Protein AF-A0A2D8XAK1-F1 (afdb_monomer_lite)

Structure (mmCIF, N/CA/C/O backbone):
data_AF-A0A2D8XAK1-F1
#
_entry.id   AF-A0A2D8XAK1-F1
#
loop_
_atom_site.group_PDB
_atom_site.id
_atom_site.type_symbol
_atom_site.label_atom_id
_atom_site.label_alt_id
_atom_site.label_comp_id
_atom_site.label_asym_id
_atom_site.label_entity_id
_atom_site.label_seq_id
_atom_site.pdbx_PDB_ins_code
_atom_site.Cartn_x
_atom_site.Cartn_y
_atom_site.Cartn_z
_atom_site.occupancy
_atom_site.B_iso_or_equiv
_atom_site.auth_seq_id
_atom_site.auth_comp_id
_atom_site.auth_asym_id
_atom_site.auth_atom_id
_atom_site.pdbx_PDB_model_num
ATOM 1 N N . MET A 1 1 ? 29.326 -13.318 -6.884 1.00 50.00 1 MET A N 1
ATOM 2 C CA . MET A 1 1 ? 27.894 -12.972 -6.736 1.00 50.00 1 MET A CA 1
ATOM 3 C C . MET A 1 1 ? 27.266 -13.992 -5.809 1.00 50.00 1 MET A C 1
ATOM 5 O O . MET A 1 1 ? 27.613 -15.159 -5.935 1.00 50.00 1 MET A O 1
ATOM 9 N N . ALA A 1 2 ? 26.407 -13.578 -4.874 1.00 52.38 2 ALA A N 1
ATOM 10 C CA . ALA A 1 2 ? 25.582 -14.537 -4.147 1.00 52.38 2 ALA A CA 1
ATOM 11 C C . ALA A 1 2 ? 24.623 -15.170 -5.164 1.00 52.38 2 ALA A C 1
ATOM 13 O O . ALA A 1 2 ? 23.817 -14.467 -5.773 1.00 52.38 2 ALA A O 1
ATOM 14 N N . THR A 1 3 ? 24.790 -16.460 -5.434 1.00 59.94 3 THR A N 1
ATOM 15 C CA . THR A 1 3 ? 23.855 -17.235 -6.248 1.00 59.94 3 THR A CA 1
ATOM 16 C C . THR A 1 3 ? 22.752 -17.763 -5.329 1.00 59.94 3 THR A C 1
ATOM 18 O O . THR A 1 3 ? 23.079 -18.198 -4.220 1.00 59.94 3 THR A O 1
ATOM 21 N N . PRO A 1 4 ? 21.472 -17.736 -5.742 1.00 62.03 4 PRO A N 1
ATOM 22 C CA . PRO A 1 4 ? 20.389 -18.360 -4.990 1.00 62.03 4 PRO A CA 1
ATOM 23 C C . PRO A 1 4 ? 20.763 -19.811 -4.663 1.00 62.03 4 PRO A C 1
ATOM 25 O O . PRO A 1 4 ? 20.971 -20.620 -5.563 1.00 62.03 4 PRO A O 1
ATOM 28 N N . ASN A 1 5 ? 20.935 -20.130 -3.379 1.00 54.59 5 ASN A N 1
ATOM 29 C CA . ASN A 1 5 ? 21.359 -21.455 -2.918 1.00 54.59 5 ASN A CA 1
ATOM 30 C C . ASN A 1 5 ? 20.281 -22.058 -2.017 1.00 54.59 5 ASN A C 1
ATOM 32 O O . ASN A 1 5 ? 20.476 -22.183 -0.809 1.00 54.59 5 ASN A O 1
ATOM 36 N N . MET A 1 6 ? 19.109 -22.336 -2.602 1.00 59.69 6 MET A N 1
ATOM 37 C CA . MET A 1 6 ? 17.957 -22.950 -1.918 1.00 59.69 6 MET A CA 1
ATOM 38 C C . MET A 1 6 ? 17.490 -22.204 -0.648 1.00 59.69 6 MET A C 1
ATOM 40 O O . MET A 1 6 ? 16.785 -22.763 0.189 1.00 59.69 6 MET A O 1
ATOM 44 N N . GLY A 1 7 ? 17.902 -20.945 -0.483 1.00 61.88 7 GLY A N 1
ATOM 45 C CA . GLY A 1 7 ? 17.469 -20.066 0.596 1.00 61.88 7 GLY A CA 1
ATOM 46 C C . GLY A 1 7 ? 16.198 -19.303 0.228 1.00 61.88 7 GLY A C 1
ATOM 47 O O . GLY A 1 7 ? 15.702 -19.382 -0.889 1.00 61.88 7 GLY A O 1
ATOM 48 N N . LEU A 1 8 ? 15.699 -18.494 1.163 1.00 66.69 8 LEU A N 1
ATOM 49 C CA . LEU A 1 8 ? 14.514 -17.641 0.963 1.00 66.69 8 LEU A CA 1
ATOM 50 C C . LEU A 1 8 ? 14.718 -16.512 -0.065 1.00 66.69 8 LEU A C 1
ATOM 52 O O . LEU A 1 8 ? 13.749 -15.856 -0.435 1.00 66.69 8 LEU A O 1
ATOM 56 N N . ILE A 1 9 ? 15.963 -16.247 -0.474 1.00 75.56 9 ILE A N 1
ATOM 57 C CA . ILE A 1 9 ? 16.291 -15.296 -1.539 1.00 75.56 9 ILE A CA 1
ATOM 58 C C . ILE A 1 9 ? 16.453 -16.091 -2.832 1.00 75.56 9 ILE A C 1
ATOM 60 O O . ILE A 1 9 ? 17.390 -16.877 -2.977 1.00 75.56 9 ILE A O 1
ATOM 64 N N . THR A 1 10 ? 15.519 -15.867 -3.745 1.00 77.62 10 THR A N 1
ATOM 65 C CA . THR A 1 10 ? 15.371 -16.563 -5.029 1.00 77.62 10 THR A CA 1
ATOM 66 C C . THR A 1 10 ? 15.980 -15.793 -6.201 1.00 77.62 10 THR A C 1
ATOM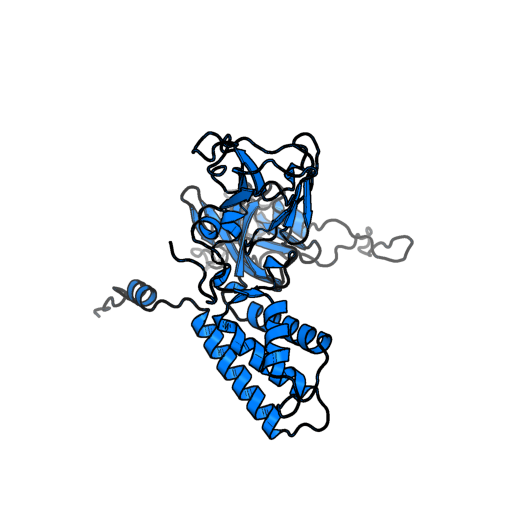 68 O O . THR A 1 10 ? 16.308 -16.397 -7.216 1.00 77.62 10 THR A O 1
ATOM 71 N N . GLU A 1 11 ? 16.193 -14.482 -6.052 1.00 83.62 11 GLU A N 1
ATOM 72 C CA . GLU A 1 11 ? 16.775 -13.611 -7.078 1.00 83.62 11 GLU A CA 1
ATOM 73 C C . GLU A 1 11 ? 18.284 -13.422 -6.901 1.00 83.62 11 GLU A C 1
ATOM 75 O O . GLU A 1 11 ? 18.819 -13.367 -5.791 1.00 83.62 11 GLU A O 1
ATOM 80 N N . THR A 1 12 ? 18.981 -13.262 -8.021 1.00 87.19 12 THR A N 1
ATOM 81 C CA . THR A 1 12 ? 20.374 -12.806 -8.056 1.00 87.19 12 THR A CA 1
ATOM 82 C C . THR A 1 12 ? 20.465 -11.292 -7.839 1.00 87.19 12 THR A C 1
ATOM 84 O O . THR A 1 12 ? 19.517 -10.547 -8.081 1.00 87.19 12 THR A O 1
ATOM 87 N N . ASN A 1 13 ? 21.648 -10.795 -7.462 1.00 87.25 13 ASN A N 1
ATOM 88 C CA . ASN A 1 13 ? 21.878 -9.352 -7.316 1.00 87.25 13 ASN A CA 1
ATOM 89 C C . ASN A 1 13 ? 21.601 -8.557 -8.609 1.00 87.25 13 ASN A C 1
ATOM 91 O O . ASN A 1 13 ? 21.162 -7.415 -8.523 1.00 87.25 13 ASN A O 1
ATOM 95 N N . SER A 1 14 ? 21.855 -9.126 -9.794 1.00 87.94 14 SER A N 1
ATOM 96 C CA . SER A 1 14 ? 21.571 -8.448 -11.069 1.00 87.94 14 SER A CA 1
ATOM 97 C C . SER A 1 14 ? 20.071 -8.351 -11.341 1.00 87.94 14 SER A C 1
ATOM 99 O O . SER A 1 14 ? 19.608 -7.315 -11.813 1.00 87.94 14 SER A O 1
ATOM 101 N N . GLN A 1 15 ? 19.309 -9.384 -10.980 1.00 90.12 15 GLN A N 1
ATOM 102 C CA . GLN A 1 15 ? 17.849 -9.359 -11.067 1.00 90.12 15 GLN A CA 1
ATOM 103 C C . GLN A 1 15 ? 17.262 -8.350 -10.083 1.00 90.12 15 GLN A C 1
ATOM 105 O O . GLN A 1 15 ? 16.465 -7.512 -10.484 1.00 90.12 15 GLN A O 1
ATOM 110 N N . TYR A 1 16 ? 17.717 -8.370 -8.829 1.00 88.94 16 TYR A N 1
ATOM 111 C CA . TYR A 1 16 ? 17.170 -7.500 -7.794 1.00 88.94 16 TYR A CA 1
ATOM 112 C C . TYR A 1 16 ? 17.544 -6.025 -7.997 1.00 88.94 16 TYR A C 1
ATOM 114 O O . TYR A 1 16 ? 16.654 -5.192 -8.021 1.00 88.94 16 TYR A O 1
ATOM 122 N N . TYR A 1 17 ? 18.830 -5.682 -8.164 1.00 89.12 17 TYR A N 1
ATOM 123 C CA . TYR A 1 17 ? 19.274 -4.276 -8.220 1.00 89.12 17 TYR A CA 1
ATOM 124 C C . TYR A 1 17 ? 19.212 -3.649 -9.612 1.00 89.12 17 TYR A C 1
ATOM 126 O O . TYR A 1 17 ? 18.962 -2.455 -9.730 1.00 89.12 17 TYR A O 1
ATOM 134 N N . ALA A 1 18 ? 19.501 -4.423 -10.659 1.00 88.06 18 ALA A N 1
ATOM 135 C CA . ALA A 1 18 ? 19.532 -3.904 -12.025 1.00 88.06 18 ALA A CA 1
ATOM 136 C C . ALA A 1 18 ? 18.286 -4.289 -12.831 1.00 88.06 18 ALA A C 1
ATOM 138 O O . ALA A 1 18 ? 18.097 -3.758 -13.923 1.00 88.06 18 ALA A O 1
ATOM 139 N N . GLY A 1 19 ? 17.445 -5.204 -12.334 1.00 91.44 19 GLY A N 1
ATOM 140 C CA . GLY A 1 19 ? 16.282 -5.686 -13.074 1.00 91.44 19 GLY A CA 1
ATOM 141 C C . GLY A 1 19 ? 16.642 -6.483 -14.320 1.00 91.44 19 GLY A C 1
ATOM 142 O O . GLY A 1 19 ? 15.861 -6.484 -15.264 1.00 91.44 19 GLY A O 1
ATOM 143 N N . SER A 1 20 ? 17.828 -7.097 -14.377 1.00 92.75 20 SER A N 1
ATOM 144 C CA . SER A 1 20 ? 18.310 -7.752 -15.598 1.00 92.75 20 SER A CA 1
ATOM 145 C C . SER A 1 20 ? 18.597 -9.236 -15.415 1.00 92.75 20 SER A C 1
ATOM 147 O O . SER A 1 20 ? 19.158 -9.672 -14.403 1.00 92.75 20 SER A O 1
ATOM 149 N N . GLN A 1 21 ? 18.235 -10.011 -16.437 1.00 94.06 21 GLN A N 1
ATOM 150 C CA . GLN A 1 21 ? 18.574 -11.424 -16.556 1.00 94.06 21 GLN A CA 1
ATOM 151 C C . GLN A 1 21 ? 19.056 -11.729 -17.971 1.00 94.06 21 GLN A C 1
ATOM 153 O O . GLN A 1 21 ? 18.387 -11.414 -18.955 1.00 94.06 21 GLN A O 1
ATOM 158 N N . THR A 1 22 ? 20.229 -12.352 -18.056 1.00 92.62 22 THR A N 1
ATOM 159 C CA . THR A 1 22 ? 20.899 -12.682 -19.314 1.00 92.62 22 THR A CA 1
ATOM 160 C C . THR A 1 22 ? 20.730 -14.159 -19.651 1.00 92.62 22 THR A C 1
ATOM 162 O O . THR A 1 22 ? 20.829 -15.019 -18.777 1.00 92.62 22 THR A O 1
ATOM 165 N N . PHE A 1 23 ? 20.535 -14.444 -20.934 1.00 93.19 23 PHE A N 1
ATOM 166 C CA . PHE A 1 23 ? 20.380 -15.775 -21.500 1.00 93.19 23 PHE A CA 1
ATOM 167 C C . PHE A 1 23 ? 21.311 -15.942 -22.697 1.00 93.19 23 PHE A C 1
ATOM 169 O O . PHE A 1 23 ? 21.515 -15.005 -23.470 1.00 93.19 23 PHE A O 1
ATOM 176 N N . VAL A 1 24 ? 21.829 -17.154 -22.873 1.00 92.88 24 VAL A N 1
ATOM 177 C CA . VAL A 1 24 ? 22.575 -17.558 -24.067 1.00 92.88 24 VAL A CA 1
ATOM 178 C C . VAL A 1 24 ? 21.834 -18.728 -24.686 1.00 92.88 24 VAL A C 1
ATOM 180 O O . VAL A 1 24 ? 21.546 -19.712 -24.009 1.00 92.88 24 VAL A O 1
ATOM 183 N N . THR A 1 25 ? 21.482 -18.590 -25.957 1.00 90.75 25 THR A N 1
ATOM 184 C CA . THR A 1 25 ? 20.656 -19.569 -26.672 1.00 90.75 25 THR A CA 1
ATOM 185 C C . THR A 1 25 ? 21.499 -20.707 -27.239 1.00 90.75 25 THR A C 1
ATOM 187 O O . THR A 1 25 ? 22.646 -20.517 -27.645 1.00 90.75 25 THR A O 1
ATOM 190 N N . ASP A 1 26 ? 20.922 -21.905 -27.278 1.00 89.31 26 ASP A N 1
ATOM 191 C CA . ASP A 1 26 ? 21.558 -23.141 -27.750 1.00 89.31 26 ASP A CA 1
ATOM 192 C C . ASP A 1 26 ? 21.237 -23.471 -29.219 1.00 89.31 26 ASP A C 1
ATOM 194 O O . ASP A 1 26 ? 21.753 -24.444 -29.765 1.00 89.31 26 ASP A O 1
ATOM 198 N N . GLY A 1 27 ? 20.388 -22.670 -29.870 1.00 87.31 27 GLY A N 1
ATOM 199 C CA . GLY A 1 27 ? 19.919 -22.927 -31.231 1.00 87.31 27 GLY A CA 1
ATOM 200 C C . GLY A 1 27 ? 18.779 -23.942 -31.338 1.00 87.31 27 GLY A C 1
ATOM 201 O O . GLY A 1 27 ? 18.410 -24.301 -32.453 1.00 87.31 27 GLY A O 1
ATOM 202 N N . SER A 1 28 ? 18.244 -24.423 -30.211 1.00 87.06 28 SER A N 1
ATOM 203 C CA . SER A 1 28 ? 17.230 -25.487 -30.159 1.00 87.06 28 SER A CA 1
ATOM 204 C C . SER A 1 28 ? 15.937 -25.051 -29.470 1.00 87.06 28 SER A C 1
ATOM 206 O O . SER A 1 28 ? 14.866 -25.536 -29.832 1.00 87.06 28 SER A O 1
ATOM 208 N N . SER A 1 29 ? 16.013 -24.126 -28.507 1.00 88.44 29 SER A N 1
ATOM 209 C CA . SER A 1 29 ? 14.846 -23.596 -27.792 1.00 88.44 29 SER A CA 1
ATOM 210 C C . SER A 1 29 ? 14.519 -22.150 -28.177 1.00 88.44 29 SER A C 1
ATOM 212 O O . SER A 1 29 ? 15.411 -21.313 -28.316 1.00 88.44 29 SER A O 1
ATOM 214 N N . SER A 1 30 ? 13.226 -21.841 -28.307 1.00 91.19 30 SER A N 1
ATOM 215 C CA . SER A 1 30 ? 12.703 -20.478 -28.495 1.00 91.19 30 SER A CA 1
ATOM 216 C C . SER A 1 30 ? 12.179 -19.841 -27.201 1.00 91.19 30 SER A C 1
ATOM 218 O O . SER A 1 30 ? 11.615 -18.748 -27.250 1.00 91.19 30 SER A O 1
ATOM 220 N N . THR A 1 31 ? 12.338 -20.500 -26.048 1.00 92.62 31 THR A N 1
ATOM 221 C CA . THR A 1 31 ? 11.786 -20.031 -24.769 1.00 92.62 31 THR A CA 1
ATOM 222 C C . THR A 1 31 ? 12.866 -19.475 -23.845 1.00 92.62 31 THR A C 1
ATOM 224 O O . THR A 1 31 ? 13.884 -20.129 -23.616 1.00 92.62 31 THR A O 1
ATOM 227 N N . LEU A 1 32 ? 12.606 -18.316 -23.243 1.00 92.88 32 LEU A N 1
ATOM 228 C CA . LEU A 1 32 ? 13.428 -17.706 -22.199 1.00 92.88 32 LEU A CA 1
ATOM 229 C C . LEU A 1 32 ? 12.609 -17.646 -20.904 1.00 92.88 32 LEU A C 1
ATOM 231 O O . LEU A 1 32 ? 11.640 -16.895 -20.814 1.00 92.88 32 LEU A O 1
ATOM 235 N N . THR A 1 33 ? 12.983 -18.445 -19.906 1.00 93.56 33 THR A N 1
ATOM 236 C CA . THR A 1 33 ? 12.292 -18.486 -18.608 1.00 93.56 33 THR A CA 1
ATOM 237 C C . THR A 1 33 ? 12.944 -17.509 -17.636 1.00 93.56 33 THR A C 1
ATOM 239 O O . THR A 1 33 ? 14.050 -17.751 -17.143 1.00 93.56 33 THR A O 1
ATOM 242 N N . ALA A 1 34 ? 12.265 -16.399 -17.359 1.00 92.38 34 ALA A N 1
ATOM 243 C CA . ALA A 1 34 ? 12.709 -15.432 -16.371 1.00 92.38 34 ALA A CA 1
ATOM 244 C C . ALA A 1 34 ? 12.446 -15.940 -14.946 1.00 92.38 34 ALA A C 1
ATOM 246 O O . ALA A 1 34 ? 11.448 -16.605 -14.683 1.00 92.38 34 ALA A O 1
ATOM 247 N N . THR A 1 35 ? 13.342 -15.615 -14.013 1.00 89.75 35 THR A N 1
ATOM 248 C CA . THR A 1 35 ? 13.229 -16.010 -12.595 1.00 89.75 35 THR A CA 1
ATOM 249 C C . THR A 1 35 ? 13.152 -14.794 -11.671 1.00 89.75 35 THR A C 1
ATOM 251 O O . THR A 1 35 ? 13.661 -14.830 -10.550 1.00 89.75 35 THR A O 1
ATOM 254 N N . PHE A 1 36 ? 12.579 -13.694 -12.161 1.00 87.69 36 PHE A N 1
ATOM 255 C CA . PHE A 1 36 ? 12.267 -12.528 -11.338 1.00 87.69 36 PHE A CA 1
ATOM 256 C C . PHE A 1 36 ? 11.161 -12.870 -10.331 1.00 87.69 36 PHE A C 1
ATOM 258 O O . PHE A 1 36 ? 10.279 -13.682 -10.611 1.00 87.69 36 PHE A O 1
ATOM 265 N N . ASN A 1 37 ? 11.179 -12.205 -9.178 1.00 83.25 37 ASN A N 1
ATOM 266 C CA . ASN A 1 37 ? 10.064 -12.190 -8.228 1.00 83.25 37 ASN A CA 1
ATOM 267 C C . ASN A 1 37 ? 8.930 -11.258 -8.689 1.00 83.25 37 ASN A C 1
ATOM 269 O O . ASN A 1 37 ? 7.848 -11.260 -8.105 1.00 83.25 37 ASN A O 1
ATOM 273 N N . THR A 1 38 ? 9.186 -10.443 -9.713 1.00 86.44 38 THR A N 1
ATOM 274 C CA . THR A 1 38 ? 8.198 -9.602 -10.388 1.00 86.44 38 THR A CA 1
ATOM 275 C C . THR A 1 38 ? 7.661 -10.326 -11.618 1.00 86.44 38 THR A C 1
ATOM 277 O O . THR A 1 38 ? 8.432 -10.886 -12.397 1.00 86.44 38 THR A O 1
ATOM 280 N N . GLU A 1 39 ? 6.342 -10.319 -11.791 1.00 89.19 39 GLU A N 1
ATOM 281 C CA . GLU A 1 39 ? 5.693 -10.864 -12.982 1.00 89.19 39 GLU A CA 1
ATOM 282 C C . GLU A 1 39 ? 5.921 -9.943 -14.191 1.00 89.19 39 GLU A C 1
ATOM 284 O O . GLU A 1 39 ? 5.886 -8.718 -14.067 1.00 89.19 39 GLU A O 1
ATOM 289 N N . LEU A 1 40 ? 6.194 -10.524 -15.358 1.00 92.25 40 LEU A N 1
ATOM 290 C CA . LEU A 1 40 ? 6.368 -9.803 -16.612 1.00 92.25 40 LEU A CA 1
ATOM 291 C C . LEU A 1 40 ? 4.998 -9.429 -17.184 1.00 92.25 40 LEU A C 1
ATOM 293 O O . LEU A 1 40 ? 4.264 -10.281 -17.680 1.00 92.25 40 LEU A O 1
ATOM 297 N N . GLU A 1 41 ? 4.683 -8.138 -17.172 1.00 92.00 41 GLU A N 1
ATOM 298 C CA . GLU A 1 41 ? 3.483 -7.602 -17.810 1.00 92.00 41 GLU A CA 1
ATOM 299 C C . GLU A 1 41 ? 3.766 -7.375 -19.295 1.00 92.00 41 GLU A C 1
ATOM 301 O O . GLU A 1 41 ? 4.724 -6.686 -19.662 1.00 92.00 41 GLU A O 1
ATOM 306 N N . PHE A 1 42 ? 2.936 -7.967 -20.154 1.00 93.06 42 PHE A N 1
ATOM 307 C CA . PHE A 1 42 ? 3.090 -7.923 -21.604 1.00 93.06 42 PHE A CA 1
ATOM 308 C C . PHE A 1 42 ? 1.791 -7.485 -22.285 1.00 93.06 42 PHE A C 1
ATOM 310 O O . PHE A 1 42 ? 0.760 -8.142 -22.164 1.00 93.06 42 PHE A O 1
ATOM 317 N N . GLY A 1 43 ? 1.859 -6.388 -23.037 1.00 91.56 43 GLY A N 1
ATOM 318 C CA . GLY A 1 43 ? 0.787 -5.895 -23.898 1.00 91.56 43 GLY A CA 1
ATOM 319 C C . GLY A 1 43 ? 1.071 -6.074 -25.392 1.00 91.56 43 GLY A C 1
ATOM 320 O O . GLY A 1 43 ? 0.175 -6.464 -26.136 1.00 91.56 43 GLY A O 1
ATOM 321 N N . SER A 1 44 ? 2.291 -5.790 -25.864 1.00 92.44 44 SER A N 1
ATOM 322 C CA . SER A 1 44 ? 2.676 -5.971 -27.278 1.00 92.44 44 SER A CA 1
ATOM 323 C C . SER A 1 44 ? 4.192 -6.021 -27.457 1.00 92.44 44 SER A C 1
ATOM 325 O O . SER A 1 44 ? 4.915 -5.327 -26.752 1.00 92.44 44 SER A O 1
ATOM 327 N N . SER A 1 45 ? 4.685 -6.774 -28.441 1.00 91.25 45 SER A N 1
ATOM 328 C CA . SER A 1 45 ? 6.096 -6.748 -28.859 1.00 91.25 45 SER A CA 1
ATOM 329 C C . SER A 1 45 ? 6.414 -5.641 -29.876 1.00 91.25 45 SER A C 1
ATOM 331 O O . SER A 1 45 ? 7.583 -5.350 -30.105 1.00 91.25 45 SER A O 1
ATOM 333 N N . ASP A 1 46 ? 5.393 -5.044 -30.503 1.00 91.12 46 ASP A N 1
ATOM 334 C CA . ASP A 1 46 ? 5.529 -3.984 -31.514 1.00 91.12 46 ASP A CA 1
ATOM 335 C C . ASP A 1 46 ? 5.550 -2.593 -30.852 1.00 91.12 46 ASP A C 1
ATOM 337 O O . ASP A 1 46 ? 4.511 -2.189 -30.319 1.00 91.12 46 ASP A O 1
ATOM 341 N N . PRO A 1 47 ? 6.664 -1.832 -30.929 1.00 88.50 47 PRO A N 1
ATOM 342 C CA . PRO A 1 47 ? 6.789 -0.497 -30.334 1.00 88.50 47 PRO A CA 1
ATOM 343 C C . PRO A 1 47 ? 5.767 0.536 -30.820 1.00 88.50 47 PRO A C 1
ATOM 345 O O . PRO A 1 47 ? 5.552 1.550 -30.158 1.00 88.50 47 PRO A O 1
ATOM 348 N N . THR A 1 48 ? 5.150 0.313 -31.981 1.00 90.25 48 THR A N 1
ATOM 349 C CA . THR A 1 48 ? 4.158 1.229 -32.562 1.00 90.25 48 THR A CA 1
ATOM 350 C C . THR A 1 48 ? 2.731 0.947 -32.088 1.00 90.25 48 THR A C 1
ATOM 352 O O . THR A 1 48 ? 1.843 1.786 -32.256 1.00 90.25 48 THR A O 1
ATOM 355 N N . ALA A 1 49 ? 2.493 -0.208 -31.460 1.00 91.88 49 ALA A N 1
ATOM 356 C CA . ALA A 1 49 ? 1.180 -0.599 -30.967 1.00 91.88 49 ALA A CA 1
ATOM 357 C C . ALA A 1 49 ? 0.863 0.048 -29.608 1.00 91.88 49 ALA A C 1
ATOM 359 O O . ALA A 1 49 ? 1.706 0.108 -28.713 1.00 91.88 49 ALA A O 1
ATOM 360 N N . SER A 1 50 ? -0.402 0.431 -29.391 1.00 86.44 50 SER A N 1
ATOM 361 C CA . SER A 1 50 ? -0.851 1.054 -28.130 1.00 86.44 50 SER A CA 1
ATOM 362 C C . SER A 1 50 ? -0.574 0.200 -26.883 1.00 86.44 50 SER A C 1
ATOM 364 O O . SER A 1 50 ? -0.417 0.751 -25.796 1.00 86.44 50 SER A O 1
ATOM 366 N N . GLY A 1 51 ? -0.524 -1.129 -27.022 1.00 87.31 51 GLY A N 1
ATOM 367 C CA . GLY A 1 51 ? -0.262 -2.056 -25.918 1.00 87.31 51 GLY A CA 1
ATOM 368 C C . GLY A 1 51 ? 1.202 -2.114 -25.471 1.00 87.31 51 GLY A C 1
ATOM 369 O O . GLY A 1 51 ? 1.471 -2.575 -24.370 1.00 87.31 51 GLY A O 1
ATOM 370 N N . TYR A 1 52 ? 2.155 -1.628 -26.271 1.00 89.38 52 TYR A N 1
ATOM 371 C CA . TYR A 1 52 ? 3.583 -1.736 -25.951 1.00 89.38 52 TYR A CA 1
ATOM 372 C C . TYR A 1 52 ? 3.979 -0.919 -24.714 1.00 89.38 52 TYR A C 1
ATOM 374 O O . TYR A 1 52 ? 4.814 -1.335 -23.910 1.00 89.38 52 TYR A O 1
ATOM 382 N N . ASN A 1 53 ? 3.323 0.224 -24.504 1.00 87.94 53 ASN A N 1
ATOM 383 C CA . ASN A 1 53 ? 3.564 1.067 -23.333 1.00 87.94 53 ASN A CA 1
ATOM 384 C C . ASN A 1 53 ? 3.167 0.388 -22.012 1.00 87.94 53 ASN A C 1
ATOM 386 O O . ASN A 1 53 ? 3.689 0.780 -20.970 1.00 87.94 53 ASN A O 1
ATOM 390 N N . LEU A 1 54 ? 2.306 -0.636 -22.062 1.00 90.75 54 LEU A N 1
ATOM 391 C CA . LEU A 1 54 ? 1.894 -1.426 -20.899 1.00 90.75 54 LEU A CA 1
ATOM 392 C C . LEU A 1 54 ? 2.944 -2.458 -20.476 1.00 90.75 54 LEU A C 1
ATOM 394 O O . LEU A 1 54 ? 2.829 -3.020 -19.396 1.00 90.75 54 LEU A O 1
ATOM 398 N N . ASN A 1 55 ? 3.969 -2.717 -21.295 1.00 92.81 55 ASN A N 1
ATOM 399 C CA . ASN A 1 55 ? 5.018 -3.653 -20.909 1.00 92.81 55 ASN A CA 1
ATOM 400 C C . ASN A 1 55 ? 5.798 -3.104 -19.710 1.00 92.81 55 ASN A C 1
ATOM 402 O O . ASN A 1 55 ? 6.250 -1.956 -19.750 1.00 92.81 55 ASN A O 1
ATOM 406 N N . ASN A 1 56 ? 6.062 -3.926 -18.698 1.00 93.62 56 ASN A N 1
ATOM 407 C CA . ASN A 1 56 ? 6.906 -3.538 -17.558 1.00 93.62 56 ASN A CA 1
ATOM 408 C C . ASN A 1 56 ? 8.404 -3.868 -17.764 1.00 93.62 56 ASN A C 1
ATOM 410 O O . ASN A 1 56 ? 9.249 -3.596 -16.909 1.00 93.62 56 ASN A O 1
ATOM 414 N N . PHE A 1 57 ? 8.756 -4.402 -18.935 1.00 94.94 57 PHE A N 1
ATOM 415 C CA . PHE A 1 57 ? 10.111 -4.792 -19.317 1.00 94.94 57 PHE A CA 1
ATOM 416 C C . PHE A 1 57 ? 10.406 -4.461 -20.788 1.00 94.94 57 PHE A C 1
ATOM 418 O O . PHE A 1 57 ? 9.512 -4.125 -21.567 1.00 94.94 57 PHE A O 1
ATOM 425 N N . LYS A 1 58 ? 11.680 -4.576 -21.166 1.00 94.62 58 LYS A N 1
ATOM 426 C CA . LYS A 1 58 ? 12.168 -4.600 -22.546 1.00 94.62 58 LYS A CA 1
ATOM 427 C C . LYS A 1 58 ? 13.038 -5.835 -22.768 1.00 94.62 58 LYS A C 1
ATOM 429 O O . LYS A 1 58 ? 13.745 -6.284 -21.862 1.00 94.62 58 LYS A O 1
ATOM 434 N N . LEU A 1 59 ? 12.987 -6.378 -23.980 1.00 95.31 59 LEU A N 1
ATOM 435 C CA . LEU A 1 59 ? 13.831 -7.488 -24.407 1.00 95.31 59 LEU A CA 1
ATOM 436 C C . LEU A 1 59 ? 14.922 -6.956 -25.332 1.00 95.31 59 LEU A C 1
ATOM 438 O O . LEU A 1 59 ? 14.636 -6.266 -26.307 1.00 95.31 59 LEU A O 1
ATOM 442 N N . TYR A 1 60 ? 16.167 -7.308 -25.045 1.00 95.38 60 TYR A N 1
ATOM 443 C CA . TYR A 1 60 ? 17.313 -6.967 -25.876 1.00 95.38 60 TYR A CA 1
ATOM 444 C C . TYR A 1 60 ? 17.992 -8.231 -26.384 1.00 95.38 60 TYR A C 1
ATOM 446 O O . TYR A 1 60 ? 17.987 -9.258 -25.702 1.00 95.38 60 TYR A O 1
ATOM 454 N N . TYR A 1 61 ? 18.624 -8.149 -27.552 1.00 94.88 61 TYR A N 1
ATOM 455 C CA . TYR A 1 61 ? 19.446 -9.231 -28.080 1.00 94.88 61 TYR A CA 1
ATOM 456 C C . TYR A 1 61 ? 20.782 -8.721 -28.633 1.00 94.88 61 TYR A C 1
ATOM 458 O O . TYR A 1 61 ? 20.920 -7.556 -29.009 1.00 94.88 61 TYR A O 1
ATOM 466 N N . SER A 1 62 ? 21.784 -9.598 -28.655 1.00 94.50 62 SER A N 1
ATOM 467 C CA . SER A 1 62 ? 23.098 -9.362 -29.256 1.00 94.50 62 SER A CA 1
ATOM 468 C C . SER A 1 62 ? 23.680 -10.673 -29.784 1.00 94.50 62 SER A C 1
ATOM 470 O O . SER A 1 62 ? 23.529 -11.728 -29.173 1.00 94.50 62 SER A O 1
ATOM 472 N N . THR A 1 63 ? 24.388 -10.620 -30.910 1.00 91.62 63 THR A N 1
ATOM 473 C CA . THR A 1 63 ? 25.108 -11.779 -31.466 1.00 91.62 63 THR A CA 1
ATOM 474 C C . THR A 1 63 ? 26.488 -11.987 -30.838 1.00 91.62 63 THR A C 1
ATOM 476 O O . THR A 1 63 ? 27.078 -13.048 -31.012 1.00 91.62 63 THR A O 1
ATOM 479 N N . THR A 1 64 ? 27.018 -10.995 -30.115 1.00 86.69 64 THR A N 1
ATOM 480 C CA . THR A 1 64 ? 28.372 -11.036 -29.531 1.00 86.69 64 THR A CA 1
ATOM 481 C C . THR A 1 64 ? 28.372 -11.040 -28.004 1.00 86.69 64 THR A C 1
ATOM 483 O O . THR A 1 64 ? 29.363 -11.449 -27.405 1.00 86.69 64 THR A O 1
ATOM 486 N N . GLY A 1 65 ? 27.289 -10.579 -27.367 1.00 85.88 65 GLY A N 1
ATOM 487 C CA . GLY A 1 65 ? 27.168 -10.501 -25.906 1.00 85.88 65 GLY A CA 1
ATOM 488 C C . GLY A 1 65 ? 28.038 -9.423 -25.245 1.00 85.88 65 GLY A C 1
ATOM 489 O O . GLY A 1 65 ? 28.114 -9.359 -24.020 1.00 85.88 65 GLY A O 1
ATOM 490 N N . VAL A 1 66 ? 28.700 -8.566 -26.029 1.00 88.25 66 VAL A N 1
ATOM 491 C CA . VAL A 1 66 ? 29.580 -7.500 -25.524 1.00 88.25 66 VAL A CA 1
ATOM 492 C C . VAL A 1 66 ? 28.739 -6.296 -25.060 1.00 88.25 66 VAL A C 1
ATOM 494 O O . VAL A 1 66 ? 27.722 -5.987 -25.693 1.00 88.25 66 VAL A O 1
ATOM 497 N N . PRO A 1 67 ? 29.132 -5.564 -23.998 1.00 84.19 67 PRO A N 1
ATOM 498 C CA . PRO A 1 67 ? 28.460 -4.321 -23.616 1.00 84.19 67 PRO A CA 1
ATOM 499 C C . PRO A 1 67 ? 28.279 -3.357 -24.801 1.00 84.19 67 PRO A C 1
ATOM 501 O O . PRO A 1 67 ? 29.136 -3.279 -25.679 1.00 84.19 67 PRO A O 1
ATOM 504 N N . ASN A 1 68 ? 27.164 -2.621 -24.829 1.00 83.88 68 ASN A N 1
ATOM 505 C CA . ASN A 1 68 ? 26.773 -1.690 -25.905 1.00 83.88 68 ASN A CA 1
ATOM 506 C C . ASN A 1 68 ? 26.494 -2.316 -27.288 1.00 83.88 68 ASN A C 1
ATOM 508 O O . ASN A 1 68 ? 26.267 -1.581 -28.243 1.00 83.88 68 ASN A O 1
ATOM 512 N N . THR A 1 69 ? 26.477 -3.647 -27.422 1.00 91.44 69 THR A N 1
ATOM 513 C CA . THR A 1 69 ? 26.056 -4.323 -28.672 1.00 91.44 69 THR A CA 1
ATOM 514 C C . THR A 1 69 ? 24.600 -4.783 -28.655 1.00 91.44 69 THR A C 1
ATOM 516 O O . THR A 1 69 ? 24.093 -5.283 -29.656 1.00 91.44 69 THR A O 1
ATOM 519 N N . PHE A 1 70 ? 23.938 -4.641 -27.510 1.00 93.75 70 PHE A N 1
ATOM 520 C CA . PHE A 1 70 ? 22.551 -5.034 -27.319 1.00 93.75 70 PHE A CA 1
ATOM 521 C C . PHE A 1 70 ? 21.615 -4.046 -28.004 1.00 93.75 70 PHE A C 1
ATOM 523 O O . PHE A 1 70 ? 21.679 -2.847 -27.742 1.00 93.75 70 PHE A O 1
ATOM 530 N N . VAL A 1 71 ? 20.724 -4.568 -28.839 1.00 93.81 71 VAL A N 1
ATOM 531 C CA . VAL A 1 71 ? 19.656 -3.814 -29.500 1.00 93.81 71 VAL A CA 1
ATOM 532 C C . VAL A 1 71 ? 18.302 -4.364 -29.075 1.00 93.81 71 VAL A C 1
ATOM 534 O O . VAL A 1 71 ? 18.194 -5.522 -28.665 1.00 93.81 71 VAL A O 1
ATOM 537 N N . GLU A 1 72 ? 17.274 -3.522 -29.109 1.00 93.44 72 GLU A N 1
ATOM 538 C CA . GLU A 1 72 ? 15.930 -3.932 -28.709 1.00 93.44 72 GLU A CA 1
ATOM 539 C C . GLU A 1 72 ? 15.379 -4.995 -29.669 1.00 93.44 72 GLU A C 1
ATOM 541 O O . GLU A 1 72 ? 15.493 -4.878 -30.891 1.00 93.44 72 GLU A O 1
ATOM 546 N N . TYR A 1 73 ? 14.787 -6.046 -29.109 1.00 92.81 73 TYR A N 1
ATOM 547 C CA . TYR A 1 73 ? 14.128 -7.099 -29.865 1.00 92.81 73 TYR A CA 1
ATOM 548 C C . TYR A 1 73 ? 12.662 -6.725 -30.108 1.00 92.81 73 TYR A C 1
ATOM 550 O O . TYR A 1 73 ? 11.830 -6.815 -29.209 1.00 92.81 73 TYR A O 1
ATOM 558 N N . THR A 1 74 ? 12.350 -6.329 -31.341 1.00 90.19 74 THR A N 1
ATOM 559 C CA . THR A 1 74 ? 11.014 -5.857 -31.760 1.00 90.19 74 THR A CA 1
ATOM 560 C C . THR A 1 74 ? 10.237 -6.875 -32.600 1.00 90.19 74 THR A C 1
ATOM 562 O O . THR A 1 74 ? 9.131 -6.602 -33.062 1.00 90.19 74 THR A O 1
ATOM 565 N N . SER A 1 75 ? 10.809 -8.062 -32.831 1.00 92.06 75 SER A N 1
ATOM 566 C CA . SER A 1 75 ? 10.100 -9.155 -33.505 1.00 92.06 75 SER A CA 1
ATOM 567 C C . SER A 1 75 ? 9.017 -9.743 -32.599 1.00 92.06 75 SER A C 1
ATOM 569 O O . SER A 1 75 ? 9.028 -9.550 -31.387 1.00 92.06 75 SER A O 1
ATOM 571 N N . THR A 1 76 ? 8.078 -10.485 -33.179 1.00 90.25 76 THR A N 1
ATOM 572 C CA . THR A 1 76 ? 6.950 -11.058 -32.437 1.00 90.25 76 THR A CA 1
ATOM 573 C C . THR A 1 76 ? 7.405 -12.069 -31.385 1.00 90.25 76 THR A C 1
ATOM 575 O O . THR A 1 76 ? 8.064 -13.063 -31.710 1.00 90.25 76 THR A O 1
ATOM 578 N N . PHE A 1 77 ? 6.994 -11.849 -30.140 1.00 93.50 77 PHE A N 1
ATOM 579 C CA . PHE A 1 77 ? 7.114 -12.795 -29.033 1.00 93.50 77 PHE A CA 1
ATOM 580 C C . PHE A 1 77 ? 5.871 -12.703 -28.145 1.00 93.50 77 PHE A C 1
ATOM 582 O O . PHE A 1 77 ? 5.132 -11.722 -28.200 1.00 93.50 77 PHE A O 1
ATOM 589 N N . THR A 1 78 ? 5.642 -13.725 -27.330 1.00 93.81 78 THR A N 1
ATOM 590 C CA . THR A 1 78 ? 4.563 -13.753 -26.334 1.00 93.81 78 THR A CA 1
ATOM 591 C C . THR A 1 78 ? 5.135 -14.007 -24.952 1.00 93.81 78 THR A C 1
ATOM 593 O O . THR A 1 78 ? 6.203 -14.609 -24.828 1.00 93.81 78 THR A O 1
ATOM 596 N N . VAL A 1 79 ? 4.415 -13.591 -23.913 1.00 94.12 79 VAL A N 1
ATOM 597 C CA . VAL A 1 79 ? 4.793 -13.845 -22.520 1.00 94.12 79 VAL A CA 1
ATOM 598 C C . VAL A 1 79 ? 3.634 -14.495 -21.784 1.00 94.12 79 VAL A C 1
ATOM 600 O O . VAL A 1 79 ? 2.502 -14.031 -21.888 1.00 94.12 79 VAL A O 1
ATOM 603 N N . ALA A 1 80 ? 3.931 -15.569 -21.060 1.00 92.25 80 ALA A N 1
ATOM 604 C CA . ALA A 1 80 ? 3.024 -16.207 -20.112 1.00 92.25 80 ALA A CA 1
ATOM 605 C C . ALA A 1 80 ? 3.852 -16.751 -18.943 1.00 92.25 80 ALA A C 1
ATOM 607 O O . ALA A 1 80 ? 4.900 -17.348 -19.182 1.00 92.25 80 ALA A O 1
ATOM 608 N N . ASP A 1 81 ? 3.415 -16.523 -17.703 1.00 88.00 81 ASP A N 1
ATOM 609 C CA . ASP A 1 81 ? 4.059 -17.039 -16.484 1.00 88.00 81 ASP A CA 1
ATOM 610 C C . ASP A 1 81 ? 5.584 -16.792 -16.430 1.00 88.00 81 ASP A C 1
ATOM 612 O O . ASP A 1 81 ? 6.373 -17.701 -16.171 1.00 88.00 81 ASP A O 1
ATOM 616 N N . ASN A 1 82 ? 6.029 -15.564 -16.730 1.00 92.31 82 ASN A N 1
ATOM 617 C CA . ASN A 1 82 ? 7.453 -15.190 -16.825 1.00 92.31 82 ASN A CA 1
ATOM 618 C C . ASN A 1 82 ? 8.272 -15.948 -17.892 1.00 92.31 82 ASN A C 1
ATOM 620 O O . ASN A 1 82 ? 9.503 -15.853 -17.922 1.00 92.31 82 ASN A O 1
ATOM 624 N N . VAL A 1 83 ? 7.618 -16.659 -18.810 1.00 94.56 83 VAL A N 1
ATOM 625 C CA . VAL A 1 83 ? 8.248 -17.326 -19.951 1.00 94.56 83 VAL A CA 1
ATOM 626 C C . VAL A 1 83 ? 8.006 -16.516 -21.217 1.00 94.56 83 VAL A C 1
ATOM 628 O O . VAL A 1 83 ? 6.876 -16.382 -21.686 1.00 94.56 83 VAL A O 1
ATOM 631 N N . ILE A 1 84 ? 9.087 -16.007 -21.807 1.00 95.06 84 ILE A N 1
ATOM 632 C CA . ILE A 1 84 ? 9.055 -15.373 -23.124 1.00 95.06 84 ILE A CA 1
ATOM 633 C C . ILE A 1 84 ? 9.204 -16.460 -24.185 1.00 95.06 84 ILE A C 1
ATOM 635 O O . ILE A 1 84 ? 10.203 -17.176 -24.199 1.00 95.06 84 ILE A O 1
ATOM 639 N N . THR A 1 85 ? 8.240 -16.562 -25.097 1.00 95.19 85 THR A N 1
ATOM 640 C CA . THR A 1 85 ? 8.308 -17.450 -26.265 1.00 95.19 85 THR A CA 1
ATOM 641 C C . THR A 1 85 ? 8.537 -16.618 -27.519 1.00 95.19 85 THR A C 1
ATOM 643 O O . THR A 1 85 ? 7.689 -15.814 -27.910 1.00 95.19 85 THR A O 1
ATOM 646 N N . LEU A 1 86 ? 9.697 -16.797 -28.146 1.00 94.19 86 LEU A N 1
ATOM 647 C CA . LEU A 1 86 ? 10.067 -16.121 -29.386 1.00 94.19 86 LEU A CA 1
ATOM 648 C C . LEU A 1 86 ? 9.352 -16.775 -30.577 1.00 94.19 86 LEU A C 1
ATOM 650 O O . LEU A 1 86 ? 9.220 -17.998 -30.633 1.00 94.19 86 LEU A O 1
ATOM 654 N N . GLY A 1 87 ? 8.934 -15.976 -31.564 1.00 88.50 87 GLY A N 1
ATOM 655 C CA . GLY A 1 87 ? 8.252 -16.489 -32.761 1.00 88.50 87 GLY A CA 1
ATOM 656 C C . GLY A 1 87 ? 9.129 -17.355 -33.678 1.00 88.50 87 GLY A C 1
ATOM 657 O O . GLY A 1 87 ? 8.612 -18.068 -34.533 1.00 88.50 87 GLY A O 1
ATOM 658 N N . THR A 1 88 ? 10.453 -17.313 -33.508 1.00 88.25 88 THR A N 1
ATOM 659 C CA . THR A 1 88 ? 11.419 -18.147 -34.240 1.00 88.25 88 THR A CA 1
ATOM 660 C C . THR A 1 88 ? 12.502 -18.650 -33.294 1.00 88.25 88 THR A C 1
ATOM 662 O O . THR A 1 88 ? 12.817 -17.992 -32.302 1.00 88.25 88 THR A O 1
ATOM 665 N N . ILE A 1 89 ? 13.072 -19.822 -33.592 1.00 90.25 89 ILE A N 1
ATOM 666 C CA . ILE A 1 89 ? 14.197 -20.361 -32.823 1.00 90.25 89 ILE A CA 1
ATOM 667 C C . ILE A 1 89 ? 15.439 -19.508 -33.138 1.00 90.25 89 ILE A C 1
ATOM 669 O O . ILE A 1 89 ? 15.835 -19.430 -34.305 1.00 90.25 89 ILE A O 1
ATOM 673 N N . PRO A 1 90 ? 16.042 -18.844 -32.138 1.00 90.44 90 PRO A N 1
ATOM 674 C CA . PRO A 1 90 ? 17.236 -18.031 -32.336 1.00 90.44 90 PRO A CA 1
ATOM 675 C C . PRO A 1 90 ? 18.453 -18.906 -32.655 1.00 90.44 90 PRO A C 1
ATOM 677 O O . PRO A 1 90 ? 18.523 -20.059 -32.244 1.00 90.44 90 PRO A O 1
ATOM 680 N N . LEU A 1 91 ? 19.441 -18.352 -33.362 1.00 90.62 91 LEU A N 1
ATOM 681 C CA . LEU A 1 91 ? 20.703 -19.046 -33.635 1.00 90.62 91 LEU A CA 1
ATOM 682 C C . LEU A 1 91 ? 21.481 -19.302 -32.339 1.00 90.62 91 LEU A C 1
ATOM 684 O O . LEU A 1 91 ? 21.476 -18.462 -31.439 1.00 90.62 91 LEU A O 1
ATOM 688 N N . ALA A 1 92 ? 22.216 -20.414 -32.280 1.00 89.31 92 ALA A N 1
ATOM 689 C CA . ALA A 1 92 ? 23.085 -20.724 -31.148 1.00 89.31 92 ALA A CA 1
ATOM 690 C C . ALA A 1 92 ? 24.080 -19.585 -30.855 1.00 89.31 92 ALA A C 1
ATOM 692 O O . ALA A 1 92 ? 24.596 -18.942 -31.771 1.00 89.31 92 ALA A O 1
ATOM 693 N N . ASN A 1 93 ? 24.378 -19.374 -29.571 1.00 90.56 93 ASN A N 1
ATOM 694 C CA . ASN A 1 93 ? 25.216 -18.290 -29.045 1.00 90.56 93 ASN A CA 1
ATOM 695 C C . ASN A 1 93 ? 24.654 -16.872 -29.254 1.00 90.56 93 ASN A C 1
ATOM 697 O O . ASN A 1 93 ? 25.387 -15.897 -29.090 1.00 90.56 93 ASN A O 1
ATOM 701 N N . THR A 1 94 ? 23.360 -16.729 -29.561 1.00 93.50 94 THR A N 1
ATOM 702 C CA . THR A 1 94 ? 22.695 -15.421 -29.481 1.00 93.50 94 THR A CA 1
ATOM 703 C C . THR A 1 94 ? 22.385 -15.109 -28.021 1.00 93.50 94 THR A C 1
ATOM 705 O O . THR A 1 94 ? 21.805 -15.936 -27.307 1.00 93.50 94 THR A O 1
ATOM 708 N N . TRP A 1 95 ? 22.770 -13.916 -27.584 1.00 94.50 95 TRP A N 1
ATOM 709 C CA . TRP A 1 95 ? 22.552 -13.411 -26.237 1.00 94.50 95 TRP A CA 1
ATOM 710 C C . TRP A 1 95 ? 21.233 -12.660 -26.174 1.00 94.50 95 TRP A C 1
ATOM 712 O O . TRP A 1 95 ? 20.983 -11.791 -27.005 1.00 94.50 95 TRP A O 1
ATOM 722 N N . PHE A 1 96 ? 20.429 -12.949 -25.158 1.00 94.94 96 PHE A N 1
ATOM 723 C CA . PHE A 1 96 ? 19.218 -12.204 -24.837 1.00 94.94 96 PHE A CA 1
ATOM 724 C C . PHE A 1 96 ? 19.315 -11.633 -23.430 1.00 94.94 96 PHE A C 1
ATOM 726 O O . PHE A 1 96 ? 19.875 -12.259 -22.531 1.00 94.94 96 PHE A O 1
ATOM 733 N N . VAL A 1 97 ? 18.757 -10.446 -23.233 1.00 95.06 97 VAL A N 1
ATOM 734 C CA . VAL A 1 97 ? 18.635 -9.823 -21.918 1.00 95.06 97 VAL A CA 1
ATOM 735 C C . VAL A 1 97 ? 17.210 -9.348 -21.730 1.00 95.06 97 VAL A C 1
ATOM 737 O O . VAL A 1 97 ? 16.714 -8.528 -22.501 1.00 95.06 97 VAL A O 1
ATOM 740 N N . ILE A 1 98 ? 16.574 -9.848 -20.678 1.00 95.50 98 ILE A N 1
ATOM 741 C CA . ILE A 1 98 ? 15.317 -9.300 -20.180 1.00 95.50 98 ILE A CA 1
ATOM 742 C C . ILE A 1 98 ? 15.685 -8.202 -19.187 1.00 95.50 98 ILE A C 1
ATOM 744 O O . ILE A 1 98 ? 16.400 -8.471 -18.220 1.00 95.50 98 ILE A O 1
ATOM 748 N N . GLN A 1 99 ? 15.227 -6.980 -19.444 1.00 94.69 99 GLN A N 1
ATOM 749 C CA . GLN A 1 99 ? 15.472 -5.803 -18.616 1.00 94.69 99 GLN A CA 1
ATOM 750 C C . GLN A 1 99 ? 14.130 -5.239 -18.147 1.00 94.69 99 GLN A C 1
ATOM 752 O O . GLN A 1 99 ? 13.363 -4.708 -18.947 1.00 94.69 99 GLN A O 1
ATOM 757 N N . LEU A 1 100 ? 13.858 -5.316 -16.849 1.00 94.94 100 LEU A N 1
ATOM 758 C CA . LEU A 1 100 ? 12.745 -4.607 -16.225 1.00 94.94 100 LEU A CA 1
ATOM 759 C C . LEU A 1 100 ? 12.958 -3.093 -16.344 1.00 94.94 100 LEU A C 1
ATOM 761 O O . LEU A 1 100 ? 14.096 -2.604 -16.310 1.00 94.94 100 LEU A O 1
ATOM 765 N N . LYS A 1 101 ? 11.862 -2.345 -16.468 1.00 94.12 101 LYS A N 1
ATOM 766 C CA . LYS A 1 101 ? 11.910 -0.884 -16.524 1.00 94.12 101 LYS A CA 1
ATOM 767 C C . LYS A 1 101 ? 12.304 -0.302 -15.161 1.00 94.12 101 LYS A C 1
ATOM 769 O O . LYS A 1 101 ? 11.830 -0.758 -14.121 1.00 94.12 101 LYS A O 1
ATOM 774 N N . ASN A 1 102 ? 13.155 0.719 -15.165 1.00 92.56 102 ASN A N 1
ATOM 775 C CA . ASN A 1 102 ? 13.597 1.426 -13.959 1.00 92.56 102 ASN A CA 1
ATOM 776 C C . ASN A 1 102 ? 13.589 2.945 -14.178 1.00 92.56 102 ASN A C 1
ATOM 778 O O . ASN A 1 102 ? 13.398 3.421 -15.303 1.00 92.56 102 ASN A O 1
ATOM 782 N N . LYS A 1 103 ? 13.804 3.732 -13.120 1.00 91.38 103 LYS A N 1
ATOM 783 C CA . LYS A 1 103 ? 13.709 5.201 -13.209 1.00 91.38 103 LYS A CA 1
ATOM 784 C C . LYS A 1 103 ? 14.808 5.843 -14.059 1.00 91.38 103 LYS A C 1
ATOM 786 O O . LYS A 1 103 ? 14.662 6.990 -14.474 1.00 91.38 103 LYS A O 1
ATOM 791 N N . GLN A 1 104 ? 15.902 5.131 -14.304 1.00 89.75 104 GLN A N 1
ATOM 792 C CA . GLN A 1 104 ? 17.095 5.611 -15.000 1.00 89.75 104 GLN A CA 1
ATOM 793 C C . GLN A 1 104 ? 17.168 5.160 -16.468 1.00 89.75 104 GLN A C 1
ATOM 795 O O . GLN A 1 104 ? 18.103 5.558 -17.158 1.00 89.75 104 GLN A O 1
ATOM 800 N N . GLY A 1 105 ? 16.208 4.363 -16.951 1.00 86.62 105 GLY A N 1
ATOM 801 C CA . GLY A 1 105 ? 16.155 3.898 -18.340 1.00 86.62 105 GLY A CA 1
ATOM 802 C C . GLY A 1 105 ? 16.869 2.565 -18.618 1.00 86.62 105 GLY A C 1
ATOM 803 O O . GLY A 1 105 ? 16.959 2.148 -19.768 1.00 86.62 105 GLY A O 1
ATOM 804 N N . GLY A 1 106 ? 17.340 1.848 -17.598 1.00 87.38 106 GLY A N 1
ATOM 805 C CA . GLY A 1 106 ? 18.042 0.567 -17.748 1.00 87.38 106 GLY A CA 1
ATOM 806 C C . GLY A 1 106 ? 19.473 0.692 -18.293 1.00 87.38 106 GLY A C 1
ATOM 807 O O . GLY A 1 106 ? 19.963 1.779 -18.588 1.00 87.38 106 GLY A O 1
ATOM 808 N N . GLU A 1 107 ? 20.162 -0.445 -18.415 1.00 88.81 107 GLU A N 1
ATOM 809 C CA . GLU A 1 107 ? 21.594 -0.491 -18.778 1.00 88.81 107 GLU A CA 1
ATOM 810 C C . GLU A 1 107 ? 21.865 -0.880 -20.243 1.00 88.81 107 GLU A C 1
ATOM 812 O O . GLU A 1 107 ? 22.994 -0.744 -20.720 1.00 88.81 107 GLU A O 1
ATOM 817 N N . TYR A 1 108 ? 20.847 -1.357 -20.965 1.00 90.12 108 TYR A N 1
ATOM 818 C CA . TYR A 1 108 ? 20.978 -1.956 -22.298 1.00 90.12 108 TYR A CA 1
ATOM 819 C C . TYR A 1 108 ? 20.327 -1.102 -23.392 1.00 90.12 108 TYR A C 1
ATOM 821 O O . TYR A 1 108 ? 19.451 -0.275 -23.130 1.00 90.12 108 TYR A O 1
ATOM 829 N N . GLY A 1 109 ? 20.764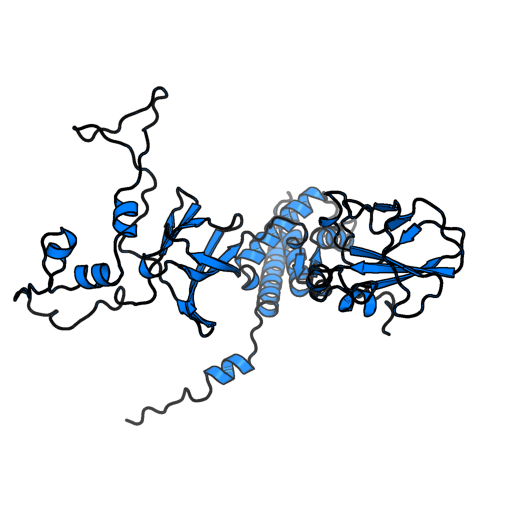 -1.309 -24.638 1.00 89.00 109 GLY A N 1
ATOM 830 C CA . GLY A 1 109 ? 20.286 -0.553 -25.794 1.00 89.00 109 GLY A CA 1
ATOM 831 C C . GLY A 1 109 ? 20.486 0.951 -25.629 1.00 89.00 109 GLY A C 1
ATOM 832 O O . GLY A 1 109 ? 21.546 1.410 -25.207 1.00 89.00 109 GLY A O 1
ATOM 833 N N . ASN A 1 110 ? 19.439 1.715 -25.936 1.00 88.81 110 ASN A N 1
ATOM 834 C CA . ASN A 1 110 ? 19.446 3.175 -25.853 1.00 88.81 110 ASN A CA 1
ATOM 835 C C . ASN A 1 110 ? 19.209 3.715 -24.434 1.00 88.81 110 ASN A C 1
ATOM 837 O O . ASN A 1 110 ? 19.085 4.928 -24.276 1.00 88.81 110 ASN A O 1
ATOM 841 N N . ARG A 1 111 ? 19.145 2.842 -23.416 1.00 88.56 111 ARG A N 1
ATOM 842 C CA . ARG A 1 111 ? 18.844 3.214 -22.023 1.00 88.56 111 ARG A CA 1
ATOM 843 C C . ARG A 1 111 ? 17.520 3.970 -21.894 1.00 88.56 111 ARG A C 1
ATOM 845 O O . ARG A 1 111 ? 17.427 5.024 -21.272 1.00 88.56 111 ARG A O 1
ATOM 852 N N . ASP A 1 112 ? 16.495 3.417 -22.527 1.00 89.75 112 ASP A N 1
ATOM 853 C CA . ASP A 1 112 ? 15.150 3.975 -22.630 1.00 89.75 112 ASP A CA 1
ATOM 854 C C . ASP A 1 112 ? 14.073 3.075 -21.991 1.00 89.75 112 ASP A C 1
ATOM 856 O O . ASP A 1 112 ? 12.875 3.251 -22.219 1.00 89.75 112 ASP A O 1
ATOM 860 N N . ALA A 1 113 ? 14.478 2.114 -21.158 1.00 89.69 113 ALA A N 1
ATOM 861 C CA . ALA A 1 113 ? 13.591 1.283 -20.348 1.00 89.69 113 ALA A CA 1
ATOM 862 C C . ALA A 1 113 ? 13.081 2.055 -19.113 1.00 89.69 113 ALA A C 1
ATOM 864 O O . ALA A 1 113 ? 13.292 1.639 -17.974 1.00 89.69 113 ALA A O 1
ATOM 865 N N . PHE A 1 114 ? 12.445 3.210 -19.333 1.00 91.06 114 PHE A N 1
ATOM 866 C CA . PHE A 1 114 ? 11.925 4.059 -18.261 1.00 91.06 114 PHE A CA 1
ATOM 867 C C . PHE A 1 114 ? 10.654 3.476 -17.640 1.00 91.06 114 PHE A C 1
ATOM 869 O O . PHE A 1 114 ? 9.701 3.140 -18.344 1.00 91.06 114 PHE A O 1
ATOM 876 N N . GLY A 1 115 ? 10.639 3.392 -16.313 1.00 89.75 115 GLY A N 1
ATOM 877 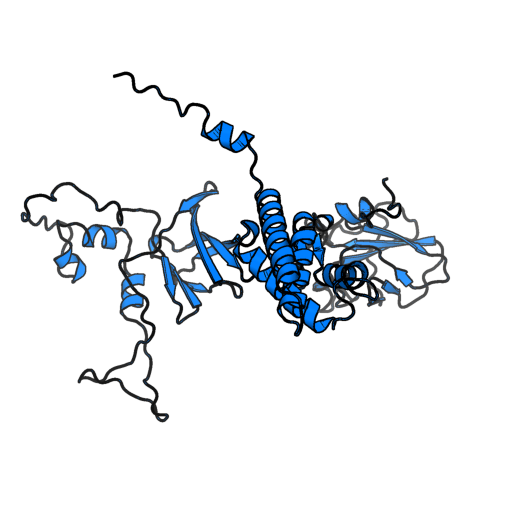C CA . GLY A 1 115 ? 9.505 2.954 -15.503 1.00 89.75 115 GLY A CA 1
ATOM 878 C C . GLY A 1 115 ? 9.891 2.887 -14.028 1.00 89.75 115 GLY A C 1
ATOM 879 O O . GLY A 1 115 ? 10.753 3.635 -13.574 1.00 89.75 115 GLY A O 1
ATOM 880 N N . ASN A 1 116 ? 9.242 2.013 -13.271 1.00 89.25 116 ASN A N 1
ATOM 881 C CA . ASN A 1 116 ? 9.437 1.880 -11.825 1.00 89.25 116 ASN A CA 1
ATOM 882 C C . ASN A 1 116 ? 9.432 0.418 -11.343 1.00 89.25 116 ASN A C 1
ATOM 884 O O . ASN A 1 116 ? 9.426 0.168 -10.141 1.00 89.25 116 ASN A O 1
ATOM 888 N N . THR A 1 117 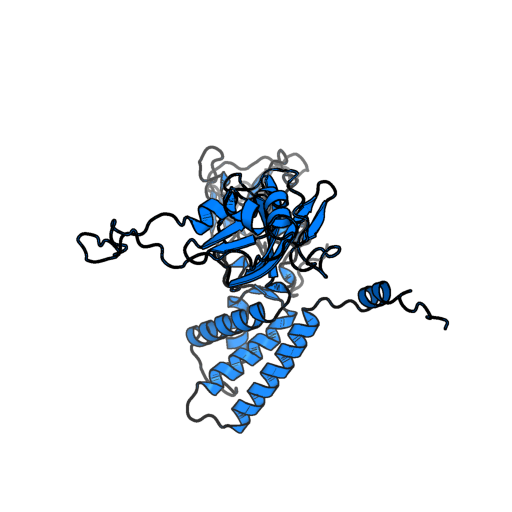? 9.425 -0.546 -12.264 1.00 89.62 117 THR A N 1
ATOM 889 C CA . THR A 1 117 ? 9.245 -1.976 -11.986 1.00 89.62 117 THR A CA 1
ATOM 890 C C . THR A 1 117 ? 10.356 -2.541 -11.103 1.00 89.62 117 THR A C 1
ATOM 892 O O . THR A 1 117 ? 10.089 -3.308 -10.180 1.00 89.62 117 THR A O 1
ATOM 895 N N . VAL A 1 118 ? 11.607 -2.126 -11.330 1.00 89.25 118 VAL A N 1
ATOM 896 C CA . VAL A 1 118 ? 12.738 -2.525 -10.474 1.00 89.25 118 VAL A CA 1
ATOM 897 C C . VAL A 1 118 ? 12.575 -1.966 -9.061 1.00 89.25 118 VAL A C 1
ATOM 899 O O . VAL A 1 118 ? 12.756 -2.682 -8.078 1.00 89.25 118 VAL A O 1
ATOM 902 N N . GLU A 1 119 ? 12.196 -0.696 -8.945 1.00 88.38 119 GLU A N 1
ATOM 903 C CA . GLU A 1 119 ? 12.003 -0.033 -7.660 1.00 88.38 119 GLU A CA 1
ATOM 904 C C . GLU A 1 119 ? 10.819 -0.603 -6.872 1.00 88.38 119 GLU A C 1
ATOM 906 O O . GLU A 1 119 ? 10.881 -0.654 -5.645 1.00 88.38 119 GLU A O 1
ATOM 911 N N . GLU A 1 120 ? 9.770 -1.063 -7.554 1.00 85.44 120 GLU A N 1
ATOM 912 C CA . GLU A 1 120 ? 8.640 -1.766 -6.938 1.00 85.44 120 GLU A CA 1
ATOM 913 C C . GLU A 1 120 ? 9.028 -3.146 -6.383 1.00 85.44 120 GLU A C 1
ATOM 915 O O . GLU A 1 120 ? 8.446 -3.595 -5.392 1.00 85.44 120 GLU A O 1
ATOM 920 N N . ASN A 1 121 ? 10.037 -3.808 -6.964 1.00 85.19 121 ASN A N 1
ATOM 921 C CA . ASN A 1 121 ? 10.571 -5.063 -6.427 1.00 85.19 121 ASN A CA 1
ATOM 922 C C . ASN A 1 121 ? 11.376 -4.846 -5.128 1.00 85.19 121 ASN A C 1
ATOM 924 O O . ASN A 1 121 ? 11.495 -5.745 -4.284 1.00 85.19 121 ASN A O 1
ATOM 928 N N . TYR A 1 122 ? 11.923 -3.643 -4.912 1.00 85.19 122 TYR A N 1
ATOM 929 C CA . TYR A 1 122 ? 12.742 -3.368 -3.736 1.00 85.19 122 TYR A CA 1
ATOM 930 C C . TYR A 1 122 ? 11.975 -3.580 -2.428 1.00 85.19 122 TYR A C 1
ATOM 932 O O . TYR A 1 122 ? 10.896 -3.046 -2.186 1.00 85.19 122 TYR A O 1
ATOM 940 N N . GLY A 1 123 ? 12.576 -4.354 -1.525 1.00 77.50 123 GLY A N 1
ATOM 941 C CA . GLY A 1 123 ? 11.979 -4.680 -0.233 1.00 77.50 123 GLY A CA 1
ATOM 942 C C . GLY A 1 123 ? 10.894 -5.759 -0.293 1.00 77.50 123 GLY A C 1
ATOM 943 O O . GLY A 1 123 ? 10.396 -6.137 0.768 1.00 77.50 123 GLY A O 1
ATOM 944 N N . GLY A 1 124 ? 10.573 -6.311 -1.472 1.00 77.44 124 GLY A N 1
ATOM 945 C CA . GLY A 1 124 ? 9.588 -7.387 -1.633 1.00 77.44 124 GLY A CA 1
ATOM 946 C C . GLY A 1 124 ? 9.883 -8.611 -0.760 1.00 77.44 124 GLY A C 1
ATOM 947 O O . GLY A 1 124 ? 8.976 -9.175 -0.153 1.00 77.44 124 GLY A O 1
ATOM 948 N N . TYR A 1 125 ? 11.165 -8.937 -0.562 1.00 77.94 125 TYR A N 1
ATOM 949 C CA . TYR A 1 125 ? 11.621 -10.038 0.298 1.00 77.94 125 TYR A CA 1
ATOM 950 C C . TYR A 1 125 ? 11.167 -9.936 1.765 1.00 77.94 125 TYR A C 1
ATOM 952 O O . TYR A 1 125 ? 11.184 -10.945 2.477 1.00 77.94 125 TYR A O 1
ATOM 960 N N . ALA A 1 126 ? 10.811 -8.743 2.253 1.00 80.19 126 ALA A N 1
ATOM 961 C CA . ALA A 1 126 ? 10.346 -8.535 3.625 1.00 80.19 126 ALA A CA 1
ATOM 962 C C . ALA A 1 126 ? 8.882 -8.966 3.829 1.00 80.19 126 ALA A C 1
ATOM 964 O O . ALA A 1 126 ? 8.406 -9.013 4.969 1.00 80.19 126 ALA A O 1
ATOM 965 N N . TYR A 1 127 ? 8.185 -9.290 2.741 1.00 81.12 127 TYR A N 1
ATOM 966 C CA . TYR A 1 127 ? 6.771 -9.617 2.716 1.00 81.12 127 TYR A CA 1
ATOM 967 C C . TYR A 1 127 ? 6.524 -11.021 2.153 1.00 81.12 127 TYR A C 1
ATOM 969 O O . TYR A 1 127 ? 7.385 -11.608 1.498 1.00 81.12 127 TYR A O 1
ATOM 977 N N . THR A 1 128 ? 5.345 -11.561 2.440 1.00 82.81 128 THR A N 1
ATOM 978 C CA . THR A 1 128 ? 4.786 -12.788 1.859 1.00 82.81 128 THR A CA 1
ATOM 979 C C . THR A 1 128 ? 3.405 -12.485 1.300 1.00 82.81 128 THR A C 1
ATOM 981 O O . THR A 1 128 ? 2.700 -11.612 1.819 1.00 82.81 128 THR A O 1
ATOM 984 N N . THR A 1 129 ? 3.020 -13.162 0.220 1.00 82.81 129 THR A N 1
ATOM 985 C CA . THR A 1 129 ? 1.676 -12.998 -0.340 1.00 82.81 129 THR A CA 1
ATOM 986 C C . THR A 1 129 ? 0.648 -13.694 0.549 1.00 82.81 129 THR A C 1
ATOM 988 O O . THR A 1 129 ? 0.959 -14.658 1.255 1.00 82.81 129 THR A O 1
ATOM 991 N N . LEU A 1 130 ? -0.599 -13.218 0.533 1.00 84.88 130 LEU A N 1
ATOM 992 C CA . LEU A 1 130 ? -1.686 -13.879 1.257 1.00 84.88 130 LEU A CA 1
ATOM 993 C C . LEU A 1 130 ? -1.887 -15.328 0.783 1.00 84.88 130 LEU A C 1
ATOM 995 O O . LEU A 1 130 ? -2.203 -16.195 1.594 1.00 84.88 130 LEU A O 1
ATOM 999 N N . GLU A 1 131 ? -1.682 -15.594 -0.506 1.00 85.94 131 GLU A N 1
ATOM 1000 C CA . GLU A 1 131 ? -1.775 -16.934 -1.084 1.00 85.94 131 GLU A CA 1
ATOM 1001 C C . GLU A 1 131 ? -0.699 -17.879 -0.535 1.00 85.94 131 GLU A C 1
ATOM 1003 O O . GLU A 1 131 ? -1.029 -18.984 -0.093 1.00 85.94 131 GLU A O 1
ATOM 1008 N N . ASP A 1 132 ? 0.556 -17.425 -0.450 1.00 87.19 132 ASP A N 1
ATOM 1009 C CA . ASP A 1 132 ? 1.643 -18.198 0.164 1.00 87.19 132 ASP A CA 1
ATOM 1010 C C . ASP A 1 132 ? 1.344 -18.500 1.632 1.00 87.19 132 ASP A C 1
ATOM 1012 O O . ASP A 1 132 ? 1.524 -19.624 2.097 1.00 87.19 132 ASP A O 1
ATOM 1016 N N . VAL A 1 133 ? 0.836 -17.510 2.370 1.00 89.25 133 VAL A N 1
ATOM 1017 C CA . VAL A 1 133 ? 0.438 -17.671 3.774 1.00 89.25 133 VAL A CA 1
ATOM 1018 C C . VAL A 1 133 ? -0.676 -18.710 3.903 1.00 89.25 133 VAL A C 1
ATOM 1020 O O . VAL A 1 133 ? -0.606 -19.582 4.767 1.00 89.25 133 VAL A O 1
ATOM 1023 N N . ILE A 1 134 ? -1.702 -18.666 3.053 1.00 90.56 134 ILE A N 1
ATOM 1024 C CA . ILE A 1 134 ? -2.793 -19.652 3.078 1.00 90.56 134 ILE A CA 1
ATOM 1025 C C . ILE A 1 134 ? -2.255 -21.049 2.765 1.00 90.56 134 ILE A C 1
ATOM 1027 O O . ILE A 1 134 ? -2.587 -22.004 3.469 1.00 90.56 134 ILE A O 1
ATOM 1031 N N . THR A 1 135 ? -1.394 -21.168 1.758 1.00 91.56 135 THR A N 1
ATOM 1032 C CA . THR A 1 135 ? -0.778 -22.437 1.358 1.00 91.56 135 THR A CA 1
ATOM 1033 C C . THR A 1 135 ? 0.079 -23.011 2.486 1.00 91.56 135 THR A C 1
ATOM 1035 O O . THR A 1 135 ? -0.120 -24.156 2.900 1.00 91.56 135 THR A O 1
ATOM 1038 N N . ASN A 1 136 ? 0.951 -22.197 3.079 1.00 91.50 136 ASN A N 1
ATOM 1039 C CA . ASN A 1 136 ? 1.774 -22.574 4.227 1.00 91.50 136 ASN A CA 1
ATOM 1040 C C . ASN A 1 136 ? 0.925 -22.932 5.452 1.00 91.50 136 ASN A C 1
ATOM 1042 O O . ASN A 1 136 ? 1.238 -23.890 6.162 1.00 91.50 136 ASN A O 1
ATOM 1046 N N . PHE A 1 137 ? -0.186 -22.227 5.685 1.00 94.00 137 PHE A N 1
ATOM 1047 C CA . PHE A 1 137 ? -1.124 -22.559 6.753 1.00 94.00 137 PHE A CA 1
ATOM 1048 C C . PHE A 1 137 ? -1.774 -23.929 6.533 1.00 94.00 137 PHE A C 1
ATOM 1050 O O . PHE A 1 137 ? -1.826 -24.746 7.457 1.00 94.00 137 PHE A O 1
ATOM 1057 N N . MET A 1 138 ? -2.233 -24.209 5.310 1.00 93.00 138 MET A N 1
ATOM 1058 C CA . MET A 1 138 ? -2.813 -25.502 4.944 1.00 93.00 138 MET A CA 1
ATOM 1059 C C . MET A 1 138 ? -1.798 -26.641 5.122 1.00 93.00 138 MET A C 1
ATOM 1061 O O . MET A 1 138 ? -2.139 -27.675 5.691 1.00 93.00 138 MET A O 1
ATOM 1065 N N . ILE A 1 139 ? -0.538 -26.439 4.729 1.00 91.75 139 ILE A N 1
ATOM 1066 C CA . ILE A 1 139 ? 0.533 -27.437 4.887 1.00 91.75 139 ILE A CA 1
ATOM 1067 C C . ILE A 1 139 ? 0.929 -27.615 6.358 1.00 91.75 139 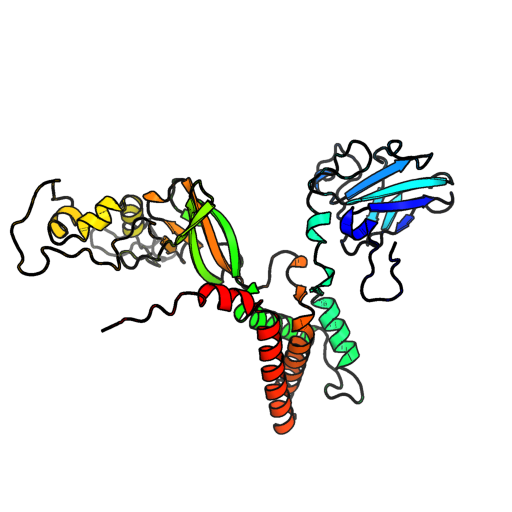ILE A C 1
ATOM 1069 O O . ILE A 1 139 ? 1.138 -28.739 6.815 1.00 91.75 139 ILE A O 1
ATOM 1073 N N . GLY A 1 140 ? 1.039 -26.523 7.116 1.00 91.56 140 GLY A N 1
ATOM 1074 C CA . GLY A 1 140 ? 1.578 -26.505 8.477 1.00 91.56 140 GLY A CA 1
ATOM 1075 C C . GLY A 1 140 ? 0.561 -26.881 9.552 1.00 91.56 140 GLY A C 1
ATOM 1076 O O . GLY A 1 140 ? 0.846 -27.729 10.395 1.00 91.56 140 GLY A O 1
ATOM 1077 N N . TYR A 1 141 ? -0.661 -26.354 9.479 1.00 92.12 141 TYR A N 1
ATOM 1078 C CA . TYR A 1 141 ? -1.646 -26.412 10.570 1.00 92.12 141 TYR A CA 1
ATOM 1079 C C . TYR A 1 141 ? -2.857 -27.302 10.285 1.00 92.12 141 TYR A C 1
ATOM 1081 O O . TYR A 1 141 ? -3.532 -27.721 11.228 1.00 92.12 141 TYR A O 1
ATOM 1089 N N . VAL A 1 142 ? -3.105 -27.639 9.018 1.00 93.56 142 VAL A N 1
ATOM 1090 C CA . VAL A 1 142 ? -4.226 -28.492 8.605 1.00 93.56 142 VAL A CA 1
ATOM 1091 C C . VAL A 1 142 ? -3.722 -29.893 8.258 1.00 93.56 142 VAL A C 1
ATOM 1093 O O . VAL A 1 142 ? -2.634 -30.058 7.703 1.00 93.56 142 VAL A O 1
ATOM 1096 N N . GLY A 1 143 ? -4.471 -30.921 8.652 1.00 92.25 143 GLY A N 1
ATOM 1097 C CA . GLY A 1 143 ? -4.194 -32.310 8.295 1.00 92.25 143 GLY A CA 1
ATOM 1098 C C . GLY A 1 143 ? -4.483 -33.305 9.414 1.00 92.25 143 GLY A C 1
ATOM 1099 O O . GLY A 1 143 ? -4.718 -32.941 10.569 1.00 92.25 143 GLY A O 1
ATOM 1100 N N . SER A 1 144 ? -4.432 -34.590 9.063 1.00 87.50 144 SER A N 1
ATOM 1101 C CA . SER A 1 144 ? -4.618 -35.681 10.022 1.00 87.50 144 SER A CA 1
ATOM 1102 C C . SER A 1 144 ? -3.581 -35.607 11.150 1.00 87.50 144 SER A C 1
ATOM 1104 O O . SER A 1 144 ? -2.398 -35.388 10.900 1.00 87.50 144 SER A O 1
ATOM 1106 N N . GLY A 1 145 ? -4.031 -35.757 12.398 1.00 85.88 145 GLY A N 1
ATOM 1107 C CA . GLY A 1 145 ? -3.180 -35.664 13.592 1.00 85.88 145 GLY A CA 1
ATOM 1108 C C . GLY A 1 145 ? -2.890 -34.241 14.089 1.00 85.88 145 GLY A C 1
ATOM 1109 O O . GLY A 1 145 ? -2.221 -34.087 15.109 1.00 85.88 145 GLY A O 1
ATOM 1110 N N . LYS A 1 146 ? -3.399 -33.199 13.419 1.00 90.75 146 LYS A N 1
ATOM 1111 C CA . LYS A 1 146 ? -3.276 -31.800 13.862 1.00 90.75 146 LYS A CA 1
ATOM 1112 C C . LYS A 1 146 ? -4.547 -31.310 14.555 1.00 90.75 146 LYS A C 1
ATOM 1114 O O . LYS A 1 146 ? -5.599 -31.939 14.477 1.00 90.75 146 LYS A O 1
ATOM 1119 N N . LEU A 1 147 ? -4.455 -30.141 15.199 1.00 87.75 147 LEU A N 1
ATOM 1120 C CA . LEU A 1 147 ? -5.599 -29.474 15.840 1.00 87.75 147 LEU A CA 1
ATOM 1121 C C . LEU A 1 147 ? -6.747 -29.187 14.863 1.00 87.75 147 LEU A C 1
ATOM 1123 O O . LEU A 1 147 ? -7.904 -29.168 15.273 1.00 87.75 147 LEU A O 1
ATOM 1127 N N . ILE A 1 148 ? -6.432 -28.964 13.584 1.00 92.06 148 ILE A N 1
ATOM 1128 C CA . ILE A 1 148 ? -7.404 -28.744 12.513 1.00 92.06 148 ILE A CA 1
ATOM 1129 C C . ILE A 1 148 ? -7.321 -29.940 11.549 1.00 92.06 148 ILE A C 1
ATOM 1131 O O . ILE A 1 148 ? -6.466 -29.946 10.664 1.00 92.06 148 ILE A O 1
ATOM 1135 N N . PRO A 1 149 ? -8.198 -30.955 11.683 1.00 89.94 149 PRO A N 1
ATOM 1136 C CA . PRO A 1 149 ? -8.113 -32.168 10.863 1.00 89.94 149 PRO A CA 1
ATOM 1137 C C . PRO A 1 149 ? -8.320 -31.913 9.364 1.00 89.94 149 PRO A C 1
ATOM 1139 O O . PRO A 1 149 ? -7.595 -32.441 8.527 1.00 89.94 149 PRO A O 1
ATOM 1142 N N . SER A 1 150 ? -9.304 -31.079 9.025 1.00 91.88 150 SER A N 1
ATOM 1143 C CA . SER A 1 150 ? -9.633 -30.658 7.659 1.00 91.88 150 SER A CA 1
ATOM 1144 C C . SER A 1 150 ? -10.293 -29.284 7.685 1.00 91.88 150 SER A C 1
ATOM 1146 O O . SER A 1 150 ? -10.959 -28.952 8.665 1.00 91.88 150 SER A O 1
ATOM 1148 N N . THR A 1 151 ? -10.106 -28.470 6.646 1.00 92.44 151 THR A N 1
ATOM 1149 C CA . THR A 1 151 ? -10.782 -27.175 6.448 1.00 92.44 151 THR A CA 1
ATOM 1150 C C . THR A 1 151 ? -10.792 -26.837 4.958 1.00 92.44 151 THR A C 1
ATOM 1152 O O . THR A 1 151 ? -9.911 -27.297 4.231 1.00 92.44 151 THR A O 1
ATOM 1155 N N . LYS A 1 152 ? -11.761 -26.044 4.489 1.00 92.69 152 LYS A N 1
ATOM 1156 C CA . LYS A 1 152 ? -11.756 -25.559 3.102 1.00 92.69 152 LYS A CA 1
ATOM 1157 C C . LYS A 1 152 ? -10.778 -24.396 2.957 1.00 92.69 152 LYS A C 1
ATOM 1159 O O . LYS A 1 152 ? -10.684 -23.556 3.853 1.00 92.69 152 LYS A O 1
ATOM 1164 N N . THR A 1 153 ? -10.102 -24.312 1.814 1.00 90.19 153 THR A N 1
ATOM 1165 C CA . THR A 1 153 ? -9.217 -23.184 1.473 1.00 90.19 153 THR A CA 1
ATOM 1166 C C . THR A 1 153 ? -9.974 -21.856 1.451 1.00 90.19 153 THR A C 1
ATOM 1168 O O . THR A 1 153 ? -9.442 -20.844 1.894 1.00 90.19 153 THR A O 1
ATOM 1171 N N . THR A 1 154 ? -11.245 -21.867 1.038 1.00 91.44 154 THR A N 1
ATOM 1172 C CA . THR A 1 154 ? -12.140 -20.698 1.062 1.00 91.44 154 THR A CA 1
ATOM 1173 C C . THR A 1 154 ? -12.355 -20.140 2.467 1.00 91.44 154 THR A C 1
ATOM 1175 O O . THR A 1 154 ? -12.371 -18.925 2.650 1.00 91.44 154 THR A O 1
ATOM 1178 N N . ASP A 1 155 ? -12.475 -21.013 3.469 1.00 90.44 155 ASP A N 1
ATOM 1179 C CA . ASP A 1 155 ? -12.712 -20.602 4.856 1.00 90.44 155 ASP A CA 1
ATOM 1180 C C . ASP A 1 155 ? -11.438 -19.985 5.444 1.00 90.44 155 ASP A C 1
ATOM 1182 O O . ASP A 1 155 ? -11.481 -18.952 6.112 1.00 90.44 155 ASP A O 1
ATOM 1186 N N . VAL A 1 156 ? -10.281 -20.580 5.131 1.00 92.44 156 VAL A N 1
ATOM 1187 C CA . VAL A 1 156 ? -8.968 -20.035 5.502 1.00 92.44 156 VAL A CA 1
ATOM 1188 C C . VAL A 1 156 ? -8.760 -18.671 4.854 1.00 92.44 156 VAL A C 1
ATOM 1190 O O . VAL A 1 156 ? -8.383 -17.737 5.552 1.00 92.44 156 VAL A O 1
ATOM 1193 N N . LEU A 1 157 ? -9.062 -18.526 3.560 1.00 90.25 157 LEU A N 1
ATOM 1194 C CA . LEU A 1 157 ? -8.974 -17.255 2.837 1.00 90.25 157 LEU A CA 1
ATOM 1195 C C . LEU A 1 157 ? -9.849 -16.174 3.483 1.00 90.25 157 LEU A C 1
ATOM 1197 O O . LEU A 1 157 ? -9.386 -15.050 3.674 1.00 90.25 157 LEU A O 1
ATOM 1201 N N . PHE A 1 158 ? -11.089 -16.504 3.855 1.00 90.38 158 PHE A N 1
ATOM 1202 C CA . PHE A 1 158 ? -11.992 -15.567 4.526 1.00 90.38 158 PHE A CA 1
ATOM 1203 C C . PHE A 1 158 ? -11.410 -15.063 5.855 1.00 90.38 158 PHE A C 1
ATOM 1205 O O . PHE A 1 158 ? -11.332 -13.852 6.079 1.00 90.38 158 PHE A O 1
ATOM 1212 N N . PHE A 1 159 ? -10.947 -15.971 6.719 1.00 91.69 159 PHE A N 1
ATOM 1213 C CA . PHE A 1 159 ? -10.343 -15.584 7.995 1.00 91.69 159 PHE A CA 1
ATOM 1214 C C . PHE A 1 159 ? -8.988 -14.896 7.821 1.00 91.69 159 PHE A C 1
ATOM 1216 O O . PHE A 1 159 ? -8.666 -14.000 8.593 1.00 91.69 159 PHE A O 1
ATOM 1223 N N . ALA A 1 160 ? -8.209 -15.251 6.801 1.00 89.56 160 ALA A N 1
ATOM 1224 C CA . ALA A 1 160 ? -6.945 -14.590 6.505 1.00 89.56 160 ALA A CA 1
ATOM 1225 C C . ALA A 1 160 ? -7.171 -13.132 6.068 1.00 89.56 160 ALA A C 1
ATOM 1227 O O . ALA A 1 160 ? -6.507 -12.239 6.588 1.00 89.56 160 ALA A O 1
ATOM 1228 N N . LYS A 1 161 ? -8.171 -12.869 5.209 1.00 86.38 161 LYS A N 1
ATOM 1229 C CA . LYS A 1 161 ? -8.586 -11.503 4.839 1.00 86.38 161 LYS A CA 1
ATOM 1230 C C . LYS A 1 161 ? -9.057 -10.699 6.055 1.00 86.38 161 LYS A C 1
ATOM 1232 O O . LYS A 1 161 ? -8.616 -9.571 6.243 1.00 86.38 161 LYS A O 1
ATOM 1237 N N . ARG A 1 162 ? -9.894 -11.286 6.921 1.00 85.00 162 ARG A N 1
ATOM 1238 C CA . ARG A 1 162 ? -10.349 -10.636 8.168 1.00 85.00 162 ARG A CA 1
ATOM 1239 C C . ARG A 1 162 ? -9.196 -10.343 9.131 1.00 85.00 162 ARG A C 1
ATOM 1241 O O . ARG A 1 162 ? -9.139 -9.259 9.698 1.00 85.00 162 ARG A O 1
ATOM 1248 N N . GLY A 1 163 ? -8.264 -11.281 9.285 1.00 85.44 163 GLY A N 1
ATOM 1249 C CA . GLY A 1 163 ? -7.070 -11.101 10.108 1.00 85.44 163 GLY A CA 1
ATOM 1250 C C . GLY A 1 163 ? -6.151 -10.005 9.570 1.00 85.44 163 GLY A C 1
ATOM 1251 O O . GLY A 1 163 ? -5.654 -9.200 10.351 1.00 85.44 163 GLY A O 1
ATOM 1252 N N . LEU A 1 164 ? -5.976 -9.928 8.246 1.00 81.75 164 LEU A N 1
ATOM 1253 C CA . LEU A 1 164 ? -5.234 -8.852 7.587 1.00 81.75 164 LEU A CA 1
ATOM 1254 C C . LEU A 1 164 ? -5.860 -7.484 7.880 1.00 81.75 164 LEU A C 1
ATOM 1256 O O . LEU A 1 164 ? -5.139 -6.580 8.285 1.00 81.75 164 LEU A O 1
ATOM 1260 N N . GLN A 1 165 ? -7.183 -7.358 7.733 1.00 77.50 165 GLN A N 1
ATOM 1261 C CA . GLN A 1 165 ? -7.913 -6.127 8.053 1.00 77.50 165 GLN A CA 1
ATOM 1262 C C . GLN A 1 165 ? -7.768 -5.747 9.534 1.00 77.50 165 GLN A C 1
ATOM 1264 O O . GLN A 1 165 ? -7.491 -4.601 9.868 1.00 77.50 165 GLN A O 1
ATOM 1269 N N . GLU A 1 166 ? -7.898 -6.708 10.453 1.00 77.69 166 GLU A N 1
ATOM 1270 C CA . GLU A 1 166 ? -7.676 -6.439 11.880 1.00 77.69 166 GLU A CA 1
ATOM 1271 C C . GLU A 1 166 ? -6.242 -5.959 12.156 1.00 77.69 166 GLU A C 1
ATOM 1273 O O . GLU A 1 166 ? -6.037 -5.065 12.974 1.00 77.69 166 GLU A O 1
ATOM 1278 N N . PHE A 1 167 ? -5.238 -6.514 11.471 1.00 74.62 167 PHE A N 1
ATOM 1279 C CA . PHE A 1 167 ? -3.854 -6.066 11.623 1.00 74.62 167 PHE A CA 1
ATOM 1280 C C . PHE A 1 167 ? -3.571 -4.730 10.949 1.00 74.62 167 PHE A C 1
ATOM 1282 O O . PHE A 1 167 ? -2.750 -3.971 11.469 1.00 74.62 167 PHE A O 1
ATOM 1289 N N . SER A 1 168 ? -4.203 -4.429 9.814 1.00 68.69 168 SER A N 1
ATOM 1290 C CA . SER A 1 168 ? -4.029 -3.141 9.153 1.00 68.69 168 SER A CA 1
ATOM 1291 C C . SER A 1 168 ? -4.522 -2.038 10.086 1.00 68.69 168 SER A C 1
ATOM 1293 O O . SER A 1 168 ? -3.717 -1.192 10.467 1.00 68.69 168 SER A O 1
ATOM 1295 N N . TYR A 1 169 ? -5.753 -2.112 10.597 1.00 66.44 169 TYR A N 1
ATOM 1296 C CA . TYR A 1 169 ? -6.299 -1.079 11.490 1.00 66.44 169 TYR A CA 1
ATOM 1297 C C . TYR A 1 169 ? -5.425 -0.781 12.715 1.00 66.44 169 TYR A C 1
ATOM 1299 O O . TYR A 1 169 ? -5.347 0.360 13.162 1.00 66.44 169 TYR A O 1
ATOM 1307 N N . ASP A 1 170 ? -4.739 -1.793 13.246 1.00 58.88 170 ASP A N 1
ATOM 1308 C CA . ASP A 1 170 ? -4.040 -1.705 14.528 1.00 58.88 170 ASP A CA 1
ATOM 1309 C C . ASP A 1 170 ? -2.520 -1.451 14.415 1.00 58.88 170 ASP A C 1
ATOM 1311 O O . ASP A 1 170 ? -1.815 -1.341 15.431 1.00 58.88 170 ASP A O 1
ATOM 1315 N N . THR A 1 171 ? -1.986 -1.371 13.190 1.00 58.00 171 THR A N 1
ATOM 1316 C CA . THR A 1 171 ? -0.557 -1.149 12.923 1.00 58.00 171 THR A CA 1
ATOM 1317 C C . THR A 1 171 ? -0.306 0.234 12.326 1.00 58.00 171 THR A C 1
ATOM 1319 O O . THR A 1 171 ? -1.026 0.687 11.450 1.00 58.00 171 THR A O 1
ATOM 1322 N N . LEU A 1 172 ? 0.791 0.895 12.728 1.00 50.91 172 LEU A N 1
ATOM 1323 C CA . LEU A 1 172 ? 1.212 2.213 12.202 1.00 50.91 172 LEU A CA 1
ATOM 1324 C C . LEU A 1 172 ? 1.417 2.243 10.670 1.00 50.91 172 LEU A C 1
ATOM 1326 O O . LEU A 1 172 ? 1.624 3.307 10.095 1.00 50.91 172 LEU A O 1
ATOM 1330 N N . ARG A 1 173 ? 1.403 1.074 10.017 1.00 59.97 173 ARG A N 1
ATOM 1331 C CA . ARG A 1 173 ? 1.643 0.885 8.586 1.00 59.97 173 ARG A CA 1
ATOM 1332 C C . ARG A 1 173 ? 0.370 0.943 7.731 1.00 59.97 173 ARG A C 1
ATOM 1334 O O . ARG A 1 173 ? 0.505 0.974 6.515 1.00 59.97 173 ARG A O 1
ATOM 1341 N N . SER A 1 174 ? -0.825 0.980 8.330 1.00 63.97 174 SER A N 1
ATOM 1342 C CA . SER A 1 174 ? -2.080 1.281 7.611 1.00 63.97 174 SER A CA 1
ATOM 1343 C C . SER A 1 174 ? -2.290 2.760 7.337 1.00 63.97 174 SER A C 1
ATOM 1345 O O . SER A 1 174 ? -3.196 3.114 6.586 1.00 63.97 174 SER A O 1
ATOM 1347 N N . ILE A 1 175 ? -1.444 3.614 7.919 1.00 73.31 175 ILE A N 1
ATOM 1348 C CA . ILE A 1 175 ? -1.439 5.041 7.640 1.00 73.31 175 ILE A CA 1
ATOM 1349 C C . ILE A 1 175 ? -0.801 5.241 6.266 1.00 73.31 175 ILE A C 1
ATOM 1351 O O . ILE A 1 175 ? 0.427 5.282 6.127 1.00 73.31 175 ILE A O 1
ATOM 1355 N N . ARG A 1 176 ? -1.641 5.335 5.238 1.00 80.75 176 ARG A N 1
ATOM 1356 C CA . ARG A 1 176 ? -1.233 5.745 3.897 1.00 80.75 176 ARG A CA 1
ATOM 1357 C C . ARG A 1 176 ? -1.050 7.256 3.886 1.00 80.75 176 ARG A C 1
ATOM 1359 O O . ARG A 1 176 ? -1.701 7.983 4.634 1.00 80.75 176 ARG A O 1
ATOM 1366 N N . LYS A 1 177 ? -0.118 7.720 3.058 1.00 87.75 177 LYS A N 1
ATOM 1367 C CA . LYS A 1 177 ? 0.148 9.144 2.852 1.00 87.75 177 LYS A CA 1
ATOM 1368 C C . LYS A 1 177 ? -0.017 9.441 1.380 1.00 87.75 177 LYS A C 1
ATOM 1370 O O . LYS A 1 177 ? 0.597 8.759 0.562 1.00 87.75 177 LYS A O 1
ATOM 1375 N N . GLN A 1 178 ? -0.816 10.446 1.067 1.00 88.44 178 GLN A N 1
ATOM 1376 C CA . GLN A 1 178 ? -1.003 10.903 -0.298 1.00 88.44 178 GLN A CA 1
ATOM 1377 C C . GLN A 1 178 ? -0.683 12.386 -0.386 1.00 88.44 178 GLN A C 1
ATOM 1379 O O . GLN A 1 178 ? -1.166 13.178 0.422 1.00 88.44 178 GLN A O 1
ATOM 1384 N N . GLU A 1 179 ? 0.150 12.732 -1.360 1.00 92.25 179 GLU A N 1
ATOM 1385 C CA . GLU A 1 179 ? 0.408 14.115 -1.731 1.00 92.25 179 GLU A CA 1
ATOM 1386 C C . GLU A 1 179 ? -0.629 14.553 -2.762 1.00 92.25 179 GLU A C 1
ATOM 1388 O O . GLU A 1 179 ? -0.839 13.873 -3.768 1.00 92.25 179 GLU A O 1
ATOM 1393 N N . LEU A 1 180 ? -1.320 15.652 -2.474 1.00 91.75 180 LEU A N 1
ATOM 1394 C CA . LEU A 1 180 ? -2.400 16.189 -3.295 1.00 91.75 180 LEU A CA 1
ATOM 1395 C C . LEU A 1 180 ? -2.226 17.701 -3.391 1.00 91.75 180 LEU A C 1
ATOM 1397 O O . LEU A 1 180 ? -1.890 18.353 -2.408 1.00 91.75 180 LEU A O 1
ATOM 1401 N N . THR A 1 181 ? -2.482 18.276 -4.557 1.00 93.00 181 THR A N 1
ATOM 1402 C CA . THR A 1 181 ? -2.581 19.733 -4.702 1.00 93.00 181 THR A CA 1
ATOM 1403 C C . THR A 1 181 ? -4.037 20.134 -4.557 1.00 93.00 181 THR A C 1
ATOM 1405 O O . THR A 1 181 ? -4.896 19.539 -5.209 1.00 93.00 181 THR A O 1
ATOM 1408 N N . ILE A 1 182 ? -4.326 21.130 -3.718 1.00 90.50 182 ILE A N 1
ATOM 1409 C CA . ILE A 1 182 ? -5.688 21.637 -3.557 1.00 90.50 182 ILE A CA 1
ATOM 1410 C C . ILE A 1 182 ? -6.063 22.462 -4.799 1.00 90.50 182 ILE A C 1
ATOM 1412 O O . ILE A 1 182 ? -5.432 23.488 -5.063 1.00 90.50 182 ILE A O 1
ATOM 1416 N N . PRO A 1 183 ? -7.083 22.047 -5.567 1.00 91.12 183 PRO A N 1
ATOM 1417 C CA . PRO A 1 183 ? -7.603 22.827 -6.688 1.00 91.12 183 PRO A CA 1
ATOM 1418 C C . PRO A 1 183 ? -8.341 24.095 -6.229 1.00 91.12 183 PRO A C 1
ATOM 1420 O O . PRO A 1 183 ? -8.777 24.207 -5.086 1.00 91.12 183 PRO A O 1
ATOM 1423 N N . ASN A 1 184 ? -8.580 25.025 -7.157 1.00 88.12 184 ASN A N 1
ATOM 1424 C CA . ASN A 1 184 ? -9.267 26.298 -6.875 1.00 88.12 184 ASN A CA 1
ATOM 1425 C C . ASN A 1 184 ? -10.724 26.145 -6.411 1.00 88.12 184 ASN A C 1
ATOM 1427 O O . ASN A 1 184 ? -11.281 27.065 -5.825 1.00 88.12 184 ASN A O 1
ATOM 1431 N N . ASN A 1 185 ? -11.351 24.987 -6.640 1.00 85.44 185 ASN A N 1
ATOM 1432 C CA . ASN A 1 185 ? -12.674 24.669 -6.090 1.00 85.44 185 ASN A CA 1
ATOM 1433 C C . ASN A 1 185 ? -12.621 24.172 -4.627 1.00 85.44 185 ASN A C 1
ATOM 1435 O O . ASN A 1 185 ? -13.668 23.806 -4.086 1.00 85.44 185 ASN A O 1
ATOM 1439 N N . LEU A 1 186 ? -11.426 24.158 -4.015 1.00 88.19 186 LEU A N 1
ATOM 1440 C CA . LEU A 1 186 ? -11.143 23.847 -2.609 1.00 88.19 186 LEU A CA 1
ATOM 1441 C C . LEU A 1 186 ? -11.621 22.468 -2.154 1.00 88.19 186 LEU A C 1
ATOM 1443 O O . LEU A 1 186 ? -11.800 22.241 -0.959 1.00 88.19 186 LEU A O 1
ATOM 1447 N N . SER A 1 187 ? -11.839 21.543 -3.086 1.00 88.56 187 SER A N 1
ATOM 1448 C CA . SER A 1 187 ? -12.352 20.214 -2.775 1.00 88.56 187 SER A CA 1
ATOM 1449 C C . SER A 1 187 ? -11.527 19.136 -3.463 1.00 88.56 187 SER A C 1
ATOM 1451 O O . SER A 1 187 ? -11.262 19.213 -4.662 1.00 88.56 187 SER A O 1
ATOM 1453 N N . VAL A 1 188 ? -11.165 18.101 -2.710 1.00 91.31 188 VAL A N 1
ATOM 1454 C CA . VAL A 1 188 ? -10.377 16.961 -3.191 1.00 91.31 188 VAL A CA 1
ATOM 1455 C C . VAL A 1 188 ? -11.157 15.669 -2.925 1.00 91.31 188 VAL A C 1
ATOM 1457 O O . VAL A 1 188 ? -11.642 15.486 -1.806 1.00 91.31 188 VAL A O 1
ATOM 1460 N N . PRO A 1 189 ? -11.327 14.780 -3.921 1.00 91.50 189 PRO A N 1
ATOM 1461 C CA . PRO A 1 189 ? -11.991 13.497 -3.708 1.00 91.50 189 PRO A CA 1
ATOM 1462 C C . PRO A 1 189 ? -11.193 12.616 -2.744 1.00 91.50 189 PRO A C 1
ATOM 1464 O O . PRO A 1 189 ? -9.962 12.583 -2.794 1.00 91.50 189 PRO A O 1
ATOM 1467 N N . LEU A 1 190 ? -11.902 11.903 -1.868 1.00 90.44 190 LEU A N 1
ATOM 1468 C CA . LEU A 1 190 ? -11.289 10.937 -0.964 1.00 90.44 190 LEU A CA 1
ATOM 1469 C C . LEU A 1 190 ? -10.728 9.733 -1.748 1.00 90.44 190 LEU A C 1
ATOM 1471 O O . LEU A 1 190 ? -11.293 9.344 -2.775 1.00 90.44 190 LEU A O 1
ATOM 1475 N N . PRO A 1 191 ? -9.633 9.119 -1.266 1.00 87.00 191 PRO A N 1
ATOM 1476 C CA . PRO A 1 191 ? -9.139 7.846 -1.790 1.00 87.00 191 PRO A CA 1
ATOM 1477 C C . PRO A 1 191 ? -10.197 6.745 -1.681 1.00 87.00 191 PRO A C 1
ATOM 1479 O O . PRO A 1 191 ? -11.015 6.753 -0.765 1.00 87.00 191 PRO A O 1
ATOM 1482 N N . GLN A 1 192 ? -10.169 5.765 -2.585 1.00 83.19 192 GLN A N 1
ATOM 1483 C CA . GLN A 1 192 ? -11.187 4.706 -2.603 1.00 83.19 192 GLN A CA 1
ATOM 1484 C C . GLN A 1 192 ? -11.106 3.748 -1.406 1.00 83.19 192 GLN A C 1
ATOM 1486 O O . GLN A 1 192 ? -12.118 3.182 -1.009 1.00 83.19 192 GLN A O 1
ATOM 1491 N N . ASP A 1 193 ? -9.920 3.573 -0.832 1.00 80.69 193 ASP A N 1
ATOM 1492 C CA . ASP A 1 193 ? -9.652 2.738 0.341 1.00 80.69 193 ASP A CA 1
ATOM 1493 C C . ASP A 1 193 ? -9.697 3.537 1.658 1.00 80.69 193 ASP A C 1
ATOM 1495 O O . ASP A 1 193 ? -9.280 3.040 2.705 1.00 80.69 193 ASP A O 1
ATOM 1499 N N . TYR A 1 194 ? -10.180 4.784 1.621 1.00 84.75 194 TYR A N 1
ATOM 1500 C CA . TYR A 1 194 ? -10.265 5.657 2.787 1.00 84.75 194 TYR A CA 1
ATOM 1501 C C . TYR A 1 194 ? -11.277 5.134 3.814 1.00 84.75 194 TYR A C 1
ATOM 1503 O O . TYR A 1 194 ? -12.464 4.995 3.525 1.00 84.75 194 TYR A O 1
ATOM 1511 N N . VAL A 1 195 ? -10.816 4.916 5.049 1.00 83.75 195 VAL A N 1
ATOM 1512 C CA . VAL A 1 195 ? -11.678 4.570 6.194 1.00 83.75 195 VAL A CA 1
ATOM 1513 C C . VAL A 1 195 ? -11.784 5.728 7.179 1.00 83.75 195 VAL A C 1
ATOM 1515 O O . VAL A 1 195 ? -12.867 6.021 7.678 1.00 83.75 195 VAL A O 1
ATOM 1518 N N . ASN A 1 196 ? -10.659 6.367 7.503 1.00 86.12 196 ASN A N 1
ATOM 1519 C CA . ASN A 1 196 ? -10.625 7.506 8.420 1.00 86.12 196 ASN A CA 1
ATOM 1520 C C . ASN A 1 196 ? -9.354 8.339 8.210 1.00 86.12 196 ASN A C 1
ATOM 1522 O O . ASN A 1 196 ? -8.351 7.825 7.717 1.00 86.12 196 ASN A O 1
ATOM 1526 N N . TYR A 1 197 ? -9.348 9.606 8.621 1.00 88.38 197 TYR A N 1
ATOM 1527 C CA . TYR A 1 197 ? -8.150 10.442 8.584 1.00 88.38 197 TYR A CA 1
ATOM 1528 C C . TYR A 1 197 ? -7.324 10.277 9.866 1.00 88.38 197 TYR A C 1
ATOM 1530 O O . TYR A 1 197 ? -7.844 9.990 10.943 1.00 88.38 197 TYR A O 1
ATOM 1538 N N . VAL A 1 198 ? -6.015 10.478 9.744 1.00 87.44 198 VAL A N 1
ATOM 1539 C CA . VAL A 1 198 ? -5.085 10.567 10.876 1.00 87.44 198 VAL A CA 1
ATOM 1540 C C . VAL A 1 198 ? -4.614 12.001 11.037 1.00 87.44 198 VAL A C 1
ATOM 1542 O O . VAL A 1 198 ? -4.661 12.557 12.132 1.00 87.44 198 VAL A O 1
ATOM 1545 N N . ASN A 1 199 ? -4.137 12.596 9.945 1.00 89.81 199 ASN A N 1
ATOM 1546 C CA . ASN A 1 199 ? -3.621 13.953 9.945 1.00 89.81 199 ASN A CA 1
ATOM 1547 C C . ASN A 1 199 ? -3.704 14.548 8.539 1.00 89.81 199 ASN A C 1
ATOM 1549 O O . ASN A 1 199 ? -3.546 13.841 7.545 1.00 89.81 199 ASN A O 1
ATOM 1553 N N . VAL A 1 200 ? -3.913 15.855 8.465 1.00 92.00 200 VAL A N 1
ATOM 1554 C CA . VAL A 1 200 ? -3.891 16.617 7.221 1.00 92.00 200 VAL A CA 1
ATOM 1555 C C . VAL A 1 200 ? -2.929 17.773 7.435 1.00 92.00 200 VAL A C 1
ATOM 1557 O O . VAL A 1 200 ? -3.028 18.501 8.420 1.00 92.00 200 VAL A O 1
ATOM 1560 N N . SER A 1 201 ? -1.959 17.933 6.544 1.00 93.44 201 SER A N 1
ATOM 1561 C CA . SER A 1 201 ? -0.975 19.013 6.651 1.00 93.44 201 SER A CA 1
ATOM 1562 C C . SER A 1 201 ? -0.665 19.594 5.289 1.00 93.44 201 SER A C 1
ATOM 1564 O O . SER A 1 201 ? -0.527 18.823 4.344 1.00 93.44 201 SER A O 1
ATOM 1566 N N . TRP A 1 202 ? -0.487 20.907 5.187 1.00 93.06 202 TRP A N 1
ATOM 1567 C CA . TRP A 1 202 ? 0.075 21.517 3.984 1.00 93.06 202 TRP A CA 1
ATOM 1568 C C . TRP A 1 202 ? 1.599 21.601 4.079 1.00 93.06 202 TRP A C 1
ATOM 1570 O O . TRP A 1 202 ? 2.174 21.571 5.172 1.00 93.06 202 TRP A O 1
ATOM 1580 N N . VAL A 1 203 ? 2.252 21.653 2.924 1.00 92.25 203 VAL A N 1
ATOM 1581 C CA . VAL A 1 203 ? 3.708 21.705 2.793 1.00 92.25 203 VAL A CA 1
ATOM 1582 C C . VAL A 1 203 ? 4.106 23.064 2.238 1.00 92.25 203 VAL A C 1
ATOM 1584 O O . VAL A 1 203 ? 3.561 23.518 1.230 1.00 92.25 203 VAL A O 1
ATOM 1587 N N . ASP A 1 204 ? 5.043 23.730 2.908 1.00 87.94 204 ASP A N 1
ATOM 1588 C CA . ASP A 1 204 ? 5.583 24.999 2.432 1.00 87.94 204 ASP A CA 1
ATOM 1589 C C . ASP A 1 204 ? 6.688 24.824 1.382 1.00 87.94 204 ASP A C 1
ATOM 1591 O O . ASP A 1 204 ? 7.122 23.721 1.053 1.00 87.94 204 ASP A O 1
ATOM 1595 N N . ASN A 1 205 ? 7.180 25.944 0.855 1.00 87.75 205 ASN A N 1
ATOM 1596 C CA . ASN A 1 205 ? 8.223 25.942 -0.169 1.00 87.75 205 ASN A CA 1
ATOM 1597 C C . ASN A 1 205 ? 9.586 25.421 0.339 1.00 87.75 205 ASN A C 1
ATOM 1599 O O . ASN A 1 205 ? 10.497 25.203 -0.455 1.00 87.75 205 ASN A O 1
ATOM 1603 N N . GLN A 1 206 ? 9.751 25.249 1.655 1.00 86.38 206 GLN A N 1
ATOM 1604 C CA . GLN A 1 206 ? 10.930 24.643 2.276 1.00 86.38 206 GLN A CA 1
ATOM 1605 C C . GLN A 1 206 ? 10.727 23.146 2.566 1.00 86.38 206 GLN A C 1
ATOM 1607 O O . GLN A 1 206 ? 11.644 22.495 3.068 1.00 86.38 206 GLN A O 1
ATOM 1612 N N . GLY A 1 207 ? 9.553 22.586 2.253 1.00 86.25 207 GLY A N 1
ATOM 1613 C CA . GLY A 1 207 ? 9.205 21.197 2.540 1.00 86.25 207 GLY A CA 1
ATOM 1614 C C . GLY A 1 207 ? 8.761 20.953 3.988 1.00 86.25 207 GLY A C 1
ATOM 1615 O O . GLY A 1 207 ? 8.682 19.798 4.414 1.00 86.25 207 GLY A O 1
ATOM 1616 N N . VAL A 1 208 ? 8.493 22.005 4.770 1.00 86.62 208 VAL A N 1
ATOM 1617 C CA . VAL A 1 208 ? 8.041 21.881 6.161 1.00 86.62 208 VAL A CA 1
ATOM 1618 C C . VAL A 1 208 ? 6.534 21.661 6.193 1.00 86.62 208 VAL A C 1
ATOM 1620 O O . VAL A 1 208 ? 5.770 22.316 5.485 1.00 86.62 208 VAL A O 1
ATOM 1623 N N . LYS A 1 209 ? 6.112 20.710 7.030 1.00 90.81 209 LYS A N 1
ATOM 1624 C CA . LYS A 1 209 ? 4.704 20.363 7.227 1.00 90.81 209 LYS A CA 1
ATOM 1625 C C . LYS A 1 209 ? 4.059 21.259 8.275 1.00 90.81 209 LYS A C 1
ATOM 1627 O O . LYS A 1 209 ? 4.565 21.363 9.394 1.00 90.81 209 LYS A O 1
ATOM 1632 N N . HIS A 1 210 ? 2.883 21.775 7.948 1.00 88.06 210 HIS A N 1
ATOM 1633 C CA . HIS A 1 210 ? 2.043 22.580 8.829 1.00 88.06 210 HIS A CA 1
ATOM 1634 C C . HIS A 1 210 ? 0.675 21.911 8.969 1.00 88.06 210 HIS A C 1
ATOM 1636 O O . HIS A 1 210 ? -0.000 21.651 7.976 1.00 88.06 210 HIS A O 1
ATOM 1642 N N . ILE A 1 211 ? 0.285 21.575 10.200 1.00 89.62 211 ILE A N 1
ATOM 1643 C CA . ILE A 1 211 ? -0.947 20.818 10.481 1.00 89.62 211 ILE A CA 1
ATOM 1644 C C . ILE A 1 211 ? -2.176 21.687 10.199 1.00 89.62 211 ILE A C 1
ATOM 1646 O O . ILE A 1 211 ? -2.248 22.818 10.684 1.00 89.62 211 ILE A O 1
ATOM 1650 N N . ILE A 1 212 ? -3.133 21.123 9.462 1.00 89.38 212 ILE A N 1
ATOM 1651 C CA . ILE A 1 212 ? -4.463 21.672 9.191 1.00 89.38 212 ILE A CA 1
ATOM 1652 C C . ILE A 1 212 ? -5.438 20.972 10.137 1.00 89.38 212 ILE A C 1
ATOM 1654 O O . ILE A 1 212 ? -5.455 19.743 10.225 1.00 89.38 212 ILE A O 1
ATOM 1658 N N . TYR A 1 213 ? -6.258 21.742 10.843 1.00 87.00 213 TYR A N 1
ATOM 1659 C CA . TYR A 1 213 ? -7.221 21.191 11.792 1.00 87.00 213 TYR A CA 1
ATOM 1660 C C . TYR A 1 213 ? -8.609 21.021 11.157 1.00 87.00 213 TYR A C 1
ATOM 1662 O O . TYR A 1 213 ? -8.975 21.786 10.256 1.00 87.00 213 TYR A O 1
ATOM 1670 N N . PRO A 1 214 ? -9.403 20.034 11.612 1.00 88.12 214 PRO A N 1
ATOM 1671 C CA . PRO A 1 214 ? -10.809 19.962 11.246 1.00 88.12 214 PRO A CA 1
ATOM 1672 C C . PRO A 1 214 ? -11.551 21.144 11.877 1.00 88.12 214 PRO A C 1
ATOM 1674 O O . PRO A 1 214 ? -11.290 21.501 13.027 1.00 88.12 214 PRO A O 1
ATOM 1677 N N . THR A 1 215 ? -12.468 21.765 11.141 1.00 82.75 215 THR A N 1
ATOM 1678 C CA . THR A 1 215 ? -13.269 22.875 11.684 1.00 82.75 215 THR A CA 1
ATOM 1679 C C . THR A 1 215 ? -14.493 22.372 12.440 1.00 82.75 215 THR A C 1
ATOM 1681 O O . THR A 1 215 ? -15.138 21.404 12.043 1.00 82.75 215 THR A O 1
ATOM 1684 N N . THR A 1 216 ? -14.828 23.065 13.526 1.00 77.75 216 THR A N 1
ATOM 1685 C CA . THR A 1 216 ? -16.089 22.928 14.271 1.00 77.75 216 THR A CA 1
ATOM 1686 C C . THR A 1 216 ? -17.074 24.061 13.958 1.00 77.75 216 THR A C 1
ATOM 1688 O O . THR A 1 216 ? -18.165 24.101 14.518 1.00 77.75 216 THR A O 1
ATOM 1691 N N . LEU A 1 217 ? -16.691 24.992 13.076 1.00 75.62 217 LEU A N 1
ATOM 1692 C CA . LEU A 1 217 ? -17.419 26.237 12.793 1.00 75.62 217 LEU A CA 1
ATOM 1693 C C . LEU A 1 217 ? -18.475 26.090 11.700 1.00 75.62 217 LEU A C 1
ATOM 1695 O O . LEU A 1 217 ? -19.345 26.941 11.552 1.00 75.62 217 LEU A O 1
ATOM 1699 N N . THR A 1 218 ? -18.382 25.020 10.922 1.00 81.19 218 THR A N 1
ATOM 1700 C CA . THR A 1 218 ? -19.324 24.692 9.858 1.00 81.19 218 THR A CA 1
ATOM 1701 C C . THR A 1 218 ? -19.640 23.203 9.905 1.00 81.19 218 THR A C 1
ATOM 1703 O O . THR A 1 218 ? -18.978 22.424 10.593 1.00 81.19 218 THR A O 1
ATOM 1706 N N . THR A 1 219 ? -20.662 22.796 9.168 1.00 82.06 219 THR A N 1
ATOM 1707 C CA . THR A 1 219 ? -21.059 21.401 9.030 1.00 82.06 219 THR A CA 1
ATOM 1708 C C . THR A 1 219 ? -21.483 21.127 7.596 1.00 82.06 219 THR A C 1
ATOM 1710 O O . THR A 1 219 ? -21.979 22.018 6.905 1.00 82.06 219 THR A O 1
ATOM 1713 N N . ASN A 1 220 ? -21.295 19.886 7.161 1.00 85.12 220 ASN A N 1
ATOM 1714 C CA . ASN A 1 220 ? -21.734 19.427 5.853 1.00 85.12 220 ASN A CA 1
ATOM 1715 C C . ASN A 1 220 ? -23.079 18.703 6.030 1.00 85.12 220 ASN A C 1
ATOM 1717 O O . ASN A 1 220 ? -23.104 17.606 6.593 1.00 85.12 220 ASN A O 1
ATOM 1721 N N . PRO A 1 221 ? -24.211 19.298 5.613 1.00 84.25 221 PRO A N 1
ATOM 1722 C CA . PRO A 1 221 ? -25.517 18.673 5.783 1.00 84.25 221 PRO A CA 1
ATOM 1723 C C . PRO A 1 221 ? -25.658 17.417 4.908 1.00 84.25 221 PRO A C 1
ATOM 1725 O O . PRO A 1 221 ? -25.395 17.448 3.705 1.00 84.25 221 PRO A O 1
ATOM 1728 N N . TYR A 1 222 ? -26.144 16.318 5.493 1.00 83.25 222 TYR A N 1
ATOM 1729 C CA . TYR A 1 222 ? -26.377 15.058 4.767 1.00 83.25 222 TYR A CA 1
ATOM 1730 C C . TYR A 1 222 ? -27.452 15.174 3.682 1.00 83.25 222 TYR A C 1
ATOM 1732 O O . TYR A 1 222 ? -27.367 14.512 2.651 1.00 83.25 222 TYR A O 1
ATOM 1740 N N . THR A 1 223 ? -28.446 16.034 3.899 1.00 83.12 223 THR A N 1
ATOM 1741 C CA . THR A 1 223 ? -29.549 16.286 2.967 1.00 83.12 223 THR A CA 1
ATOM 1742 C C . THR A 1 223 ? -29.788 17.781 2.846 1.00 83.12 223 THR A C 1
ATOM 1744 O O . THR A 1 223 ? -29.780 18.494 3.850 1.00 83.12 223 THR A O 1
ATOM 1747 N N . VAL A 1 224 ? -30.059 18.237 1.632 1.00 87.00 224 VAL A N 1
ATOM 1748 C CA . VAL A 1 224 ? -30.302 19.636 1.274 1.00 87.00 224 VAL A CA 1
ATOM 1749 C C . VAL A 1 224 ? -31.550 19.707 0.395 1.00 87.00 224 VAL A C 1
ATOM 1751 O O . VAL A 1 224 ? -31.447 19.951 -0.807 1.00 87.00 224 VAL A O 1
ATOM 1754 N N . PRO A 1 225 ? -32.742 19.430 0.960 1.00 89.19 225 PRO A N 1
ATOM 1755 C CA . PRO A 1 225 ? -33.975 19.469 0.191 1.00 89.19 225 PRO A CA 1
ATOM 1756 C C . PRO A 1 225 ? -34.257 20.897 -0.283 1.00 89.19 225 PRO A C 1
ATOM 1758 O O . PRO A 1 225 ? -34.176 21.851 0.491 1.00 89.19 225 PRO A O 1
ATOM 1761 N N . SER A 1 226 ? -34.622 21.035 -1.553 1.00 88.31 226 SER A N 1
ATOM 1762 C CA . SER A 1 226 ? -35.204 22.264 -2.076 1.00 88.31 226 SER A CA 1
ATOM 1763 C C . SER A 1 226 ? -36.572 22.488 -1.428 1.00 88.31 226 SER A C 1
ATOM 1765 O O . SER A 1 226 ? -37.302 21.528 -1.178 1.00 88.31 226 SER A O 1
ATOM 1767 N N . GLN A 1 227 ? -36.905 23.741 -1.128 1.00 88.81 227 GLN A N 1
ATOM 1768 C CA . GLN A 1 227 ? -38.135 24.126 -0.437 1.00 88.81 227 GLN A CA 1
ATOM 1769 C C . GLN A 1 227 ? -38.943 25.113 -1.281 1.00 88.81 227 GLN A C 1
ATOM 1771 O O . GLN A 1 227 ? -38.377 25.909 -2.032 1.00 88.81 227 GLN A O 1
ATOM 1776 N N . ASP A 1 228 ? -40.267 25.068 -1.142 1.00 86.06 228 ASP A N 1
ATOM 1777 C CA . ASP A 1 228 ? -41.163 26.091 -1.680 1.00 86.06 228 ASP A CA 1
ATOM 1778 C C . ASP A 1 228 ? -41.141 27.385 -0.837 1.00 86.06 228 ASP A C 1
ATOM 1780 O O . ASP A 1 228 ? -40.439 27.498 0.171 1.00 86.06 228 ASP A O 1
ATOM 1784 N N . ALA A 1 229 ? -41.927 28.389 -1.238 1.00 85.62 229 ALA A N 1
ATOM 1785 C CA . ALA A 1 229 ? -42.005 29.675 -0.537 1.00 85.62 229 ALA A CA 1
ATOM 1786 C C . ALA A 1 229 ? -42.619 29.578 0.878 1.00 85.62 229 ALA A C 1
ATOM 1788 O O . ALA A 1 229 ? -42.583 30.547 1.637 1.00 85.62 229 ALA A O 1
ATOM 1789 N N . GLN A 1 230 ? -43.173 28.421 1.238 1.00 87.06 230 GLN A N 1
ATOM 1790 C CA . GLN A 1 230 ? -43.766 28.109 2.529 1.00 87.06 230 GLN A CA 1
ATOM 1791 C C . GLN A 1 230 ? -42.813 27.267 3.395 1.00 87.06 230 GLN A C 1
ATOM 1793 O O . GLN A 1 230 ? -43.144 26.962 4.542 1.00 87.06 230 GLN A O 1
ATOM 1798 N N . GLY A 1 231 ? -41.622 26.929 2.881 1.00 82.19 231 GLY A N 1
ATOM 1799 C CA . GLY A 1 231 ? -40.600 26.149 3.576 1.00 82.19 231 GLY A CA 1
ATOM 1800 C C . GLY A 1 231 ? -40.826 24.635 3.523 1.00 82.19 231 GLY A C 1
ATOM 1801 O O . GLY A 1 231 ? -40.197 23.900 4.286 1.00 82.19 231 GLY A O 1
ATOM 1802 N N . ILE A 1 232 ? -41.718 24.148 2.654 1.00 87.19 232 ILE A N 1
ATOM 1803 C CA . ILE A 1 232 ? -42.021 22.720 2.515 1.00 87.19 232 ILE A CA 1
ATOM 1804 C C . ILE A 1 232 ? -41.103 22.107 1.444 1.00 87.19 232 ILE A C 1
ATOM 1806 O O . ILE A 1 232 ? -41.010 22.657 0.345 1.00 87.19 232 ILE A O 1
ATOM 1810 N N . PRO A 1 233 ? -40.424 20.974 1.726 1.00 89.50 233 PRO A N 1
ATOM 1811 C CA . PRO A 1 233 ? -39.633 20.259 0.730 1.00 89.50 233 PRO A CA 1
ATOM 1812 C C . PRO A 1 233 ? -40.442 19.874 -0.512 1.00 89.50 233 PRO A C 1
ATOM 1814 O O . PRO A 1 233 ? -41.515 19.279 -0.391 1.00 89.50 233 PRO A O 1
ATOM 1817 N N . ILE A 1 234 ? -39.907 20.166 -1.697 1.00 89.44 234 ILE A N 1
ATOM 1818 C CA . ILE A 1 234 ? -40.514 19.775 -2.976 1.00 89.44 234 ILE A CA 1
ATOM 1819 C C . ILE A 1 234 ? -40.056 18.368 -3.392 1.00 89.44 234 ILE A C 1
ATOM 1821 O O . ILE A 1 234 ? -38.873 18.037 -3.277 1.00 89.44 234 ILE A O 1
ATOM 1825 N N . GLN A 1 235 ? -40.987 17.538 -3.877 1.00 90.94 235 GLN A N 1
ATOM 1826 C CA . GLN A 1 235 ? -40.696 16.193 -4.389 1.00 90.94 235 GLN A CA 1
ATOM 1827 C C . GLN A 1 235 ? -40.632 16.144 -5.920 1.00 90.94 235 GLN A C 1
ATOM 1829 O O . GLN A 1 235 ? -41.242 16.961 -6.613 1.00 90.94 235 GLN A O 1
ATOM 1834 N N . ASP A 1 236 ? -39.911 15.158 -6.446 1.00 89.38 236 ASP A N 1
ATOM 1835 C CA . ASP A 1 236 ? -39.955 14.776 -7.853 1.00 89.38 236 ASP A CA 1
ATOM 1836 C C . ASP A 1 236 ? -41.189 13.907 -8.183 1.00 89.38 236 ASP A C 1
ATOM 1838 O O . ASP A 1 236 ? -42.038 13.612 -7.338 1.00 89.38 236 ASP A O 1
ATOM 1842 N N . ASN A 1 237 ? -41.299 13.470 -9.441 1.00 88.19 237 ASN A N 1
ATOM 1843 C CA . ASN A 1 237 ? -42.408 12.628 -9.905 1.00 88.19 237 ASN A CA 1
ATOM 1844 C C . ASN A 1 237 ? -42.402 11.204 -9.301 1.00 88.19 237 ASN A C 1
ATOM 1846 O O . ASN A 1 237 ? -43.359 10.451 -9.481 1.00 88.19 237 ASN A O 1
ATOM 1850 N N . ASN A 1 238 ? -41.334 10.824 -8.600 1.00 88.38 238 ASN A N 1
ATOM 1851 C CA . ASN A 1 238 ? -41.166 9.546 -7.921 1.00 88.38 238 ASN A CA 1
ATOM 1852 C C . ASN A 1 238 ? -41.436 9.652 -6.408 1.00 88.38 238 ASN A C 1
ATOM 1854 O O . ASN A 1 238 ? -41.440 8.626 -5.729 1.00 88.38 238 ASN A O 1
ATOM 1858 N N . GLY A 1 239 ? -41.727 10.855 -5.897 1.00 84.19 239 GLY A N 1
ATOM 1859 C CA . GLY A 1 239 ? -42.010 11.112 -4.486 1.00 84.19 239 GLY A CA 1
ATOM 1860 C C . GLY A 1 239 ? -40.764 11.338 -3.625 1.00 84.19 239 GLY A C 1
ATOM 1861 O O . GLY A 1 239 ? -40.890 11.390 -2.403 1.00 84.19 239 GLY A O 1
ATOM 1862 N N . GLU A 1 240 ? -39.585 11.491 -4.230 1.00 87.44 240 GLU A N 1
ATOM 1863 C CA . GLU A 1 240 ? -38.329 11.769 -3.527 1.00 87.44 240 GLU A CA 1
ATOM 1864 C C . GLU A 1 240 ? -38.079 13.278 -3.432 1.00 87.44 240 GLU A C 1
ATOM 1866 O O . GLU A 1 240 ? -38.363 14.029 -4.365 1.00 87.44 240 GLU A O 1
ATOM 1871 N N . ASN A 1 241 ? -37.528 13.752 -2.310 1.00 87.88 241 ASN A N 1
ATOM 1872 C CA . ASN A 1 241 ? -37.224 15.177 -2.140 1.00 87.88 241 ASN A CA 1
ATOM 1873 C C . ASN A 1 241 ? -36.112 15.620 -3.103 1.00 87.88 241 ASN A C 1
ATOM 1875 O O . ASN A 1 241 ? -34.999 15.082 -3.065 1.00 87.88 241 ASN A O 1
ATOM 1879 N N . ILE A 1 242 ? -36.371 16.671 -3.881 1.00 86.44 242 ILE A N 1
ATOM 1880 C CA . ILE A 1 242 ? -35.389 17.260 -4.796 1.00 86.44 242 ILE A CA 1
ATOM 1881 C C . ILE A 1 242 ? -34.260 17.880 -3.970 1.00 86.44 242 ILE A C 1
ATOM 1883 O O . ILE A 1 242 ? -34.502 18.746 -3.132 1.00 86.44 242 ILE A O 1
ATOM 1887 N N . GLN A 1 243 ? -33.022 17.449 -4.204 1.00 84.75 243 GLN A N 1
ATOM 1888 C CA . GLN A 1 243 ? -31.839 17.987 -3.526 1.00 84.75 243 GLN A CA 1
ATOM 1889 C C . GLN A 1 243 ? -31.275 19.198 -4.287 1.00 84.75 243 GLN A C 1
ATOM 1891 O O . GLN A 1 243 ? -31.273 19.213 -5.517 1.00 84.75 243 GLN A O 1
ATOM 1896 N N . THR A 1 244 ? -30.779 20.202 -3.563 1.00 85.31 244 THR A N 1
ATOM 1897 C CA . THR A 1 244 ? -30.120 21.402 -4.113 1.00 85.31 244 THR A CA 1
ATOM 1898 C C . THR A 1 244 ? -28.649 21.490 -3.675 1.00 85.31 244 THR A C 1
ATOM 1900 O O . THR A 1 244 ? -28.107 20.551 -3.100 1.00 85.31 244 THR A O 1
ATOM 1903 N N . THR A 1 245 ? -27.965 22.599 -3.955 1.00 82.75 245 THR A N 1
ATOM 1904 C CA . THR A 1 245 ? -26.642 22.909 -3.399 1.00 82.75 245 THR A CA 1
ATOM 1905 C C . THR A 1 245 ? -26.748 23.437 -1.965 1.00 82.75 245 THR A C 1
ATOM 1907 O O . THR A 1 245 ? -27.692 24.137 -1.598 1.00 82.75 245 THR A O 1
ATOM 1910 N N . SER A 1 246 ? -25.769 23.100 -1.124 1.00 84.38 246 SER A N 1
ATOM 1911 C CA . SER A 1 246 ? -25.720 23.566 0.264 1.00 84.38 246 SER A CA 1
ATOM 1912 C C . SER A 1 246 ? -25.243 25.017 0.341 1.00 84.38 246 SER A C 1
ATOM 1914 O O . SER A 1 246 ? -24.066 25.288 0.104 1.00 84.38 246 SER A O 1
ATOM 1916 N N . LEU A 1 247 ? -26.120 25.938 0.760 1.00 83.56 247 LEU A N 1
ATOM 1917 C CA . LEU A 1 247 ? -25.724 27.327 1.029 1.00 83.56 247 LEU A CA 1
ATOM 1918 C C . LEU A 1 247 ? -24.677 27.426 2.150 1.00 83.56 247 LEU A C 1
ATOM 1920 O O . LEU A 1 247 ? -23.855 28.337 2.143 1.00 83.56 247 LEU A O 1
ATOM 1924 N N . THR A 1 248 ? -24.687 26.500 3.116 1.00 82.19 248 THR A N 1
ATOM 1925 C CA . THR A 1 248 ? -23.686 26.449 4.194 1.00 82.19 248 THR A CA 1
ATOM 1926 C C . THR A 1 248 ? -22.296 26.144 3.639 1.00 82.19 248 THR A C 1
ATOM 1928 O O . THR A 1 248 ? -21.323 26.777 4.041 1.00 82.19 248 THR A O 1
ATOM 1931 N N . GLU A 1 249 ? -22.201 25.208 2.691 1.00 82.25 249 GLU A N 1
ATOM 1932 C CA . GLU A 1 249 ? -20.933 24.865 2.038 1.00 82.25 249 GLU A CA 1
ATOM 1933 C C . GLU A 1 249 ? -20.476 25.984 1.093 1.00 82.25 249 GLU A C 1
ATOM 1935 O O . GLU A 1 249 ? -19.294 26.316 1.075 1.00 82.25 249 GLU A O 1
ATOM 1940 N N . GLU A 1 250 ? -21.401 26.591 0.346 1.00 82.44 250 GLU A N 1
ATOM 1941 C CA . GLU A 1 250 ? -21.120 27.708 -0.565 1.00 82.44 250 GLU A CA 1
ATOM 1942 C C . GLU A 1 250 ? -20.560 28.922 0.187 1.00 82.44 250 GLU A C 1
ATOM 1944 O O . GLU A 1 250 ? -19.453 29.371 -0.105 1.00 82.44 250 GLU A O 1
ATOM 1949 N N . ARG A 1 251 ? -21.246 29.372 1.246 1.00 81.25 251 ARG A N 1
ATOM 1950 C CA . ARG A 1 251 ? -20.780 30.486 2.087 1.00 81.25 251 ARG A CA 1
ATOM 1951 C C . ARG A 1 251 ? -19.456 30.184 2.781 1.00 81.25 251 ARG A C 1
ATOM 1953 O O . ARG A 1 251 ? -18.642 31.081 2.960 1.00 81.25 251 ARG A O 1
ATOM 1960 N N . TRP A 1 252 ? -19.229 28.932 3.185 1.00 79.75 252 TRP A N 1
ATOM 1961 C CA . TRP A 1 252 ? -17.967 28.544 3.814 1.00 79.75 252 TRP A CA 1
ATOM 1962 C C . TRP A 1 252 ? -16.787 28.592 2.836 1.00 79.75 252 TRP A C 1
ATOM 1964 O O . TRP A 1 252 ? -15.694 28.980 3.237 1.00 79.75 252 TRP A O 1
ATOM 1974 N N . LYS A 1 253 ? -16.996 28.252 1.556 1.00 76.19 253 LYS A N 1
ATOM 1975 C CA . LYS A 1 253 ? -15.950 28.335 0.520 1.00 76.19 253 LYS A CA 1
ATOM 1976 C C . LYS A 1 253 ? -15.503 29.766 0.237 1.00 76.19 253 LYS A C 1
ATOM 1978 O O . LYS A 1 253 ? -14.338 29.978 -0.084 1.00 76.19 253 LYS A O 1
ATOM 1983 N N . GLU A 1 254 ? -16.415 30.725 0.351 1.00 76.69 254 GLU A N 1
ATOM 1984 C CA . GLU A 1 254 ? -16.127 32.147 0.131 1.00 76.69 254 GLU A CA 1
ATOM 1985 C C . GLU A 1 254 ? -15.484 32.827 1.352 1.00 76.69 254 GLU A C 1
ATOM 1987 O O . GLU A 1 254 ? -14.973 33.941 1.242 1.00 76.69 254 GLU A O 1
ATOM 1992 N N . ASN A 1 255 ? -15.483 32.165 2.514 1.00 70.25 255 ASN A N 1
ATOM 1993 C CA . ASN A 1 255 ? -15.018 32.742 3.768 1.00 70.25 255 ASN A CA 1
ATOM 1994 C C . ASN A 1 255 ? -13.504 32.538 3.961 1.00 70.25 255 ASN A C 1
ATOM 1996 O O . ASN A 1 255 ? -13.029 31.408 4.091 1.00 70.25 255 ASN A O 1
ATOM 2000 N N . ASN A 1 256 ? -12.743 33.634 4.018 1.00 71.94 256 ASN A N 1
ATOM 2001 C CA . ASN A 1 256 ? -11.290 33.589 4.214 1.00 71.94 256 ASN A CA 1
ATOM 2002 C C . ASN A 1 256 ? -10.921 33.548 5.705 1.00 71.94 256 ASN A C 1
ATOM 2004 O O . ASN A 1 256 ? -11.639 34.085 6.549 1.00 71.94 256 ASN A O 1
ATOM 2008 N N . LEU A 1 257 ? -9.750 33.001 6.059 1.00 70.44 257 LEU A N 1
ATOM 2009 C CA . LEU A 1 257 ? -9.260 32.918 7.449 1.00 70.44 257 LEU A CA 1
ATOM 2010 C C . LEU A 1 257 ? -9.274 34.261 8.180 1.00 70.44 257 LEU A C 1
ATOM 2012 O O . LEU A 1 257 ? -9.531 34.312 9.381 1.00 70.44 257 LEU A O 1
ATOM 2016 N N . LYS A 1 258 ? -8.987 35.356 7.474 1.00 69.50 258 LYS A N 1
ATOM 2017 C CA . LYS A 1 258 ? -9.034 36.703 8.049 1.00 69.50 258 LYS A CA 1
ATOM 2018 C C . LYS A 1 258 ? -10.447 37.072 8.507 1.00 69.50 258 LYS A C 1
ATOM 2020 O O . LYS A 1 258 ? -10.595 37.631 9.590 1.00 69.50 258 LYS A O 1
ATOM 2025 N N . ASP A 1 259 ? -11.450 36.736 7.705 1.00 67.00 259 ASP A N 1
ATOM 2026 C CA . ASP A 1 259 ? -12.853 37.048 7.965 1.00 67.00 259 ASP A CA 1
ATOM 2027 C C . ASP A 1 259 ? -13.414 36.124 9.053 1.00 67.00 259 ASP A C 1
ATOM 2029 O O . ASP A 1 259 ? -14.103 36.596 9.953 1.00 67.00 259 ASP A O 1
ATOM 2033 N N . ILE A 1 260 ? -13.005 34.848 9.074 1.00 66.56 260 ILE A N 1
ATOM 2034 C CA . ILE A 1 260 ? -13.313 33.896 10.157 1.00 66.56 260 ILE A CA 1
ATOM 2035 C C . ILE A 1 260 ? -12.753 34.394 11.497 1.00 66.56 260 ILE A C 1
ATOM 2037 O O . ILE A 1 260 ? -13.487 34.498 12.479 1.00 66.56 260 ILE A O 1
ATOM 2041 N N . ASN A 1 261 ? -11.466 34.749 11.541 1.00 65.38 261 ASN A N 1
ATOM 2042 C CA . ASN A 1 261 ? -10.822 35.243 12.760 1.00 65.38 261 ASN A CA 1
ATOM 2043 C C . ASN A 1 261 ? -11.412 36.593 13.215 1.00 65.38 261 ASN A C 1
ATOM 2045 O O . ASN A 1 261 ? -11.523 36.847 14.414 1.00 65.38 261 ASN A O 1
ATOM 2049 N N . ALA A 1 262 ? -11.819 37.455 12.277 1.00 61.94 262 ALA A N 1
ATOM 2050 C CA . ALA A 1 262 ? -12.475 38.724 12.586 1.00 61.94 262 ALA A CA 1
ATOM 2051 C C . ALA A 1 262 ? -13.917 38.533 13.089 1.00 61.94 262 ALA A C 1
ATOM 2053 O O . ALA A 1 262 ? -14.305 39.174 14.067 1.00 61.94 262 ALA A O 1
ATOM 2054 N N . ALA A 1 263 ? -14.688 37.623 12.485 1.00 59.28 263 ALA A N 1
ATOM 2055 C CA . ALA A 1 263 ? -16.054 37.286 12.891 1.00 59.28 263 ALA A CA 1
ATOM 2056 C C . ALA A 1 263 ? -16.110 36.634 14.283 1.00 59.28 263 ALA A C 1
ATOM 2058 O O . ALA A 1 263 ? -17.106 36.761 14.988 1.00 59.28 263 ALA A O 1
ATOM 2059 N N . GLN A 1 264 ? -15.031 35.972 14.700 1.00 61.91 264 GLN A N 1
ATOM 2060 C CA . GLN A 1 264 ? -14.893 35.415 16.046 1.00 61.91 264 GLN A CA 1
ATOM 2061 C C . GLN A 1 264 ? -14.258 36.365 17.059 1.00 61.91 264 GLN A C 1
ATOM 2063 O O . GLN A 1 264 ? -14.137 36.019 18.232 1.00 61.91 264 GLN A O 1
ATOM 2068 N N . SER A 1 265 ? -13.860 37.563 16.631 1.00 59.38 265 SER A N 1
ATOM 2069 C CA . SER A 1 265 ? -13.402 38.592 17.553 1.00 59.38 265 SER A CA 1
ATOM 2070 C C . SER A 1 265 ? -14.602 39.312 18.180 1.00 59.38 265 SER A C 1
ATOM 2072 O O . SER A 1 265 ? -15.467 39.852 17.481 1.00 59.38 265 SER A O 1
ATOM 2074 N N . ASP A 1 266 ? -14.624 39.380 19.513 1.00 55.16 266 ASP A N 1
ATOM 2075 C CA . ASP A 1 266 ? -15.705 39.994 20.307 1.00 55.16 266 ASP A CA 1
ATOM 2076 C C . ASP A 1 266 ? -15.899 41.505 20.038 1.00 55.16 266 ASP A C 1
ATOM 2078 O O . ASP A 1 266 ? -16.850 42.119 20.512 1.00 55.16 266 ASP A O 1
ATOM 2082 N N . LEU A 1 267 ? -15.011 42.117 19.247 1.00 53.88 267 LEU A N 1
ATOM 2083 C CA . LEU A 1 267 ? -15.001 43.544 18.922 1.00 53.88 267 LEU A CA 1
ATOM 2084 C C . LEU A 1 267 ? -16.001 43.924 17.812 1.00 53.88 267 LEU A C 1
ATOM 2086 O O . LEU A 1 267 ? -16.434 45.073 17.752 1.00 53.88 267 LEU A O 1
ATOM 2090 N N . THR A 1 268 ? -16.351 42.978 16.923 1.00 53.59 268 THR A N 1
ATOM 2091 C CA . THR A 1 268 ? -17.171 43.224 15.708 1.00 53.59 268 THR A CA 1
ATOM 2092 C C . THR A 1 268 ? -17.969 42.009 15.190 1.00 53.59 268 THR A C 1
ATOM 2094 O O . THR A 1 268 ? -18.719 42.139 14.217 1.00 53.59 268 THR A O 1
ATOM 2097 N N . GLY A 1 269 ? -17.843 40.840 15.832 1.00 53.38 269 GLY A N 1
ATOM 2098 C CA . GLY A 1 269 ? -18.203 39.535 15.270 1.00 53.38 269 GLY A CA 1
ATOM 2099 C C . GLY A 1 269 ? -19.630 39.365 14.743 1.00 53.38 269 GLY A C 1
ATOM 2100 O O . GLY A 1 269 ? -19.814 38.877 13.630 1.00 53.38 269 GLY A O 1
ATOM 2101 N N . TYR A 1 270 ? -20.645 39.824 15.483 1.00 51.50 270 TYR A N 1
ATOM 2102 C CA . TYR A 1 270 ? -22.047 39.655 15.070 1.00 51.50 270 TYR A CA 1
ATOM 2103 C C . TYR A 1 270 ? -22.414 40.512 13.846 1.00 51.50 270 TYR A C 1
ATOM 2105 O O . TYR A 1 270 ? -23.082 40.038 12.933 1.00 51.50 270 TYR A O 1
ATOM 2113 N N . LEU A 1 271 ? -21.936 41.760 13.786 1.00 51.47 271 LEU A N 1
ATOM 2114 C CA . LEU A 1 271 ? -22.232 42.667 12.671 1.00 51.47 271 LEU A CA 1
ATOM 2115 C C . LEU A 1 271 ? -21.454 42.288 11.404 1.00 51.47 271 LEU A C 1
ATOM 2117 O O . LEU A 1 271 ? -21.992 42.399 10.308 1.00 51.47 271 LEU A O 1
ATOM 2121 N N . LEU A 1 272 ? -20.213 41.807 11.536 1.00 55.91 272 LEU A N 1
ATOM 2122 C CA . LEU A 1 272 ? -19.434 41.287 10.404 1.00 55.91 272 LEU A CA 1
ATOM 2123 C C . LEU A 1 272 ? -20.000 39.965 9.866 1.00 55.91 272 LEU A C 1
ATOM 2125 O O . LEU A 1 272 ? -20.092 39.810 8.653 1.00 55.91 272 LEU A O 1
ATOM 2129 N N . SER A 1 273 ? -20.424 39.047 10.745 1.00 55.97 273 SER A N 1
ATOM 2130 C CA . SER A 1 273 ? -21.022 37.761 10.352 1.00 55.97 273 SER A CA 1
ATOM 2131 C C . SER A 1 273 ? -22.324 37.910 9.556 1.00 55.97 273 SER A C 1
ATOM 2133 O O . SER A 1 273 ? -22.643 37.018 8.775 1.00 55.97 273 SER A O 1
ATOM 2135 N N . ASP A 1 274 ? -23.071 38.998 9.759 1.00 56.72 274 ASP A N 1
ATOM 2136 C CA . ASP A 1 274 ? -24.333 39.290 9.057 1.00 56.72 274 ASP A CA 1
ATOM 2137 C C . ASP A 1 274 ? -24.136 40.252 7.861 1.00 56.72 274 ASP A C 1
ATOM 2139 O O . ASP A 1 274 ? -25.095 40.720 7.254 1.00 56.72 274 ASP A O 1
ATOM 2143 N N . GLY A 1 275 ? -22.882 40.589 7.520 1.00 55.16 275 GLY A N 1
ATOM 2144 C CA . GLY A 1 275 ? -22.549 41.497 6.412 1.00 55.16 275 GLY A CA 1
ATOM 2145 C C . GLY A 1 275 ? -22.872 42.978 6.667 1.00 55.16 275 GLY A C 1
ATOM 2146 O O . GLY A 1 275 ? -22.875 43.779 5.735 1.00 55.16 275 GLY A O 1
ATOM 2147 N N . LEU A 1 276 ? -23.138 43.357 7.921 1.00 53.72 276 LEU A N 1
ATOM 2148 C CA . LEU A 1 276 ? -23.543 44.701 8.357 1.00 53.72 276 LEU A CA 1
ATOM 2149 C C . LEU A 1 276 ? -22.397 45.512 9.001 1.00 53.72 276 LEU A C 1
ATOM 2151 O O . LEU A 1 276 ? -22.618 46.628 9.472 1.00 53.72 276 LEU A O 1
ATOM 2155 N N . GLY A 1 277 ? -21.179 44.962 9.056 1.00 53.69 277 GLY A N 1
ATOM 2156 C CA . GLY A 1 277 ? -20.000 45.582 9.672 1.00 53.69 277 GLY A CA 1
ATOM 2157 C C . GLY A 1 277 ? -19.011 46.170 8.659 1.00 53.69 277 GLY A C 1
ATOM 2158 O O . GLY A 1 277 ? -18.723 45.555 7.636 1.00 53.69 277 GLY A O 1
ATOM 2159 N N . TYR A 1 278 ? -18.433 47.337 8.969 1.00 53.19 278 TYR A N 1
ATOM 2160 C CA . TYR A 1 278 ? -17.333 47.944 8.204 1.00 53.19 278 TYR A CA 1
ATOM 2161 C C . TYR A 1 278 ? -15.991 47.820 8.951 1.00 53.19 278 TYR A C 1
ATOM 2163 O O . TYR A 1 278 ? -15.972 47.930 10.184 1.00 53.19 278 TYR A O 1
ATOM 2171 N N . PRO A 1 279 ? -14.849 47.661 8.245 1.00 45.94 279 PRO A N 1
ATOM 2172 C CA . PRO A 1 279 ? -13.525 47.689 8.866 1.00 45.94 279 PRO A CA 1
ATOM 2173 C C . PRO A 1 279 ? -13.312 49.012 9.623 1.00 45.94 279 PRO A C 1
ATOM 2175 O O . PRO A 1 279 ? -13.253 50.072 9.006 1.00 45.94 279 PRO A O 1
ATOM 2178 N N . GLY A 1 280 ? -13.211 48.958 10.957 1.00 51.28 280 GLY A N 1
ATOM 2179 C CA . GLY A 1 280 ? -12.983 50.135 11.812 1.00 51.28 280 GLY A CA 1
ATOM 2180 C C . GLY A 1 280 ? -14.125 50.520 12.764 1.00 51.28 280 GLY A C 1
ATOM 2181 O O . GLY A 1 280 ? -13.968 51.479 13.519 1.00 51.28 280 GLY A O 1
ATOM 2182 N N . MET A 1 281 ? -15.242 49.783 12.798 1.00 50.53 281 MET A N 1
ATOM 2183 C CA . MET A 1 281 ? -16.221 49.893 13.891 1.00 50.53 281 MET A CA 1
ATOM 2184 C C . MET A 1 281 ? -15.667 49.238 15.164 1.00 50.53 281 MET A C 1
ATOM 2186 O O . MET A 1 281 ? -15.937 48.081 15.454 1.00 50.53 281 MET A O 1
ATOM 2190 N N . TYR A 1 282 ? -14.869 49.968 15.937 1.00 51.81 282 TYR A N 1
ATOM 2191 C CA . TYR A 1 282 ? -14.468 49.545 17.277 1.00 51.81 282 TYR A CA 1
ATOM 2192 C C . TYR A 1 282 ? -15.651 49.758 18.227 1.00 51.81 282 TYR A C 1
ATOM 2194 O O . TYR A 1 282 ? -15.847 50.850 18.754 1.00 51.81 282 TYR A O 1
ATOM 2202 N N . GLY A 1 283 ? -16.500 48.740 18.378 1.00 47.88 283 GLY A N 1
ATOM 2203 C CA . GLY A 1 283 ? -17.591 48.767 19.344 1.00 47.88 283 GLY A CA 1
ATOM 2204 C C . GLY A 1 283 ? -17.036 48.777 20.766 1.00 47.88 283 GLY A C 1
ATOM 2205 O O . GLY A 1 283 ? -16.553 47.758 21.247 1.00 47.88 283 GLY A O 1
ATOM 2206 N N . ASP A 1 284 ? -17.124 49.926 21.439 1.00 45.72 284 ASP A N 1
ATOM 2207 C CA . ASP A 1 284 ? -16.868 50.113 22.873 1.00 45.72 284 ASP A CA 1
ATOM 2208 C C . ASP A 1 284 ? -17.941 49.420 23.733 1.00 45.72 284 ASP A C 1
ATOM 2210 O O . ASP A 1 284 ? -18.650 50.060 24.505 1.00 45.72 284 ASP A O 1
ATOM 2214 N N . ASN A 1 285 ? -18.101 48.103 23.614 1.00 45.19 285 ASN A N 1
ATOM 2215 C CA . ASN A 1 285 ? -18.914 47.337 24.549 1.00 45.19 285 ASN A CA 1
ATOM 2216 C C . ASN A 1 285 ? -18.280 45.974 24.829 1.00 45.19 285 ASN A C 1
ATOM 2218 O O . ASN A 1 285 ? -17.872 45.277 23.912 1.00 45.19 285 ASN A O 1
ATOM 2222 N N . TYR A 1 286 ? -18.255 45.645 26.126 1.00 43.19 286 TYR A N 1
ATOM 2223 C CA . TYR A 1 286 ? -18.027 44.352 26.789 1.00 43.19 286 TYR A CA 1
ATOM 2224 C C . TYR A 1 286 ? -16.777 44.281 27.688 1.00 43.19 286 TYR A C 1
ATOM 2226 O O . TYR A 1 286 ? -15.624 44.162 27.271 1.00 43.19 286 TYR A O 1
ATOM 2234 N N . LEU A 1 287 ? -17.058 44.352 28.996 1.00 39.84 287 LEU A N 1
ATOM 2235 C CA . LEU A 1 287 ? -16.136 44.054 30.085 1.00 39.84 287 LEU A CA 1
ATOM 2236 C C . LEU A 1 287 ? -15.635 42.604 29.973 1.00 39.84 287 LEU A C 1
ATOM 2238 O O . LEU A 1 287 ? -16.434 41.675 30.013 1.00 39.84 287 LEU A O 1
ATOM 2242 N N . GLY A 1 288 ? -14.311 42.422 29.951 1.00 51.22 288 GLY A N 1
ATOM 2243 C CA . GLY A 1 288 ? -13.660 41.151 30.302 1.00 51.22 288 GLY A CA 1
ATOM 2244 C C . GLY A 1 288 ? -12.980 40.368 29.174 1.00 51.22 288 GLY A C 1
ATOM 2245 O O . GLY A 1 288 ? -12.216 39.464 29.489 1.00 51.22 288 GLY A O 1
ATOM 2246 N N . GLN A 1 289 ? -13.172 40.725 27.898 1.00 48.94 289 GLN A N 1
ATOM 2247 C CA . GLN A 1 289 ? -12.589 39.997 26.746 1.00 48.94 289 GLN A CA 1
ATOM 2248 C C . GLN A 1 289 ? -11.788 40.893 25.783 1.00 48.94 289 GLN A C 1
ATOM 2250 O O . GLN A 1 289 ? -11.440 40.503 24.676 1.00 48.94 289 GLN A O 1
ATOM 2255 N N . ARG A 1 290 ? -11.402 42.097 26.229 1.00 48.22 290 ARG A N 1
ATOM 2256 C CA . ARG A 1 290 ? -10.629 43.079 25.438 1.00 48.22 290 ARG A CA 1
ATOM 2257 C C . ARG A 1 290 ? -9.263 42.559 24.949 1.00 48.22 290 ARG A C 1
ATOM 2259 O O . ARG A 1 290 ? -8.674 43.142 24.044 1.00 48.22 290 ARG A O 1
ATOM 2266 N N . TYR A 1 291 ? -8.761 41.482 25.553 1.00 49.47 291 TYR A N 1
ATOM 2267 C CA . TYR A 1 291 ? -7.498 40.839 25.210 1.00 49.47 291 TYR A CA 1
ATOM 2268 C C . TYR A 1 291 ? -7.659 39.316 25.284 1.00 49.47 291 TYR A C 1
ATOM 2270 O O . TYR A 1 291 ? -7.605 38.742 26.369 1.00 49.47 291 TYR A O 1
ATOM 2278 N N . GLY A 1 292 ? -7.851 38.662 24.140 1.00 53.06 292 GLY A N 1
ATOM 2279 C CA . GLY A 1 292 ? -7.881 37.203 24.059 1.00 53.06 292 GLY A CA 1
ATOM 2280 C C . GLY A 1 292 ? -8.378 36.717 22.705 1.00 53.06 292 GLY A C 1
ATOM 2281 O O . GLY A 1 292 ? -9.565 36.772 22.428 1.00 53.06 292 GLY A O 1
ATOM 2282 N N . MET A 1 293 ? -7.465 36.241 21.860 1.00 57.50 293 MET A N 1
ATOM 2283 C CA . MET A 1 293 ? -7.831 35.401 20.719 1.00 57.50 293 MET A CA 1
ATOM 2284 C C . MET A 1 293 ? -8.216 34.017 21.254 1.00 57.50 293 MET A C 1
ATOM 2286 O O . MET A 1 293 ? -7.492 33.496 22.104 1.00 57.50 293 MET A O 1
ATOM 2290 N N . GLN A 1 294 ? -9.325 33.434 20.785 1.00 63.34 294 GLN A N 1
ATOM 2291 C CA . GLN A 1 294 ? -9.702 32.053 21.111 1.00 63.34 294 GLN A CA 1
ATOM 2292 C C . GLN A 1 294 ? -8.654 31.108 20.502 1.00 63.34 294 GLN A C 1
ATOM 2294 O O . GLN A 1 294 ? -8.579 31.005 19.272 1.00 63.34 294 GLN A O 1
ATOM 2299 N N . PRO A 1 295 ? -7.789 30.460 21.306 1.00 66.19 295 PRO A N 1
ATOM 2300 C CA . PRO A 1 295 ? -6.670 29.681 20.778 1.00 66.19 295 PRO A CA 1
ATOM 2301 C C . PRO A 1 295 ? -7.119 28.503 19.912 1.00 66.19 295 PRO A C 1
ATOM 2303 O O . PRO A 1 295 ? -6.365 28.057 19.052 1.00 66.19 295 PRO A O 1
ATOM 2306 N N . GLU A 1 296 ? -8.338 28.005 20.135 1.00 65.00 296 GLU A N 1
ATOM 2307 C CA . GLU A 1 296 ? -8.917 26.888 19.395 1.00 65.00 296 GLU A CA 1
ATOM 2308 C C . GLU A 1 296 ? -9.142 27.220 17.921 1.00 65.00 296 GLU A C 1
ATOM 2310 O O . GLU A 1 296 ? -9.044 26.324 17.092 1.00 65.00 296 GLU A O 1
ATOM 2315 N N . THR A 1 297 ? -9.421 28.480 17.585 1.00 67.50 297 THR A N 1
ATOM 2316 C CA . THR A 1 297 ? -9.761 28.909 16.220 1.00 67.50 297 THR A CA 1
ATOM 2317 C C . THR A 1 297 ? -8.740 29.867 15.609 1.00 67.50 297 THR A C 1
ATOM 2319 O O . THR A 1 297 ? -8.681 30.031 14.390 1.00 67.50 297 THR A O 1
ATOM 2322 N N . SER A 1 298 ? -7.877 30.449 16.442 1.00 67.81 298 SER A N 1
ATOM 2323 C CA . SER A 1 298 ? -6.861 31.419 16.038 1.00 67.81 298 SER A CA 1
ATOM 2324 C C . SER A 1 298 ? -5.624 30.721 15.473 1.00 67.81 298 SER A C 1
ATOM 2326 O O . SER A 1 298 ? -4.617 30.531 16.158 1.00 67.81 298 SER A O 1
ATOM 2328 N N . GLN A 1 299 ? -5.702 30.323 14.204 1.00 73.56 299 GLN A N 1
ATOM 2329 C CA . GLN A 1 299 ? -4.628 29.627 13.497 1.00 73.56 299 GLN A CA 1
ATOM 2330 C C . GLN A 1 299 ? -4.529 30.067 12.031 1.00 73.56 299 GLN A C 1
ATOM 2332 O O . GLN A 1 299 ? -5.509 30.501 11.436 1.00 73.56 299 GLN A O 1
ATOM 2337 N N . ILE A 1 300 ? -3.321 29.991 11.462 1.00 78.31 300 ILE A N 1
ATOM 2338 C CA . ILE A 1 300 ? -3.007 30.465 10.098 1.00 78.31 300 ILE A CA 1
ATOM 2339 C C . ILE A 1 300 ? -2.904 29.332 9.069 1.00 78.31 300 ILE A C 1
ATOM 2341 O O . ILE A 1 300 ? -2.690 29.589 7.889 1.00 78.31 300 ILE A O 1
ATOM 2345 N N . ASN A 1 301 ? -3.012 28.079 9.509 1.00 82.50 301 ASN A N 1
ATOM 2346 C CA . ASN A 1 301 ? -2.789 26.895 8.683 1.00 82.50 301 ASN A CA 1
ATOM 2347 C C . ASN A 1 301 ? -4.046 26.450 7.924 1.00 82.50 301 ASN A C 1
ATOM 2349 O O . ASN A 1 301 ? -3.972 25.494 7.160 1.00 82.50 301 ASN A O 1
ATOM 2353 N N . GLY A 1 302 ? -5.180 27.122 8.127 1.00 84.06 302 GLY A N 1
ATOM 2354 C CA . GLY A 1 302 ? -6.439 26.809 7.465 1.00 84.06 302 GLY A CA 1
ATOM 2355 C C . GLY A 1 302 ? -7.172 25.611 8.056 1.00 84.06 302 GLY A C 1
ATOM 2356 O O . GLY A 1 302 ? -6.700 24.925 8.965 1.00 84.06 302 GLY A O 1
ATOM 2357 N N . TRP A 1 303 ? -8.368 25.376 7.535 1.00 86.62 303 TRP A N 1
ATOM 2358 C CA . TRP A 1 303 ? -9.312 24.388 8.041 1.00 86.62 303 TRP A CA 1
ATOM 2359 C C . TRP A 1 303 ? -9.679 23.377 6.966 1.00 86.62 303 TRP A C 1
ATOM 2361 O O . TRP A 1 303 ? -9.653 23.697 5.777 1.00 86.62 303 TRP A O 1
ATOM 2371 N N . PHE A 1 304 ? -10.095 22.183 7.384 1.00 90.56 304 PHE A N 1
ATOM 2372 C CA . PHE A 1 304 ? -10.741 21.230 6.487 1.00 90.56 304 PHE A CA 1
ATOM 2373 C C . PHE A 1 304 ? -12.046 20.674 7.067 1.00 90.56 304 PHE A C 1
ATOM 2375 O O . PHE A 1 304 ? -12.247 20.644 8.283 1.00 90.56 304 PHE A O 1
ATOM 2382 N N . THR A 1 305 ? -12.931 20.219 6.185 1.00 89.62 305 THR A N 1
ATOM 2383 C CA . THR A 1 305 ? -14.115 19.417 6.508 1.00 89.62 305 THR A CA 1
ATOM 2384 C C . THR A 1 305 ? -14.157 18.174 5.634 1.00 89.62 305 THR A C 1
ATOM 2386 O O . THR A 1 305 ? -13.601 18.147 4.536 1.00 89.62 305 THR A O 1
ATOM 2389 N N . ILE A 1 306 ? -14.834 17.139 6.121 1.00 89.06 306 ILE A N 1
ATOM 2390 C CA . ILE A 1 306 ? -15.092 15.914 5.364 1.00 89.06 306 ILE A CA 1
ATOM 2391 C C . ILE A 1 306 ? -16.567 15.919 4.991 1.00 89.06 306 ILE A C 1
ATOM 2393 O O . ILE A 1 306 ? -17.430 16.052 5.860 1.00 89.06 306 ILE A O 1
ATOM 2397 N N . ASN A 1 307 ? -16.862 15.873 3.697 1.00 86.69 307 ASN A N 1
ATOM 2398 C CA . ASN A 1 307 ? -18.218 15.760 3.191 1.00 86.69 307 ASN A CA 1
ATOM 2399 C C . ASN A 1 307 ? -18.487 14.301 2.815 1.00 86.69 307 ASN A C 1
ATOM 2401 O O . ASN A 1 307 ? -18.169 13.870 1.705 1.00 86.69 307 ASN A O 1
ATOM 2405 N N . ASP A 1 308 ? -19.101 13.565 3.741 1.00 83.56 308 ASP A N 1
ATOM 2406 C CA . ASP A 1 308 ? -19.454 12.153 3.558 1.00 83.56 308 ASP A CA 1
ATOM 2407 C C . ASP A 1 308 ? -20.532 11.947 2.477 1.00 83.56 308 ASP A C 1
ATOM 2409 O O . ASP A 1 308 ? -20.597 10.878 1.875 1.00 83.56 308 ASP A O 1
ATOM 2413 N N . ARG A 1 309 ? -21.346 12.975 2.171 1.00 84.12 309 ARG A N 1
ATOM 2414 C CA . ARG A 1 309 ? -22.368 12.934 1.104 1.00 84.12 309 ARG A CA 1
ATOM 2415 C C . ARG A 1 309 ? -21.731 12.849 -0.282 1.00 84.12 309 ARG A C 1
ATOM 2417 O O . ARG A 1 309 ? -22.239 12.153 -1.153 1.00 84.12 309 ARG A O 1
ATOM 2424 N N . GLU A 1 310 ? -20.639 13.580 -0.497 1.00 83.69 310 GLU A N 1
ATOM 2425 C CA . GLU A 1 310 ? -19.947 13.647 -1.793 1.00 83.69 310 GLU A CA 1
ATOM 2426 C C . GLU A 1 310 ? -18.642 12.846 -1.839 1.00 83.69 310 GLU A C 1
ATOM 2428 O O . GLU A 1 310 ? -18.040 12.733 -2.907 1.00 83.69 310 GLU A O 1
ATOM 2433 N N . GLY A 1 311 ? -18.187 12.320 -0.697 1.00 87.81 311 GLY A N 1
ATOM 2434 C CA . GLY A 1 311 ? -16.905 11.630 -0.572 1.00 87.81 311 GLY A CA 1
ATOM 2435 C C . GLY A 1 311 ? -15.711 12.553 -0.830 1.00 87.81 311 GLY A C 1
ATOM 2436 O O . GLY A 1 311 ? -14.760 12.161 -1.507 1.00 87.81 311 GLY A O 1
ATOM 2437 N N . LYS A 1 312 ? -15.766 13.804 -0.354 1.00 89.88 312 LYS A N 1
ATOM 2438 C CA . LYS A 1 312 ? -14.735 14.826 -0.616 1.00 89.88 312 LYS A CA 1
ATOM 2439 C C . LYS A 1 312 ? -14.249 15.490 0.665 1.00 89.88 312 LYS A C 1
ATOM 2441 O O . LYS A 1 312 ? -15.023 15.726 1.588 1.00 89.88 312 LYS A O 1
ATOM 2446 N N . LEU A 1 313 ? -12.977 15.867 0.674 1.00 89.69 313 LEU A N 1
ATOM 2447 C CA . LEU A 1 313 ? -12.409 16.817 1.625 1.00 89.69 313 LEU A CA 1
ATOM 2448 C C . LEU A 1 313 ? -12.577 18.229 1.077 1.00 89.69 313 LEU A C 1
ATOM 2450 O O . LEU A 1 313 ? -12.194 18.481 -0.063 1.00 89.69 313 LEU A O 1
ATOM 2454 N N . SER A 1 314 ? -13.111 19.138 1.884 1.00 89.69 314 SER A N 1
ATOM 2455 C CA . SER A 1 314 ? -13.208 20.561 1.556 1.00 89.69 314 SER A CA 1
ATOM 2456 C C . SER A 1 314 ? -12.268 21.369 2.441 1.00 89.69 314 SER A C 1
ATOM 2458 O O . SER A 1 314 ? -12.125 21.073 3.625 1.00 89.69 314 SER A O 1
ATOM 2460 N N . PHE A 1 315 ? -11.639 22.394 1.877 1.00 89.38 315 PHE A N 1
ATOM 2461 C CA . PHE A 1 315 ? -10.618 23.209 2.533 1.00 89.38 315 PHE A CA 1
ATOM 2462 C C . PHE A 1 315 ? -11.051 24.674 2.634 1.00 89.38 315 PHE A C 1
ATOM 2464 O O . PHE A 1 315 ? -11.887 25.138 1.861 1.00 89.38 315 PHE A O 1
ATOM 2471 N N . SER A 1 316 ? -10.474 25.408 3.585 1.00 85.88 316 SER A N 1
ATOM 2472 C CA . SER A 1 316 ? -10.571 26.871 3.622 1.00 85.88 316 SER A CA 1
ATOM 2473 C C . SER A 1 316 ? -9.868 27.498 2.414 1.00 85.88 316 SER A C 1
ATOM 2475 O O . SER A 1 316 ? -8.869 26.960 1.931 1.00 85.88 316 SER A O 1
ATOM 2477 N N . SER A 1 317 ? -10.340 28.660 1.971 1.00 83.50 317 SER A N 1
ATOM 2478 C CA . SER A 1 317 ? -9.859 29.345 0.764 1.00 83.50 317 SER A CA 1
ATOM 2479 C C . SER A 1 317 ? -8.357 29.642 0.740 1.00 83.50 317 SER A C 1
ATOM 2481 O O . SER A 1 317 ? -7.733 29.536 -0.313 1.00 83.50 317 SER A O 1
ATOM 2483 N N . ASP A 1 318 ? -7.738 29.915 1.891 1.00 82.69 318 ASP A N 1
ATOM 2484 C CA . ASP A 1 318 ? -6.299 30.214 1.996 1.00 82.69 318 ASP A CA 1
ATOM 2485 C C . ASP A 1 318 ? -5.381 29.033 1.627 1.00 82.69 318 ASP A C 1
ATOM 2487 O O . ASP A 1 318 ? -4.171 29.201 1.447 1.00 82.69 318 ASP A O 1
ATOM 2491 N N . LEU A 1 319 ? -5.949 27.827 1.519 1.00 86.38 319 LEU A N 1
ATOM 2492 C CA . LEU A 1 319 ? -5.245 26.614 1.117 1.00 86.38 319 LEU A CA 1
ATOM 2493 C C . LEU A 1 319 ? -5.330 26.335 -0.392 1.00 86.38 319 LEU A C 1
ATOM 2495 O O . LEU A 1 319 ? -4.797 25.320 -0.840 1.00 86.38 319 LEU A O 1
ATOM 2499 N N . ALA A 1 320 ? -5.954 27.216 -1.183 1.00 88.56 320 ALA A N 1
ATOM 2500 C CA . ALA A 1 320 ? -5.950 27.114 -2.641 1.00 88.56 320 ALA A CA 1
ATOM 2501 C C . ALA A 1 320 ? -4.516 26.976 -3.185 1.00 88.56 320 ALA A C 1
ATOM 2503 O O . ALA A 1 320 ? -3.596 27.662 -2.734 1.00 88.56 320 ALA A O 1
ATOM 2504 N N . GLU A 1 321 ? -4.328 26.062 -4.140 1.00 89.69 321 GLU A N 1
ATOM 2505 C CA . GLU A 1 321 ? -3.052 25.769 -4.813 1.00 89.69 321 GLU A CA 1
ATOM 2506 C C . GLU A 1 321 ? -1.932 25.240 -3.896 1.00 89.69 321 GLU A C 1
ATOM 2508 O O . GLU A 1 321 ? -0.819 24.967 -4.355 1.00 89.69 321 GLU A O 1
ATOM 2513 N N . LYS A 1 322 ? -2.195 25.034 -2.598 1.00 89.44 322 LYS A N 1
ATOM 2514 C CA . LYS A 1 322 ? -1.223 24.431 -1.682 1.00 89.44 322 LYS A CA 1
ATOM 2515 C C . LYS A 1 322 ? -1.130 22.926 -1.900 1.00 89.44 322 LYS A C 1
ATOM 2517 O O . LYS A 1 322 ? -2.120 22.243 -2.169 1.00 89.44 322 LYS A O 1
ATOM 2522 N N . VAL A 1 323 ? 0.080 22.402 -1.728 1.00 93.00 323 VAL A N 1
ATOM 2523 C CA . VAL A 1 323 ? 0.326 20.961 -1.653 1.00 93.00 323 VAL A CA 1
ATOM 2524 C C . VAL A 1 323 ? 0.018 20.496 -0.236 1.00 93.00 323 VAL A C 1
ATOM 2526 O O . VAL A 1 323 ? 0.537 21.051 0.735 1.00 93.00 323 VAL A O 1
ATOM 2529 N N . ILE A 1 324 ? -0.819 19.475 -0.117 1.00 93.25 324 ILE A N 1
ATOM 2530 C CA . ILE A 1 324 ? -1.166 18.820 1.136 1.00 93.25 324 ILE A CA 1
ATOM 2531 C C . ILE A 1 324 ? -0.687 17.377 1.162 1.00 93.25 324 ILE A C 1
ATOM 2533 O O . ILE A 1 324 ? -0.594 16.700 0.143 1.00 93.25 324 ILE A O 1
ATOM 2537 N N . ILE A 1 325 ? -0.444 16.902 2.375 1.00 93.69 325 ILE A N 1
ATOM 2538 C CA . ILE A 1 325 ? -0.252 15.503 2.713 1.00 93.69 325 ILE A CA 1
ATOM 2539 C C . ILE A 1 325 ? -1.471 15.061 3.514 1.00 93.69 325 ILE A C 1
ATOM 2541 O O . ILE A 1 325 ? -1.667 15.505 4.650 1.00 93.69 325 ILE A O 1
ATOM 2545 N N . LEU A 1 326 ? -2.271 14.181 2.918 1.00 91.81 326 LEU A N 1
ATOM 2546 C CA . LEU A 1 326 ? -3.348 13.468 3.591 1.00 91.81 326 LEU A CA 1
ATOM 2547 C C . LEU A 1 326 ? -2.783 12.168 4.165 1.00 91.81 326 LEU A C 1
ATOM 2549 O O . LEU A 1 326 ? -2.367 11.282 3.419 1.00 91.81 326 LEU A O 1
ATOM 2553 N N . GLU A 1 327 ? -2.768 12.057 5.490 1.00 90.75 327 GLU A N 1
ATOM 2554 C CA . GLU A 1 327 ? -2.466 10.819 6.202 1.00 90.75 327 GLU A CA 1
ATOM 2555 C C . GLU A 1 327 ? -3.791 10.169 6.619 1.00 90.75 327 GLU A C 1
ATOM 2557 O O . GLU A 1 327 ? -4.561 10.762 7.379 1.00 90.75 327 GLU A O 1
ATOM 2562 N N . TYR A 1 328 ? -4.076 8.968 6.117 1.00 87.31 328 TYR A N 1
ATOM 2563 C CA . TYR A 1 328 ? -5.354 8.283 6.329 1.00 87.31 328 TYR A CA 1
ATOM 2564 C C . TYR A 1 328 ? -5.173 6.791 6.601 1.00 87.31 328 TYR A C 1
ATOM 2566 O O . TYR A 1 328 ? -4.174 6.186 6.216 1.00 87.31 328 TYR A O 1
ATOM 2574 N N . ILE A 1 329 ? -6.152 6.208 7.285 1.00 82.44 329 ILE A N 1
ATOM 2575 C CA . ILE A 1 329 ? -6.261 4.774 7.531 1.00 82.44 329 ILE A CA 1
ATOM 2576 C C . ILE A 1 329 ? -6.912 4.142 6.305 1.00 82.44 329 ILE A C 1
ATOM 2578 O O . ILE A 1 329 ? -8.047 4.478 5.962 1.00 82.44 329 ILE A O 1
ATOM 2582 N N . SER A 1 330 ? -6.174 3.238 5.674 1.00 78.06 330 SER A N 1
ATOM 2583 C CA . SER A 1 330 ? -6.657 2.395 4.582 1.00 78.06 330 SER A CA 1
ATOM 2584 C C . SER A 1 330 ? -7.363 1.147 5.124 1.00 78.06 330 SER A C 1
ATOM 2586 O O . SER A 1 330 ? -6.974 0.616 6.171 1.00 78.06 330 SER A O 1
ATOM 2588 N N . ASP A 1 331 ? -8.363 0.641 4.402 1.00 70.25 331 ASP A N 1
ATOM 2589 C CA . ASP A 1 331 ? -9.025 -0.641 4.696 1.00 70.25 331 ASP A CA 1
ATOM 2590 C C . ASP A 1 331 ? -8.097 -1.867 4.518 1.00 70.25 331 ASP A C 1
ATOM 2592 O O . ASP A 1 331 ? -8.419 -2.980 4.947 1.00 70.25 331 ASP A O 1
ATOM 2596 N N . GLY A 1 332 ? -6.906 -1.658 3.941 1.00 63.19 332 GLY A N 1
ATOM 2597 C CA . GLY A 1 332 ? -5.874 -2.672 3.743 1.00 63.19 332 GLY A CA 1
ATOM 2598 C C . GLY A 1 332 ? -6.183 -3.687 2.639 1.00 63.19 332 GLY A C 1
ATOM 2599 O O . GLY A 1 332 ? -5.451 -4.669 2.521 1.00 63.19 332 GLY A O 1
ATOM 2600 N N . LEU A 1 333 ? -7.235 -3.475 1.842 1.00 62.84 333 LEU A N 1
ATOM 2601 C CA . LEU A 1 333 ? -7.619 -4.308 0.700 1.00 62.84 333 LEU A CA 1
ATOM 2602 C C . LEU A 1 333 ? -7.493 -3.500 -0.603 1.00 62.84 333 LEU A C 1
ATOM 2604 O O . LEU A 1 333 ? -8.471 -3.257 -1.301 1.00 62.84 333 LEU A O 1
ATOM 2608 N N . GLY A 1 334 ? -6.271 -3.070 -0.918 1.00 54.12 334 GLY A N 1
ATOM 2609 C CA . GLY A 1 334 ? -5.997 -2.230 -2.085 1.00 54.12 334 GLY A CA 1
ATOM 2610 C C . GLY A 1 334 ? -6.129 -2.932 -3.448 1.00 54.12 334 GLY A C 1
ATOM 2611 O O . GLY A 1 334 ? -6.231 -4.156 -3.548 1.00 54.12 334 GLY A O 1
ATOM 2612 N N . TYR A 1 335 ? -6.121 -2.109 -4.505 1.00 47.38 335 TYR A N 1
ATOM 2613 C CA . TYR A 1 335 ? -6.575 -2.410 -5.874 1.00 47.38 335 TYR A CA 1
ATOM 2614 C C . TYR A 1 335 ? -5.787 -3.478 -6.646 1.00 47.38 335 TYR A C 1
ATOM 2616 O O . TYR A 1 335 ? -6.321 -4.057 -7.586 1.00 47.38 335 TYR A O 1
ATOM 2624 N N . ASN A 1 336 ? -4.546 -3.770 -6.262 1.00 44.41 336 ASN A N 1
ATOM 2625 C CA . ASN A 1 336 ? -3.664 -4.670 -7.003 1.00 44.41 336 ASN A CA 1
ATOM 2626 C C . ASN A 1 336 ? -3.060 -5.665 -6.011 1.00 44.41 336 ASN A C 1
ATOM 2628 O O . ASN A 1 336 ? -2.670 -5.254 -4.922 1.00 44.41 336 ASN A O 1
ATOM 2632 N N . GLY A 1 337 ? -2.920 -6.950 -6.360 1.00 46.84 337 GLY A N 1
ATOM 2633 C CA . GLY A 1 337 ? -2.390 -8.020 -5.486 1.00 46.84 337 GLY A CA 1
ATOM 2634 C C . GLY A 1 337 ? -1.046 -7.731 -4.784 1.00 46.84 337 GLY A C 1
ATOM 2635 O O . GLY A 1 337 ? -0.643 -8.468 -3.885 1.00 46.84 337 GLY A O 1
ATOM 2636 N N . GLN A 1 338 ? -0.385 -6.618 -5.120 1.00 47.97 338 GLN A N 1
ATOM 2637 C CA . GLN A 1 338 ? 0.674 -5.982 -4.342 1.00 47.97 338 GLN A CA 1
ATOM 2638 C C . GLN A 1 338 ? 0.269 -5.594 -2.900 1.00 47.97 338 GLN A C 1
ATOM 2640 O O . GLN A 1 338 ? 1.136 -5.624 -2.028 1.00 47.97 338 GLN A O 1
ATOM 2645 N N . ASP A 1 339 ? -1.004 -5.290 -2.613 1.00 52.88 339 ASP A N 1
ATOM 2646 C CA . ASP A 1 339 ? -1.471 -4.884 -1.273 1.00 52.88 339 ASP A CA 1
ATOM 2647 C C . ASP A 1 339 ? -1.919 -6.054 -0.382 1.00 52.88 339 ASP A C 1
ATOM 2649 O O . ASP A 1 339 ? -2.011 -5.909 0.836 1.00 52.88 339 ASP A O 1
ATOM 2653 N N . MET A 1 340 ? -2.081 -7.259 -0.937 1.00 66.62 340 MET A N 1
ATOM 2654 C CA . MET A 1 340 ? -2.312 -8.482 -0.151 1.00 66.62 340 MET A CA 1
ATOM 2655 C C . MET A 1 340 ? -0.993 -9.089 0.355 1.00 66.62 340 MET A C 1
ATOM 2657 O O . MET A 1 340 ? -0.802 -10.307 0.356 1.00 66.62 340 MET A O 1
ATOM 2661 N N . LYS A 1 341 ? -0.057 -8.228 0.759 1.00 73.38 341 LYS A N 1
ATOM 2662 C CA . LYS A 1 341 ? 1.274 -8.599 1.238 1.00 73.38 341 LYS A CA 1
ATOM 2663 C C . LYS A 1 341 ? 1.359 -8.410 2.745 1.00 73.38 341 LYS A C 1
ATOM 2665 O O . LYS A 1 341 ? 1.091 -7.337 3.281 1.00 73.38 341 LYS A O 1
ATOM 2670 N N . ILE A 1 342 ? 1.794 -9.450 3.441 1.00 78.00 342 ILE A N 1
ATOM 2671 C CA . ILE A 1 342 ? 1.964 -9.443 4.893 1.00 78.00 342 ILE A CA 1
ATOM 2672 C C . ILE A 1 342 ? 3.454 -9.343 5.203 1.00 78.00 342 ILE A C 1
ATOM 2674 O O . ILE A 1 342 ? 4.242 -10.109 4.652 1.00 78.00 342 ILE A O 1
ATOM 2678 N N . PRO A 1 343 ? 3.890 -8.427 6.084 1.00 82.19 343 PRO A N 1
ATOM 2679 C CA . PRO A 1 343 ? 5.264 -8.448 6.564 1.00 82.19 343 PRO A CA 1
ATOM 2680 C C . PRO A 1 343 ? 5.565 -9.797 7.225 1.00 82.19 343 PRO A C 1
ATOM 2682 O O . PRO A 1 343 ? 4.823 -10.215 8.115 1.00 82.19 343 PRO A O 1
ATOM 2685 N N . LYS A 1 344 ? 6.695 -10.431 6.894 1.00 84.12 344 LYS A N 1
ATOM 2686 C CA . LYS A 1 344 ? 7.103 -11.727 7.484 1.00 84.12 344 LYS A CA 1
ATOM 2687 C C . LYS A 1 344 ? 7.111 -11.717 9.020 1.00 84.12 344 LYS A C 1
ATOM 2689 O O . LYS A 1 344 ? 6.826 -12.715 9.668 1.00 84.12 344 LYS A O 1
ATOM 2694 N N . LEU A 1 345 ? 7.359 -10.554 9.628 1.00 84.12 345 LEU A N 1
ATOM 2695 C CA . LEU A 1 345 ? 7.315 -10.352 11.084 1.00 84.12 345 LEU A CA 1
ATOM 2696 C C . LEU A 1 345 ? 5.926 -10.568 11.715 1.00 84.12 345 LEU A C 1
ATOM 2698 O O . LEU A 1 345 ? 5.850 -10.822 12.920 1.00 84.12 345 LEU A O 1
ATOM 2702 N N . ALA A 1 346 ? 4.856 -10.432 10.929 1.00 85.56 346 ALA A N 1
ATOM 2703 C CA . ALA A 1 346 ? 3.461 -10.564 11.347 1.00 85.56 346 ALA A CA 1
ATOM 2704 C C . ALA A 1 346 ? 2.812 -11.887 10.907 1.00 85.56 346 ALA A C 1
ATOM 2706 O O . ALA A 1 346 ? 1.709 -12.200 11.352 1.00 85.56 346 ALA A O 1
ATOM 2707 N N . GLU A 1 347 ? 3.498 -12.686 10.089 1.00 87.81 347 GLU A N 1
ATOM 2708 C CA . GLU A 1 347 ? 2.999 -13.958 9.556 1.00 87.81 347 GLU A CA 1
ATOM 2709 C C . GLU A 1 347 ? 2.542 -14.916 10.671 1.00 87.81 347 GLU A C 1
ATOM 2711 O O . GLU A 1 347 ? 1.422 -15.424 10.659 1.00 87.81 347 GLU A O 1
ATOM 2716 N N . GLU A 1 348 ? 3.359 -15.082 11.714 1.00 89.75 348 GLU A N 1
ATOM 2717 C CA . GLU A 1 348 ? 3.039 -15.971 12.837 1.00 89.75 348 GLU A CA 1
ATOM 2718 C C . GLU A 1 348 ? 1.804 -15.508 13.636 1.00 89.75 348 GLU A C 1
ATOM 2720 O O . GLU A 1 348 ? 1.049 -16.324 14.177 1.00 89.75 348 GLU A O 1
ATOM 2725 N N . ALA A 1 349 ? 1.579 -14.191 13.707 1.00 90.94 349 ALA A N 1
ATOM 2726 C CA . ALA A 1 349 ? 0.385 -13.633 14.332 1.00 90.94 349 ALA A CA 1
ATOM 2727 C C . ALA A 1 349 ? -0.866 -13.945 13.501 1.00 90.94 349 ALA A C 1
ATOM 2729 O O . ALA A 1 349 ? -1.907 -14.274 14.077 1.00 90.94 349 ALA A O 1
ATOM 2730 N N . LEU A 1 350 ? -0.756 -13.919 12.169 1.00 90.44 350 LEU A N 1
ATOM 2731 C CA . LEU A 1 350 ? -1.845 -14.291 11.271 1.00 90.44 350 LEU A CA 1
ATOM 2732 C C . LEU A 1 350 ? -2.194 -15.775 11.375 1.00 90.44 350 LEU A C 1
ATOM 2734 O O . LEU A 1 350 ? -3.369 -16.112 11.492 1.00 90.44 350 LEU A O 1
ATOM 2738 N N . TYR A 1 351 ? -1.204 -16.667 11.442 1.00 94.00 351 TYR A N 1
ATOM 2739 C CA . TYR A 1 351 ? -1.467 -18.096 11.651 1.00 94.00 351 TYR A CA 1
ATOM 2740 C C . TYR A 1 351 ? -2.202 -18.378 12.962 1.00 94.00 351 TYR A C 1
ATOM 2742 O O . TYR A 1 351 ? -3.145 -19.175 12.987 1.00 94.00 351 TYR A O 1
ATOM 2750 N N . ALA A 1 352 ? -1.825 -17.703 14.051 1.00 93.25 352 ALA A N 1
ATOM 2751 C CA . ALA A 1 352 ? -2.535 -17.838 15.321 1.00 93.25 352 ALA A CA 1
ATOM 2752 C C . ALA A 1 352 ? -3.955 -17.254 15.262 1.00 93.25 352 ALA A C 1
ATOM 2754 O O . ALA A 1 352 ? -4.877 -17.843 15.832 1.00 93.25 352 ALA A O 1
ATOM 2755 N N . TYR A 1 353 ? -4.155 -16.147 14.537 1.00 93.44 353 TYR A N 1
ATOM 2756 C CA . TYR A 1 353 ? -5.484 -15.596 14.276 1.00 93.44 353 TYR A CA 1
ATOM 2757 C C . TYR A 1 353 ? -6.379 -16.603 13.549 1.00 93.44 353 TYR A C 1
ATOM 2759 O O . TYR A 1 353 ? -7.464 -16.919 14.038 1.00 93.44 353 TYR A O 1
ATOM 2767 N N . ILE A 1 354 ? -5.906 -17.131 12.416 1.00 93.56 354 ILE A N 1
ATOM 2768 C CA . ILE A 1 354 ? -6.651 -18.072 11.573 1.00 93.56 354 ILE A CA 1
ATOM 2769 C C . ILE A 1 354 ? -6.971 -19.342 12.371 1.00 93.56 354 ILE A C 1
ATOM 2771 O O . ILE A 1 354 ? -8.115 -19.792 12.374 1.00 93.56 354 ILE A O 1
ATOM 2775 N N . SER A 1 355 ? -5.997 -19.882 13.112 1.00 94.00 355 SER A N 1
ATOM 2776 C CA . SER A 1 355 ? -6.192 -21.075 13.949 1.00 94.00 355 SER A CA 1
ATOM 2777 C C . SER A 1 355 ? -7.299 -20.877 14.982 1.00 94.00 355 SER A C 1
ATOM 2779 O O . SER A 1 355 ? -8.183 -21.723 15.121 1.00 94.00 355 SER A O 1
ATOM 2781 N N . HIS A 1 356 ? -7.273 -19.744 15.690 1.00 94.56 356 HIS A N 1
ATOM 2782 C CA . HIS A 1 356 ? -8.316 -19.393 16.647 1.00 94.56 356 HIS A CA 1
ATOM 2783 C C . HIS A 1 356 ? -9.676 -19.230 15.958 1.00 94.56 356 HIS A C 1
ATOM 2785 O O . HIS A 1 356 ? -10.656 -19.792 16.432 1.00 94.56 356 HIS A O 1
ATOM 2791 N N . ALA A 1 357 ? -9.747 -18.496 14.845 1.00 93.62 357 ALA A N 1
ATOM 2792 C CA . ALA A 1 357 ? -11.003 -18.207 14.156 1.00 93.62 357 ALA A CA 1
ATOM 2793 C C . ALA A 1 357 ? -11.679 -19.471 13.592 1.00 93.62 357 ALA A C 1
ATOM 2795 O O . ALA A 1 357 ? -12.889 -19.651 13.740 1.00 93.62 357 ALA A O 1
ATOM 2796 N N . ILE A 1 358 ? -10.896 -20.392 13.021 1.00 93.62 358 ILE A N 1
ATOM 2797 C CA . ILE A 1 358 ? -11.402 -21.670 12.502 1.00 93.62 358 ILE A CA 1
ATOM 2798 C C . ILE A 1 358 ? -11.912 -22.565 13.632 1.00 93.62 358 ILE A C 1
ATOM 2800 O O . ILE A 1 358 ? -12.947 -23.205 13.487 1.00 93.62 358 ILE A O 1
ATOM 2804 N N . ILE A 1 359 ? -11.198 -22.643 14.755 1.00 92.75 359 ILE A N 1
ATOM 2805 C CA . ILE A 1 359 ? -11.602 -23.515 15.863 1.00 92.75 359 ILE A CA 1
ATOM 2806 C C . ILE A 1 359 ? -12.779 -22.908 16.631 1.00 92.75 359 ILE A C 1
ATOM 2808 O O . ILE A 1 359 ? -13.719 -23.625 16.952 1.00 92.75 359 ILE A O 1
ATOM 2812 N N . ALA A 1 360 ? -12.786 -21.595 16.863 1.00 92.69 360 ALA A N 1
ATOM 2813 C CA . ALA A 1 360 ? -13.883 -20.910 17.545 1.00 92.69 360 ALA A CA 1
ATOM 2814 C C . ALA A 1 360 ? -15.208 -20.960 16.762 1.00 92.69 360 ALA A C 1
ATOM 2816 O O . ALA A 1 360 ? -16.272 -20.903 17.368 1.00 92.69 360 ALA A O 1
ATOM 2817 N N . SER A 1 361 ? -15.157 -21.075 15.430 1.00 90.88 361 SER A N 1
ATOM 2818 C CA . SER A 1 361 ? -16.352 -21.200 14.580 1.00 90.88 361 SER A CA 1
ATOM 2819 C C . SER A 1 361 ? -16.853 -22.639 14.413 1.00 90.88 361 SER A C 1
ATOM 2821 O O . SER A 1 361 ? -17.946 -22.850 13.887 1.00 90.88 361 SER A O 1
ATOM 2823 N N . ARG A 1 362 ? -16.092 -23.647 14.857 1.00 89.25 362 ARG A N 1
ATOM 2824 C CA . ARG A 1 362 ? -16.496 -25.056 14.766 1.00 89.25 362 ARG A CA 1
ATOM 2825 C C . ARG A 1 362 ? -17.385 -25.466 15.928 1.00 89.25 362 ARG A C 1
ATOM 2827 O O . ARG A 1 362 ? -17.153 -25.111 17.079 1.00 89.25 362 ARG A O 1
ATOM 2834 N N . ILE A 1 363 ? -18.345 -26.334 15.623 1.00 88.12 363 ILE A N 1
ATOM 2835 C CA . ILE A 1 363 ? -19.142 -27.012 16.641 1.00 88.12 363 ILE A CA 1
ATOM 2836 C C . ILE A 1 363 ? -18.287 -28.025 17.424 1.00 88.12 363 ILE A C 1
ATOM 2838 O O . ILE A 1 363 ? -17.300 -28.563 16.909 1.00 88.12 363 ILE A O 1
ATOM 2842 N N . ASN A 1 364 ? -18.688 -28.305 18.668 1.00 87.75 364 ASN A N 1
ATOM 2843 C CA . ASN A 1 364 ? -18.102 -29.329 19.542 1.00 87.75 364 ASN A CA 1
ATOM 2844 C C . ASN A 1 364 ? -16.602 -29.149 19.843 1.00 87.75 364 ASN A C 1
ATOM 2846 O O . ASN A 1 364 ? -15.895 -30.130 20.071 1.00 87.75 364 ASN A O 1
ATOM 2850 N N . GLN A 1 365 ? -16.105 -27.910 19.853 1.00 90.38 365 GLN A N 1
ATOM 2851 C CA . GLN A 1 365 ? -14.738 -27.626 20.286 1.00 90.38 365 GLN A CA 1
ATOM 2852 C C . GLN A 1 365 ? -14.679 -27.378 21.798 1.00 90.38 365 GLN A C 1
ATOM 2854 O O . GLN A 1 365 ? -15.511 -26.638 22.325 1.00 90.38 365 GLN A O 1
ATOM 2859 N N . PRO A 1 366 ? -13.703 -27.960 22.519 1.00 92.06 366 PRO A N 1
ATOM 2860 C CA . PRO A 1 366 ? -13.545 -27.692 23.940 1.00 92.06 366 PRO A CA 1
ATOM 2861 C C . PRO A 1 366 ? -13.189 -26.226 24.213 1.00 92.06 366 PRO A C 1
ATOM 2863 O O . PRO A 1 366 ? -12.224 -25.696 23.659 1.00 92.06 366 PRO A O 1
ATOM 2866 N N . GLU A 1 367 ? -13.902 -25.597 25.146 1.00 91.44 367 GLU A N 1
ATOM 2867 C CA . GLU A 1 367 ? -13.711 -24.183 25.500 1.00 91.44 367 GLU A CA 1
ATOM 2868 C C . GLU A 1 367 ? -12.270 -23.870 25.944 1.00 91.44 367 GLU A C 1
ATOM 2870 O O . GLU A 1 367 ? -11.703 -22.847 25.565 1.00 91.44 367 GLU A O 1
ATOM 2875 N N . TYR A 1 368 ? -11.614 -24.776 26.683 1.00 93.38 368 TYR A N 1
ATOM 2876 C CA . TYR A 1 368 ? -10.225 -24.571 27.120 1.00 93.38 368 TYR A CA 1
ATOM 2877 C C . TYR A 1 368 ? -9.254 -24.407 25.938 1.00 93.38 368 TYR A C 1
ATOM 2879 O O . TYR A 1 368 ? -8.262 -23.679 26.029 1.00 93.38 368 TYR A O 1
ATOM 2887 N N . LEU A 1 369 ? -9.534 -25.085 24.823 1.00 91.44 369 LEU A N 1
ATOM 2888 C CA . LEU A 1 369 ? -8.711 -25.063 23.622 1.00 91.44 369 LEU A CA 1
ATOM 2889 C C . LEU A 1 369 ? -8.918 -23.746 22.871 1.00 91.44 369 LEU A C 1
ATOM 2891 O O . LEU A 1 369 ? -7.940 -23.093 22.499 1.00 91.44 369 LEU A O 1
ATOM 2895 N N . VAL A 1 370 ? -10.174 -23.308 22.747 1.00 93.81 370 VAL A N 1
ATOM 2896 C CA . VAL A 1 370 ? -10.536 -21.992 22.198 1.00 93.81 370 VAL A CA 1
ATOM 2897 C C . VAL A 1 370 ? -9.870 -20.874 23.007 1.00 93.81 370 VAL A C 1
ATOM 2899 O O . VAL A 1 370 ? -9.195 -20.013 22.440 1.00 93.81 370 VAL A O 1
ATOM 2902 N N . GLN A 1 371 ? -9.951 -20.920 24.340 1.00 94.25 371 GLN A N 1
ATOM 2903 C CA . GLN A 1 371 ? -9.332 -19.919 25.215 1.00 94.25 371 GLN A CA 1
ATOM 2904 C C . GLN A 1 371 ? -7.806 -19.902 25.124 1.00 94.25 371 GLN A C 1
ATOM 2906 O O . GLN A 1 371 ? -7.200 -18.826 25.133 1.00 94.25 371 GLN A O 1
ATOM 2911 N N . ARG A 1 372 ? -7.167 -21.072 25.016 1.00 94.69 372 ARG A N 1
ATOM 2912 C CA . ARG A 1 372 ? -5.719 -21.162 24.796 1.00 94.69 372 ARG A CA 1
ATOM 2913 C C . ARG A 1 372 ? -5.326 -20.457 23.498 1.00 94.69 372 ARG A C 1
ATOM 2915 O O . ARG A 1 372 ? -4.432 -19.612 23.525 1.00 94.69 372 ARG A O 1
ATOM 2922 N N . LEU A 1 373 ? -6.012 -20.755 22.394 1.00 94.38 373 LEU A N 1
ATOM 2923 C CA . LEU A 1 373 ? -5.742 -20.132 21.095 1.00 94.38 373 LEU A CA 1
ATOM 2924 C C . LEU A 1 373 ? -6.043 -18.633 21.098 1.00 94.38 373 LEU A C 1
ATOM 2926 O O . LEU A 1 373 ? -5.309 -17.864 20.485 1.00 94.38 373 LEU A O 1
ATOM 2930 N N . ARG A 1 374 ? -7.063 -18.190 21.843 1.00 94.50 374 ARG A N 1
ATOM 2931 C CA . ARG A 1 374 ? -7.353 -16.764 22.036 1.00 94.50 374 ARG A CA 1
ATOM 2932 C C . ARG A 1 374 ? -6.178 -16.046 22.700 1.00 94.50 374 ARG A C 1
ATOM 2934 O O . ARG A 1 374 ? -5.762 -14.991 22.226 1.00 94.50 374 ARG A O 1
ATOM 2941 N N . ARG A 1 375 ? -5.618 -16.621 23.772 1.00 94.81 375 ARG A N 1
ATOM 2942 C CA . ARG A 1 375 ? -4.438 -16.067 24.464 1.00 94.81 375 ARG A CA 1
ATOM 2943 C C . ARG A 1 375 ? -3.207 -16.061 23.558 1.00 94.81 375 ARG A C 1
ATOM 2945 O O . ARG A 1 375 ? -2.484 -15.068 23.535 1.00 94.81 375 ARG A O 1
ATOM 2952 N N . GLU A 1 376 ? -2.996 -17.130 22.790 1.00 94.00 376 GLU A N 1
ATOM 2953 C CA . GLU A 1 376 ? -1.895 -17.221 21.826 1.00 94.00 376 GLU A CA 1
ATOM 2954 C C . GLU A 1 376 ? -2.016 -16.163 20.717 1.00 94.00 376 GLU A C 1
ATOM 2956 O O . GLU A 1 376 ? -1.057 -15.422 20.489 1.00 94.00 376 GLU A O 1
ATOM 2961 N N . LYS A 1 377 ? -3.202 -16.020 20.100 1.00 92.56 377 LYS A N 1
ATOM 2962 C CA . LYS A 1 377 ? -3.519 -14.954 19.131 1.00 92.56 377 LYS A CA 1
ATOM 2963 C C . LYS A 1 377 ? -3.151 -13.588 19.709 1.00 92.56 377 LYS A C 1
ATOM 2965 O O . LYS A 1 377 ? -2.396 -12.847 19.086 1.00 92.56 377 LYS A O 1
ATOM 2970 N N . SER A 1 378 ? -3.655 -13.253 20.899 1.00 90.19 378 SER A N 1
ATOM 2971 C CA . SER A 1 378 ? -3.416 -11.944 21.521 1.00 90.19 378 SER A CA 1
ATOM 2972 C C . SER A 1 378 ? -1.934 -11.682 21.809 1.00 90.19 378 SER A C 1
ATOM 2974 O O . SER A 1 378 ? -1.447 -10.577 21.562 1.00 90.19 378 SER A O 1
ATOM 2976 N N . ALA A 1 379 ? -1.198 -12.684 22.297 1.00 92.81 379 ALA A N 1
ATOM 2977 C CA . ALA A 1 379 ? 0.227 -12.546 22.585 1.00 92.81 379 ALA A CA 1
ATOM 2978 C C . ALA A 1 379 ? 1.057 -12.329 21.308 1.00 92.81 379 ALA A C 1
ATOM 2980 O O . ALA A 1 379 ? 1.886 -11.416 21.259 1.00 92.81 379 ALA A O 1
ATOM 2981 N N . LYS A 1 380 ? 0.813 -13.124 20.257 1.00 92.06 380 LYS A N 1
ATOM 2982 C CA . LYS A 1 380 ? 1.537 -12.996 18.984 1.00 92.06 380 LYS A CA 1
ATOM 2983 C C . LYS A 1 380 ? 1.199 -11.704 18.253 1.00 92.06 380 LYS A C 1
ATOM 2985 O O . LYS A 1 380 ? 2.111 -11.063 17.741 1.00 92.06 380 LYS A O 1
ATOM 2990 N N . LEU A 1 381 ? -0.063 -11.271 18.284 1.00 88.25 381 LEU A N 1
ATOM 2991 C CA . LEU A 1 381 ? -0.489 -9.978 17.741 1.00 88.25 381 LEU A CA 1
ATOM 2992 C C . LEU A 1 381 ? 0.265 -8.829 18.419 1.00 88.25 381 LEU A C 1
ATOM 2994 O O . LEU A 1 381 ? 0.867 -7.998 17.740 1.00 88.25 381 LEU A O 1
ATOM 2998 N N . ARG A 1 382 ? 0.321 -8.816 19.756 1.00 87.25 382 ARG A N 1
ATOM 2999 C CA . ARG A 1 382 ? 1.071 -7.795 20.504 1.00 87.25 382 ARG A CA 1
ATOM 3000 C C . ARG A 1 382 ? 2.555 -7.779 20.126 1.00 87.25 382 ARG A C 1
ATOM 3002 O O . ARG A 1 382 ? 3.122 -6.707 19.933 1.00 87.25 382 ARG A O 1
ATOM 3009 N N . ASN A 1 383 ? 3.176 -8.948 19.989 1.00 87.94 383 ASN A N 1
ATOM 3010 C CA . ASN A 1 383 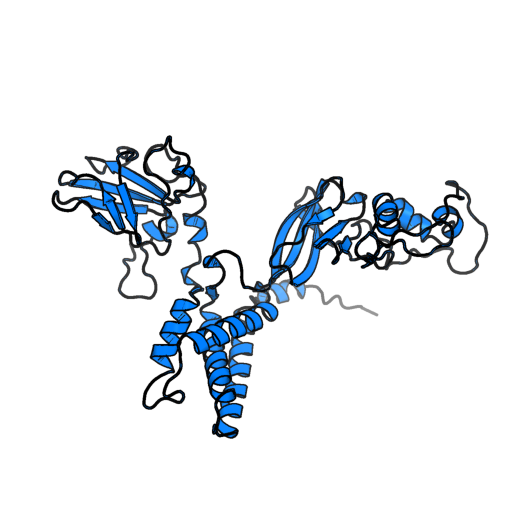? 4.579 -9.048 19.585 1.00 87.94 383 ASN A CA 1
ATOM 3011 C C . ASN A 1 383 ? 4.803 -8.562 18.146 1.00 87.94 383 ASN A C 1
ATOM 3013 O O . ASN A 1 383 ? 5.756 -7.826 17.899 1.00 87.94 383 ASN A O 1
ATOM 3017 N N . ALA A 1 384 ? 3.921 -8.922 17.211 1.00 85.88 384 ALA A N 1
ATOM 3018 C CA . ALA A 1 384 ? 3.966 -8.431 15.836 1.00 85.88 384 ALA A CA 1
ATOM 3019 C C . ALA A 1 384 ? 3.825 -6.903 15.787 1.00 85.88 384 ALA A C 1
ATOM 3021 O O . ALA A 1 384 ? 4.601 -6.244 15.100 1.00 85.88 384 ALA A O 1
ATOM 3022 N N . LYS A 1 385 ? 2.922 -6.325 16.591 1.00 81.00 385 LYS A N 1
ATOM 3023 C CA . LYS A 1 385 ? 2.747 -4.871 16.710 1.00 81.00 385 LYS A CA 1
ATOM 3024 C C . LYS A 1 385 ? 4.030 -4.176 17.162 1.00 81.00 385 LYS A C 1
ATOM 3026 O O . LYS A 1 385 ? 4.442 -3.219 16.518 1.00 81.00 385 LYS A O 1
ATOM 3031 N N . ILE A 1 386 ? 4.694 -4.693 18.199 1.00 81.88 386 ILE A N 1
ATOM 3032 C CA . ILE A 1 386 ? 5.971 -4.143 18.692 1.00 81.88 386 ILE A CA 1
ATOM 3033 C C . ILE A 1 386 ? 7.067 -4.241 17.622 1.00 81.88 386 ILE A C 1
ATOM 3035 O O . ILE A 1 386 ? 7.833 -3.300 17.441 1.00 81.88 386 ILE A O 1
ATOM 3039 N N . ARG A 1 387 ? 7.136 -5.361 16.891 1.00 82.75 387 ARG A N 1
ATOM 3040 C CA . ARG A 1 387 ? 8.113 -5.559 15.806 1.00 82.75 387 ARG A CA 1
ATOM 3041 C C . ARG A 1 387 ? 7.866 -4.627 14.615 1.00 82.75 387 ARG A C 1
ATOM 3043 O O . ARG A 1 387 ? 8.818 -4.216 13.963 1.00 82.75 387 ARG A O 1
ATOM 3050 N N . LEU A 1 388 ? 6.602 -4.320 14.320 1.00 78.69 388 LEU A N 1
ATOM 3051 C CA . LEU A 1 388 ? 6.200 -3.443 13.217 1.00 78.69 388 LEU A CA 1
ATOM 3052 C C . LEU A 1 388 ? 6.289 -1.958 13.572 1.00 78.69 388 LEU A C 1
ATOM 3054 O O . LEU A 1 388 ? 6.571 -1.136 12.701 1.00 78.69 388 LEU A O 1
ATOM 3058 N N . SER A 1 389 ? 6.070 -1.600 14.838 1.00 72.44 389 SER A N 1
ATOM 3059 C CA . SER A 1 389 ? 6.350 -0.261 15.333 1.00 72.44 389 SER A CA 1
ATOM 3060 C C . SER A 1 389 ? 7.867 -0.084 15.366 1.00 72.44 389 SER A C 1
ATOM 3062 O O . SER A 1 389 ? 8.528 -0.614 16.253 1.00 72.44 389 SER A O 1
ATOM 3064 N N . ASN A 1 390 ? 8.431 0.611 14.379 1.00 69.25 390 ASN A N 1
ATOM 3065 C CA . ASN A 1 390 ? 9.864 0.910 14.260 1.00 69.25 390 ASN A CA 1
ATOM 3066 C C . ASN A 1 390 ? 10.338 1.873 15.375 1.00 69.25 390 ASN A C 1
ATOM 3068 O O . ASN A 1 390 ? 10.772 2.990 15.116 1.00 69.25 390 ASN A O 1
ATOM 3072 N N . ILE A 1 391 ? 10.181 1.467 16.635 1.00 71.69 391 ILE A N 1
ATOM 3073 C CA . ILE A 1 391 ? 10.493 2.233 17.839 1.00 71.69 391 ILE A CA 1
ATOM 3074 C C . ILE A 1 391 ? 11.996 2.105 18.068 1.00 71.69 391 ILE A C 1
ATOM 3076 O O . ILE A 1 391 ? 12.477 1.130 18.648 1.00 71.69 391 ILE A O 1
ATOM 3080 N N . LYS A 1 392 ? 12.757 3.099 17.608 1.00 77.62 392 LYS A N 1
ATOM 3081 C CA . LYS A 1 392 ? 14.197 3.167 17.863 1.00 77.62 392 LYS A CA 1
ATOM 3082 C C . LYS A 1 392 ? 14.454 3.947 19.142 1.00 77.62 392 LYS A C 1
ATOM 3084 O O . LYS A 1 392 ? 14.231 5.151 19.208 1.00 77.62 392 LYS A O 1
ATOM 3089 N N . LEU A 1 393 ? 14.981 3.266 20.156 1.00 76.44 393 LEU A N 1
ATOM 3090 C CA . LEU A 1 393 ? 15.230 3.849 21.480 1.00 76.44 393 LEU A CA 1
ATOM 3091 C C . LEU A 1 393 ? 16.127 5.104 21.418 1.00 76.44 393 LEU A C 1
ATOM 3093 O O . LEU A 1 393 ? 15.906 6.059 22.157 1.00 76.44 393 LEU A O 1
ATOM 3097 N N . ASN A 1 394 ? 17.064 5.153 20.467 1.00 79.00 394 ASN A N 1
ATOM 3098 C CA . ASN A 1 394 ? 17.938 6.309 20.242 1.00 79.00 394 ASN A CA 1
ATOM 3099 C C . ASN A 1 394 ? 17.181 7.585 19.823 1.00 79.00 394 ASN A C 1
ATOM 3101 O O . ASN A 1 394 ? 17.583 8.678 20.218 1.00 79.00 394 ASN A O 1
ATOM 3105 N N . GLU A 1 395 ? 16.081 7.466 19.070 1.00 78.75 395 GLU A N 1
ATOM 3106 C CA . GLU A 1 395 ? 15.266 8.616 18.641 1.00 78.75 395 GLU A CA 1
ATOM 3107 C C . GLU A 1 395 ? 14.524 9.232 19.845 1.00 78.75 395 GLU A C 1
ATOM 3109 O O . GLU A 1 395 ? 14.504 10.452 20.014 1.00 78.75 395 GLU A O 1
ATOM 3114 N N . PHE A 1 396 ? 14.026 8.401 20.771 1.00 75.88 396 PHE A N 1
ATOM 3115 C CA . PHE A 1 396 ? 13.449 8.874 22.038 1.00 75.88 396 PHE A CA 1
ATOM 3116 C C . PHE A 1 396 ? 14.481 9.574 22.923 1.00 75.88 396 PHE A C 1
ATOM 3118 O O . PHE A 1 396 ? 14.197 10.629 23.496 1.00 75.88 396 PHE A O 1
ATOM 3125 N N . VAL A 1 397 ? 15.692 9.017 23.014 1.00 78.69 397 VAL A N 1
ATOM 3126 C CA . VAL A 1 397 ? 16.788 9.617 23.787 1.00 78.69 397 VAL A CA 1
ATOM 3127 C C . VAL A 1 397 ? 17.160 10.990 23.229 1.00 78.69 397 VAL A C 1
ATOM 3129 O O . VAL A 1 397 ? 17.395 11.907 24.011 1.00 78.69 397 VAL A O 1
ATOM 3132 N N . GLN A 1 398 ? 17.158 11.180 21.906 1.00 77.50 398 GLN A N 1
ATOM 3133 C CA . GLN A 1 398 ? 17.439 12.480 21.292 1.00 77.50 398 GLN A CA 1
ATOM 3134 C C . GLN A 1 398 ? 16.410 13.551 21.682 1.00 77.50 398 GLN A C 1
ATOM 3136 O O . GLN A 1 398 ? 16.799 14.671 22.001 1.00 77.50 398 GLN A O 1
ATOM 3141 N N . ILE A 1 399 ? 15.118 13.209 21.709 1.00 74.88 399 ILE A N 1
ATOM 3142 C CA . ILE A 1 399 ? 14.044 14.136 22.109 1.00 74.88 399 ILE A CA 1
ATOM 3143 C C . ILE A 1 399 ? 14.102 14.444 23.613 1.00 74.88 399 ILE A C 1
ATOM 3145 O O . ILE A 1 399 ? 13.785 15.559 24.032 1.00 74.88 399 ILE A O 1
ATOM 3149 N N . ALA A 1 400 ? 14.487 13.462 24.432 1.00 73.00 400 ALA A N 1
ATOM 3150 C CA . ALA A 1 400 ? 14.605 13.613 25.881 1.00 73.00 400 ALA A CA 1
ATOM 3151 C C . ALA A 1 400 ? 15.890 14.349 26.309 1.00 73.00 400 ALA A C 1
ATOM 3153 O O . ALA A 1 400 ? 15.933 14.971 27.375 1.00 73.00 400 ALA A O 1
ATOM 3154 N N . ARG A 1 401 ? 16.941 14.310 25.484 1.00 69.00 401 ARG A N 1
ATOM 3155 C CA . ARG A 1 401 ? 18.236 14.939 25.759 1.00 69.00 401 ARG A CA 1
ATOM 3156 C C . ARG A 1 401 ? 18.087 16.461 25.836 1.00 69.00 401 ARG A C 1
ATOM 3158 O O . ARG A 1 401 ? 17.752 17.120 24.861 1.00 69.00 401 ARG A O 1
ATOM 3165 N N . GLY A 1 402 ? 18.366 17.024 27.013 1.00 64.19 402 GLY A N 1
ATOM 3166 C CA . GLY A 1 402 ? 18.318 18.471 27.261 1.00 64.19 402 GLY A CA 1
ATOM 3167 C C . GLY A 1 402 ? 16.957 19.019 27.709 1.00 64.19 402 GLY A C 1
ATOM 3168 O O . GLY A 1 402 ? 16.876 20.198 28.042 1.00 64.19 402 GLY A O 1
ATOM 3169 N N . LYS A 1 403 ? 15.904 18.187 27.798 1.00 62.88 403 LYS A N 1
ATOM 3170 C CA . LYS A 1 403 ? 14.598 18.605 28.351 1.00 62.88 403 LYS A CA 1
ATOM 3171 C C . LYS A 1 403 ? 14.560 18.666 29.882 1.00 62.88 403 LYS A C 1
ATOM 3173 O O . LYS A 1 403 ? 13.618 19.215 30.445 1.00 62.88 403 LYS A O 1
ATOM 3178 N N . SER A 1 404 ? 15.600 18.192 30.568 1.00 60.53 404 SER A N 1
ATOM 3179 C CA . SER A 1 404 ? 15.804 18.433 31.999 1.00 60.53 404 SER A CA 1
ATOM 3180 C C . SER A 1 404 ? 16.350 19.849 32.234 1.00 60.53 404 SER A C 1
ATOM 3182 O O . SER A 1 404 ? 17.509 20.029 32.610 1.00 60.53 404 SER A O 1
ATOM 3184 N N . LYS A 1 405 ? 15.535 20.879 31.989 1.00 55.31 405 LYS A N 1
ATOM 3185 C CA . LYS A 1 405 ? 15.824 22.222 32.501 1.00 55.31 405 LYS A CA 1
ATOM 3186 C C . LYS A 1 405 ? 15.418 22.209 33.974 1.00 55.31 405 LYS A C 1
ATOM 3188 O O . LYS A 1 405 ? 14.233 22.139 34.281 1.00 55.31 405 LYS A O 1
ATOM 3193 N N . TRP A 1 406 ? 16.388 22.196 34.888 1.00 58.69 406 TRP A N 1
ATOM 3194 C CA . TRP A 1 406 ? 16.096 22.425 36.303 1.00 58.69 406 TRP A CA 1
ATOM 3195 C C . TRP A 1 406 ? 15.435 23.798 36.432 1.00 58.69 406 TRP A C 1
ATOM 3197 O O . TRP A 1 406 ? 16.073 24.818 36.164 1.00 58.69 406 TRP A O 1
ATOM 3207 N N . ILE A 1 407 ? 14.158 23.826 36.811 1.00 56.47 407 ILE A N 1
ATOM 3208 C CA . ILE A 1 407 ? 13.529 25.043 37.317 1.00 56.47 407 ILE A CA 1
ATOM 3209 C C . ILE A 1 407 ? 14.191 25.282 38.675 1.00 56.47 407 ILE A C 1
ATOM 3211 O O . ILE A 1 407 ? 13.902 24.583 39.644 1.00 56.47 407 ILE A O 1
ATOM 3215 N N . LYS A 1 408 ? 15.172 26.185 38.713 1.00 47.31 408 LYS A N 1
ATOM 3216 C CA . LYS A 1 408 ? 15.700 26.707 39.974 1.00 47.31 408 LYS A CA 1
ATOM 3217 C C . LYS A 1 408 ? 14.632 27.651 40.527 1.00 47.31 408 LYS A C 1
ATOM 3219 O O . LYS A 1 408 ? 14.292 28.611 39.839 1.00 47.31 408 LYS A O 1
ATOM 3224 N N . TYR A 1 409 ? 14.081 27.310 41.690 1.00 45.00 409 TYR A N 1
ATOM 3225 C CA . TYR A 1 409 ? 13.247 28.211 42.487 1.00 45.00 409 TYR A CA 1
ATOM 3226 C C . TYR A 1 409 ? 14.108 29.268 43.170 1.00 45.00 409 TYR A C 1
ATOM 3228 O O . TYR A 1 409 ? 15.256 28.922 43.542 1.00 45.00 409 TYR A O 1
#

Foldseek 3Di:
DDAPDVDLDQDDPCCQQQVKDKDFAALPAQKDADRHPFAFFFQFLAPVDPRRVRTQKWKWKAQAPDFARTATDSADWDDDPRMIGGPDRDGGGIMMMIGGAPCQQGRGHPSNSHDHRSVLSPPVSQWDFLVVLLVCLCVPAEDPPHPHHDDDSVLLSVLLLVLLLVLLQLAPVLFDKDKDFQAQQQKDAADPQFDWFDFKWFADPVRDTDTAEADPPADADLFAFDADPVRHFDADPVRHGDGDDDPRLVVQQVDALVLVQVLPQPQCNPCSVVVNDDPPNRPPDDPDPPDDRPPVSPDDRWHWDQRPNRNMIGTHNSSHRTIMMTTGRGSQPDDDSSSSIDRPLCSQLSSLSSSLVVQVPDPPHDPVVNVVSVVVNVVSSVRSNVVSPPDDVVVVCVVVPPPPPPPDD

pLDDT: mean 82.1, std 13.45, range [39.84, 95.5]

Sequence (409 aa):
MATPNMGLITETNSQYYAGSQTFVTDGSSSTLTATFNTELEFGSSDPTASGYNLNNFKLYYSTTGVPNTFVEYTSTFTVADNVITLGTIPLANTWFVIQLKNKQGGEYGNRDAFGNTVEENYGGYAYTTLEDVITNFMIGYVGSGKLIPSTKTTDVLFFAKRGLQEFSYDTLRSIRKQELTIPNNLSVPLPQDYVNYVNVSWVDNQGVKHIIYPTTLTTNPYTVPSQDAQGIPIQDNNGENIQTTSLTEERWKENNLKDINAAQSDLTGYLLSDGLGYPGMYGDNYLGQRYGMQPETSQINGWFTINDREGKLSFSSDLAEKVIILEYISDGLGYNGQDMKIPKLAEEALYAYISHAIIASRINQPEYLVQRLRREKSAKLRNAKIRLSNIKLNEFVQIARGKSKWIKY

Radius of gyration: 30.49 Å; chains: 1; bounding box: 73×86×77 Å

Secondary structure (DSSP, 8-state):
-----SSS--S-HHHHHH-EEEEE--SS--EEE---SS----S-S-TTSTTGGG-SEEEEEESS--TT--EE--S-EEEETTEEEESSPPPTT-EEEEEE-BTT--SSTTS--BSSHHHHHTTGGGEEEHHHHHHHHHHHHBSTTSSB----HHHHHHHHHHHHHHHHHHSTTSEEEEEEEPPTT-EEEPPTTEEEEEEEEEE-TTS-EEEEEEPSS----S--B-B-TTSPBPB-TTSPBPB---HHHHHHHH--HHHHHHHTSTTTHHHHHTT---TT------TT-SS---TTT--SS-EEEEETTTTEEEE-GGGTT-EEEEEEEE-S--SSTTSSEEEHHHHHHHHHHHHHHHHHTSTT--HHHHHHHHHHHHHHHHHHHHHHS---HHHHHHHHTT-------